Protein AF-A0A3N5EAR5-F1 (afdb_monomer)

Structure (mmCIF, N/CA/C/O backbone):
data_AF-A0A3N5EAR5-F1
#
_entry.id   AF-A0A3N5EAR5-F1
#
loop_
_atom_site.group_PDB
_atom_site.id
_atom_site.type_symbol
_atom_site.label_atom_id
_atom_site.label_alt_id
_atom_site.label_comp_id
_atom_site.label_asym_id
_atom_site.label_entity_id
_atom_site.label_seq_id
_atom_site.pdbx_PDB_ins_code
_atom_site.Cartn_x
_atom_site.Cartn_y
_atom_site.Cartn_z
_atom_site.occupancy
_atom_site.B_iso_or_equiv
_atom_site.auth_seq_id
_atom_site.auth_comp_id
_atom_site.auth_asym_id
_atom_site.auth_atom_id
_atom_site.pdbx_PDB_model_num
ATOM 1 N N . MET A 1 1 ? 82.713 -19.518 -48.536 1.00 34.44 1 MET A N 1
ATOM 2 C CA . MET A 1 1 ? 82.960 -18.276 -47.771 1.00 34.44 1 MET A CA 1
ATOM 3 C C . MET A 1 1 ? 81.747 -17.365 -47.947 1.00 34.44 1 MET A C 1
ATOM 5 O O . MET A 1 1 ? 81.421 -17.068 -49.082 1.00 34.44 1 MET A O 1
ATOM 9 N N . ARG A 1 2 ? 81.125 -16.950 -46.833 1.00 33.06 2 ARG A N 1
ATOM 10 C CA . ARG A 1 2 ? 80.138 -15.855 -46.660 1.00 33.06 2 ARG A CA 1
ATOM 11 C C . ARG A 1 2 ? 78.682 -16.016 -47.162 1.00 33.06 2 ARG A C 1
ATOM 13 O O . ARG A 1 2 ? 78.402 -16.241 -48.328 1.00 33.06 2 ARG A O 1
ATOM 20 N N . LYS A 1 3 ? 77.788 -15.828 -46.179 1.00 31.66 3 LYS A N 1
ATOM 21 C CA . LYS A 1 3 ? 76.333 -15.595 -46.197 1.00 31.66 3 LYS A CA 1
ATOM 22 C C . LYS A 1 3 ? 75.990 -14.186 -46.722 1.00 31.66 3 LYS A C 1
ATOM 24 O O . LYS A 1 3 ? 76.762 -13.280 -46.424 1.00 31.66 3 LYS A O 1
ATOM 29 N N . LEU A 1 4 ? 74.804 -14.001 -47.322 1.00 30.62 4 LEU A N 1
ATOM 30 C CA . LEU A 1 4 ? 73.854 -12.881 -47.086 1.00 30.62 4 LEU A CA 1
ATOM 31 C C . LEU A 1 4 ? 72.558 -13.149 -47.893 1.00 30.62 4 LEU A C 1
ATOM 33 O O . LEU A 1 4 ? 72.594 -13.168 -49.114 1.00 30.62 4 LEU A O 1
ATOM 37 N N . ILE A 1 5 ? 71.515 -13.723 -47.284 1.00 32.91 5 ILE A N 1
ATOM 38 C CA . ILE A 1 5 ? 70.311 -13.064 -46.728 1.00 32.91 5 ILE A CA 1
ATOM 39 C C . ILE A 1 5 ? 69.556 -12.199 -47.753 1.00 32.91 5 ILE A C 1
ATOM 41 O O . ILE A 1 5 ? 69.948 -11.086 -48.084 1.00 32.91 5 ILE A O 1
ATOM 45 N N . MET A 1 6 ? 68.434 -12.766 -48.196 1.00 31.16 6 MET A N 1
ATOM 46 C CA . MET A 1 6 ? 67.393 -12.215 -49.057 1.00 31.16 6 MET A CA 1
ATOM 47 C C . MET A 1 6 ? 66.407 -11.423 -48.180 1.00 31.16 6 MET A C 1
ATOM 49 O O . MET A 1 6 ? 65.875 -11.978 -47.219 1.00 31.16 6 MET A O 1
ATOM 53 N N . LEU A 1 7 ? 66.174 -10.141 -48.477 1.00 28.22 7 LEU A N 1
ATOM 54 C CA . LEU A 1 7 ? 65.176 -9.317 -47.788 1.00 28.22 7 LEU A CA 1
ATOM 55 C C . LEU A 1 7 ? 63.939 -9.187 -48.690 1.00 28.22 7 LEU A C 1
ATOM 57 O O . LEU A 1 7 ? 63.944 -8.420 -49.649 1.00 28.22 7 LEU A O 1
ATOM 61 N N . PHE A 1 8 ? 62.892 -9.958 -48.396 1.00 30.50 8 PHE A N 1
ATOM 62 C CA . PHE A 1 8 ? 61.551 -9.741 -48.942 1.00 30.50 8 PHE A CA 1
ATOM 63 C C . PHE A 1 8 ? 60.823 -8.741 -48.036 1.00 30.50 8 PHE A C 1
ATOM 65 O O . PHE A 1 8 ? 60.594 -9.017 -46.859 1.00 30.50 8 PHE A O 1
ATOM 72 N N . LEU A 1 9 ? 60.469 -7.576 -48.580 1.00 26.14 9 LEU A N 1
ATOM 73 C CA . LEU A 1 9 ? 59.568 -6.627 -47.929 1.00 26.14 9 LEU A CA 1
ATOM 74 C C . LEU A 1 9 ? 58.142 -7.201 -47.999 1.00 26.14 9 LEU A C 1
ATOM 76 O O . LEU A 1 9 ? 57.503 -7.164 -49.048 1.00 26.14 9 LEU A O 1
ATOM 80 N N . VAL A 1 10 ? 57.645 -7.746 -46.890 1.00 30.55 10 VAL A N 1
ATOM 81 C CA . VAL A 1 10 ? 56.216 -8.028 -46.709 1.00 30.55 10 VAL A CA 1
ATOM 82 C C . VAL A 1 10 ? 55.600 -6.795 -46.055 1.00 30.55 10 VAL A C 1
ATOM 84 O O . VAL A 1 10 ? 55.869 -6.501 -44.892 1.00 30.55 10 VAL A O 1
ATOM 87 N N . LEU A 1 11 ? 54.785 -6.056 -46.809 1.00 28.48 11 LEU A N 1
ATOM 88 C CA . LEU A 1 11 ? 53.915 -5.018 -46.261 1.00 28.48 11 LEU A CA 1
ATOM 89 C C . LEU A 1 11 ? 52.769 -5.712 -45.502 1.00 28.48 11 LEU A C 1
ATOM 91 O O . LEU A 1 11 ? 51.730 -6.035 -46.071 1.00 28.48 11 LEU A O 1
ATOM 95 N N . THR A 1 12 ? 52.953 -5.977 -44.210 1.00 31.41 12 THR A N 1
ATOM 96 C CA . THR A 1 12 ? 51.832 -6.292 -43.319 1.00 31.41 12 THR A CA 1
ATOM 97 C C . THR A 1 12 ? 51.144 -4.986 -42.945 1.00 31.41 12 THR A C 1
ATOM 99 O O . THR A 1 12 ? 51.637 -4.233 -42.106 1.00 31.41 12 THR A O 1
ATOM 102 N N . GLY A 1 13 ? 50.005 -4.707 -43.581 1.00 28.38 13 GLY A N 1
ATOM 103 C CA . GLY A 1 13 ? 49.065 -3.700 -43.105 1.00 28.38 13 GLY A CA 1
ATOM 104 C C . GLY A 1 13 ? 48.526 -4.130 -41.745 1.00 28.38 13 GLY A C 1
ATOM 105 O O . GLY A 1 13 ? 47.640 -4.976 -41.660 1.00 28.38 13 GLY A O 1
ATOM 106 N N . ALA A 1 14 ? 49.092 -3.574 -40.677 1.00 30.20 14 ALA A N 1
ATOM 107 C CA . ALA A 1 14 ? 48.521 -3.668 -39.348 1.00 30.20 14 ALA A CA 1
ATOM 108 C C . ALA A 1 14 ? 47.219 -2.857 -39.340 1.00 30.20 14 ALA A C 1
ATOM 110 O O . ALA A 1 14 ? 47.238 -1.628 -39.275 1.00 30.20 14 ALA A O 1
ATOM 111 N N . PHE A 1 15 ? 46.078 -3.544 -39.423 1.00 33.72 15 PHE A N 1
ATOM 112 C CA . PHE A 1 15 ? 44.830 -2.991 -38.916 1.00 33.72 15 PHE A CA 1
ATOM 113 C C . PHE A 1 15 ? 45.038 -2.744 -37.422 1.00 33.72 15 PHE A C 1
ATOM 115 O O . PHE A 1 15 ? 45.101 -3.681 -36.627 1.00 33.72 15 PHE A O 1
ATOM 122 N N . ALA A 1 16 ? 45.179 -1.477 -37.044 1.00 29.56 16 ALA A N 1
ATOM 123 C CA . ALA A 1 16 ? 44.994 -1.069 -35.667 1.00 29.56 16 ALA A CA 1
ATOM 124 C C . ALA A 1 16 ? 43.524 -1.343 -35.314 1.00 29.56 16 ALA A C 1
ATOM 126 O O . ALA A 1 16 ? 42.633 -0.572 -35.666 1.00 29.56 16 ALA A O 1
ATOM 127 N N . LEU A 1 17 ? 43.265 -2.478 -34.661 1.00 32.47 17 LEU A N 1
ATOM 128 C CA . LEU A 1 17 ? 42.065 -2.657 -33.856 1.00 32.47 17 LEU A CA 1
ATOM 129 C C . LEU A 1 17 ? 42.089 -1.540 -32.814 1.00 32.47 17 LEU A C 1
ATOM 131 O O . LEU A 1 17 ? 42.917 -1.550 -31.903 1.00 32.47 17 LEU A O 1
ATOM 135 N N . ALA A 1 18 ? 41.221 -0.544 -32.990 1.00 33.78 18 ALA A N 1
ATOM 136 C CA . ALA A 1 18 ? 40.894 0.379 -31.919 1.00 33.78 18 ALA A CA 1
ATOM 137 C C . ALA A 1 18 ? 40.529 -0.462 -30.687 1.00 33.78 18 ALA A C 1
ATOM 139 O O . ALA A 1 18 ? 39.747 -1.410 -30.800 1.00 33.78 18 ALA A O 1
ATOM 140 N N . ALA A 1 19 ? 41.151 -0.156 -29.546 1.00 36.47 19 ALA A N 1
ATOM 141 C CA . ALA A 1 19 ? 40.843 -0.780 -28.267 1.00 36.47 19 ALA A CA 1
ATOM 142 C C . ALA A 1 19 ? 39.316 -0.811 -28.083 1.00 36.47 19 ALA A C 1
ATOM 144 O O . ALA A 1 19 ? 38.657 0.217 -28.240 1.00 36.47 19 ALA A O 1
ATOM 145 N N . GLY A 1 20 ? 38.777 -2.015 -27.876 1.00 40.41 20 GLY A N 1
ATOM 146 C CA . GLY A 1 20 ? 37.358 -2.317 -28.031 1.00 40.41 20 GLY A CA 1
ATOM 147 C C . GLY A 1 20 ? 36.466 -1.403 -27.200 1.00 40.41 20 GLY A C 1
ATOM 148 O O . GLY A 1 20 ? 36.610 -1.319 -25.985 1.00 40.41 20 GLY A O 1
ATOM 149 N N . GLU A 1 21 ? 35.520 -0.733 -27.857 1.00 51.81 21 GLU A N 1
ATOM 150 C CA . GLU A 1 21 ? 34.365 -0.179 -27.160 1.00 51.81 21 GLU A CA 1
ATOM 151 C C . GLU A 1 21 ? 33.576 -1.358 -26.575 1.00 51.81 21 GLU A C 1
ATOM 153 O O . GLU A 1 21 ? 33.026 -2.170 -27.321 1.00 51.81 21 GLU A O 1
ATOM 158 N N . GLU A 1 22 ? 33.550 -1.495 -25.250 1.00 69.00 22 GLU A N 1
ATOM 159 C CA . GLU A 1 22 ? 32.791 -2.556 -24.591 1.00 69.00 22 GLU A CA 1
ATOM 160 C C . GLU A 1 22 ? 31.288 -2.253 -24.690 1.00 69.00 22 GLU A C 1
ATOM 162 O O . GLU A 1 22 ? 30.731 -1.368 -24.036 1.00 69.00 22 GLU A O 1
ATOM 167 N N . TRP A 1 23 ? 30.624 -2.979 -25.587 1.00 84.69 23 TRP A N 1
ATOM 168 C CA . TRP A 1 23 ? 29.173 -2.994 -25.712 1.00 84.69 23 TRP A CA 1
ATOM 169 C C . TRP A 1 23 ? 28.618 -4.062 -24.782 1.00 84.69 23 TRP A C 1
ATOM 171 O O . TRP A 1 23 ? 28.873 -5.252 -24.978 1.00 84.69 23 TRP A O 1
ATOM 181 N N . ARG A 1 24 ? 27.796 -3.659 -23.812 1.00 88.19 24 ARG A N 1
ATOM 182 C CA . ARG A 1 24 ? 26.990 -4.627 -23.073 1.00 88.19 24 ARG A CA 1
ATOM 183 C C . ARG A 1 24 ? 25.943 -5.184 -24.020 1.00 88.19 24 ARG A C 1
ATOM 185 O O . ARG A 1 24 ? 25.237 -4.405 -24.659 1.00 88.19 24 ARG A O 1
ATOM 192 N N . SER A 1 25 ? 25.857 -6.508 -24.110 1.00 92.50 25 SER A N 1
ATOM 193 C CA . SER A 1 25 ? 24.909 -7.193 -24.983 1.00 92.50 25 SER A CA 1
ATOM 194 C C . SER A 1 25 ? 24.121 -8.244 -24.215 1.00 92.50 25 SER A C 1
ATOM 196 O O . SER A 1 25 ? 24.712 -9.123 -23.592 1.00 92.50 25 SER A O 1
ATOM 198 N N . THR A 1 26 ? 22.796 -8.179 -24.313 1.00 94.19 26 THR A N 1
ATOM 199 C CA . THR A 1 26 ? 21.879 -9.153 -23.706 1.00 94.19 26 THR A CA 1
ATOM 200 C C . THR A 1 26 ? 20.896 -9.625 -24.765 1.00 94.19 26 THR A C 1
ATOM 202 O O . THR A 1 26 ? 20.369 -8.807 -25.514 1.00 94.19 26 THR A O 1
ATOM 205 N N . SER A 1 27 ? 20.625 -10.928 -24.855 1.00 96.50 27 SER A N 1
ATOM 206 C CA . SER A 1 27 ? 19.572 -11.434 -25.746 1.00 96.50 27 SER A CA 1
ATOM 207 C C . SER A 1 27 ? 18.238 -10.743 -25.456 1.00 96.50 27 SER A C 1
ATOM 209 O O . SER A 1 27 ? 17.911 -10.476 -24.296 1.00 96.50 27 SER A O 1
ATOM 211 N N . LEU A 1 28 ? 17.443 -10.486 -26.498 1.00 95.88 28 LEU A N 1
ATOM 212 C CA . LEU A 1 28 ? 16.057 -10.074 -26.282 1.00 95.88 28 LEU A CA 1
ATOM 213 C C . LEU A 1 28 ? 15.332 -11.146 -25.457 1.00 95.88 28 LEU A C 1
ATOM 215 O O . LEU A 1 28 ? 15.600 -12.344 -25.589 1.00 95.88 28 LEU A O 1
ATOM 219 N N . ARG A 1 29 ? 14.419 -10.722 -24.577 1.00 94.62 29 ARG A N 1
ATOM 220 C CA . ARG A 1 29 ? 13.675 -11.666 -23.731 1.00 94.62 29 ARG A CA 1
ATOM 221 C C . ARG A 1 29 ? 12.753 -12.542 -24.593 1.00 94.62 29 ARG A C 1
ATOM 223 O O . ARG A 1 29 ? 12.394 -12.181 -25.710 1.00 94.62 29 ARG A O 1
ATOM 230 N N . LEU A 1 30 ? 12.295 -13.672 -24.047 1.00 92.38 30 LEU A N 1
ATOM 231 C CA . LEU A 1 30 ? 11.399 -14.613 -24.748 1.00 92.38 30 LEU A CA 1
ATOM 232 C C . LEU A 1 30 ? 10.042 -14.012 -25.155 1.00 92.38 30 LEU A C 1
ATOM 234 O O . LEU A 1 30 ? 9.356 -14.559 -26.008 1.00 92.38 30 LEU A O 1
ATOM 238 N N . ASN A 1 31 ? 9.644 -12.890 -24.562 1.00 93.06 31 ASN A N 1
ATOM 239 C CA . ASN A 1 31 ? 8.466 -12.116 -24.960 1.00 93.06 31 ASN A CA 1
ATOM 240 C C . ASN A 1 31 ? 8.789 -11.018 -26.001 1.00 93.06 31 ASN A C 1
ATOM 242 O O . ASN A 1 31 ? 7.910 -10.233 -26.339 1.00 93.06 31 ASN A O 1
ATOM 246 N N . GLY A 1 32 ? 10.028 -10.954 -26.501 1.00 94.69 32 GLY A N 1
ATOM 247 C CA . GLY A 1 32 ? 10.521 -9.993 -27.492 1.00 94.69 32 GLY A CA 1
ATOM 248 C C . GLY A 1 32 ? 10.926 -8.631 -26.924 1.00 94.69 32 GLY A C 1
ATOM 249 O O . GLY A 1 32 ? 11.290 -7.741 -27.691 1.00 94.69 32 GLY A O 1
ATOM 250 N N . THR A 1 33 ? 10.837 -8.421 -25.607 1.00 96.75 33 THR A N 1
ATOM 251 C CA . THR A 1 33 ? 11.139 -7.114 -25.005 1.00 96.75 33 THR A CA 1
ATOM 252 C C . THR A 1 33 ? 12.636 -6.825 -25.022 1.00 96.75 33 THR A C 1
ATOM 254 O O . THR A 1 33 ? 13.443 -7.731 -24.786 1.00 96.75 33 THR A O 1
ATOM 257 N N . VAL A 1 34 ? 12.987 -5.556 -25.216 1.00 97.25 34 VAL A N 1
ATOM 258 C CA . VAL A 1 34 ? 14.364 -5.044 -25.161 1.00 97.25 34 VAL A CA 1
ATOM 259 C C . VAL A 1 34 ? 14.765 -4.790 -23.699 1.00 97.25 34 VAL A C 1
ATOM 261 O O . VAL A 1 34 ? 14.147 -3.930 -23.072 1.00 97.25 34 VAL A O 1
ATOM 264 N N . PRO A 1 35 ? 15.760 -5.506 -23.135 1.00 95.44 35 PRO A N 1
ATOM 265 C CA . PRO A 1 35 ? 16.084 -5.387 -21.714 1.00 95.44 35 PRO A CA 1
ATOM 266 C C . PRO A 1 35 ? 17.043 -4.239 -21.372 1.00 95.44 35 PRO A C 1
ATOM 268 O O . PRO A 1 35 ? 16.838 -3.602 -20.343 1.00 95.44 35 PRO A O 1
ATOM 271 N N . ASP A 1 36 ? 18.067 -3.962 -22.187 1.00 96.00 36 ASP A N 1
ATOM 272 C CA . ASP A 1 36 ? 19.106 -2.973 -21.848 1.00 96.00 36 ASP A CA 1
ATOM 273 C C . ASP A 1 36 ? 18.785 -1.575 -22.380 1.00 96.00 36 ASP A C 1
ATOM 275 O O . ASP A 1 36 ? 18.530 -1.413 -23.579 1.00 96.00 36 ASP A O 1
ATOM 279 N N . TRP A 1 37 ? 18.891 -0.559 -21.517 1.00 97.38 37 TRP A N 1
ATOM 280 C CA . TRP A 1 37 ? 18.599 0.831 -21.869 1.00 97.38 37 TRP A CA 1
ATOM 281 C C . TRP A 1 37 ? 19.573 1.819 -21.235 1.00 97.38 37 TRP A C 1
ATOM 283 O O . TRP A 1 37 ? 19.987 1.666 -20.090 1.00 97.38 37 TRP A O 1
ATOM 293 N N . LEU A 1 38 ? 19.900 2.877 -21.972 1.00 96.88 38 LEU A N 1
ATOM 294 C CA . LEU A 1 38 ? 20.407 4.128 -21.415 1.00 96.88 38 LEU A CA 1
ATOM 295 C C . LEU A 1 38 ? 19.238 5.097 -21.310 1.00 96.88 38 LEU A C 1
ATOM 297 O O . LEU A 1 38 ? 18.499 5.255 -22.279 1.00 96.88 38 LEU A O 1
ATOM 301 N N . VAL A 1 39 ? 19.071 5.760 -20.175 1.00 96.88 39 VAL A N 1
ATOM 302 C CA . VAL A 1 39 ? 17.974 6.710 -19.967 1.00 96.88 39 VAL A CA 1
ATOM 303 C C . VAL A 1 39 ? 18.487 8.040 -19.439 1.00 96.88 39 VAL A C 1
ATOM 305 O O . VAL A 1 39 ? 19.465 8.078 -18.697 1.00 96.88 39 VAL A O 1
ATOM 308 N N . VAL A 1 40 ? 17.837 9.139 -19.811 1.00 95.62 40 VAL A N 1
ATOM 309 C CA . VAL A 1 40 ? 18.139 10.470 -19.269 1.00 95.62 40 VAL A CA 1
ATOM 310 C C . VAL A 1 40 ? 16.853 11.264 -19.073 1.00 95.62 40 VAL A C 1
ATOM 312 O O . VAL A 1 40 ? 15.957 11.250 -19.916 1.00 95.62 40 VAL A O 1
ATOM 315 N N . GLY A 1 41 ? 16.772 11.938 -17.932 1.00 93.75 41 GLY A N 1
ATOM 316 C CA . GLY A 1 41 ? 15.599 12.646 -17.442 1.00 93.75 41 GLY A CA 1
ATOM 317 C C . GLY A 1 41 ? 15.750 12.933 -15.942 1.00 93.75 41 GLY A C 1
ATOM 318 O O . GLY A 1 41 ? 16.803 12.630 -15.369 1.00 93.75 41 GLY A O 1
ATOM 319 N N . PRO A 1 42 ? 14.731 13.511 -15.294 1.00 93.69 42 PRO A N 1
ATOM 320 C CA . PRO A 1 42 ? 13.534 14.078 -15.899 1.00 93.69 42 PRO A CA 1
ATOM 321 C C . PRO A 1 42 ? 13.822 15.474 -16.476 1.00 93.69 42 PRO A C 1
ATOM 323 O O . PRO A 1 42 ? 14.435 16.322 -15.827 1.00 93.69 42 PRO A O 1
ATOM 326 N N . LEU A 1 43 ? 13.406 15.708 -17.719 1.00 93.06 43 LEU A N 1
ATOM 327 C CA . LEU A 1 43 ? 13.496 16.997 -18.409 1.00 93.06 43 LEU A CA 1
ATOM 328 C C . LEU A 1 43 ? 12.153 17.740 -18.299 1.00 93.06 43 LEU A C 1
ATOM 330 O O . LEU A 1 43 ? 11.121 17.081 -18.209 1.00 93.06 43 LEU A O 1
ATOM 334 N N . PRO A 1 44 ? 12.122 19.082 -18.314 1.00 91.88 44 PRO A N 1
ATOM 335 C CA . PRO A 1 44 ? 10.868 19.832 -18.192 1.00 91.88 44 PRO A CA 1
ATOM 336 C C . PRO A 1 44 ? 9.856 19.504 -19.306 1.00 91.88 44 PRO A C 1
ATOM 338 O O . PRO A 1 44 ? 10.243 19.433 -20.466 1.00 91.88 44 PRO A O 1
ATOM 341 N N . ASN A 1 45 ? 8.561 19.382 -18.990 1.00 91.75 45 ASN A N 1
ATOM 342 C CA . ASN A 1 45 ? 7.495 19.221 -19.995 1.00 91.75 45 ASN A CA 1
ATOM 343 C C . ASN A 1 45 ? 6.341 20.226 -19.834 1.00 91.75 45 ASN A C 1
ATOM 345 O O . ASN A 1 45 ? 5.209 19.955 -20.210 1.00 91.75 45 ASN A O 1
ATOM 349 N N . GLY A 1 46 ? 6.612 21.408 -19.284 1.00 87.25 46 GLY A N 1
ATOM 350 C CA . GLY A 1 46 ? 5.593 22.430 -19.031 1.00 87.25 46 GLY A CA 1
ATOM 351 C C . GLY A 1 46 ? 5.289 22.582 -17.546 1.00 87.25 46 GLY A C 1
ATOM 352 O O . GLY A 1 46 ? 6.161 22.352 -16.710 1.00 87.25 46 GLY A O 1
ATOM 353 N N . ASN A 1 47 ? 4.072 23.028 -17.225 1.00 84.69 47 ASN A N 1
ATOM 354 C CA . ASN A 1 47 ? 3.689 23.402 -15.863 1.00 84.69 47 ASN A CA 1
ATOM 355 C C . ASN A 1 47 ? 2.736 22.373 -15.228 1.00 84.69 47 ASN A C 1
ATOM 357 O O . ASN A 1 47 ? 1.774 21.971 -15.894 1.00 84.69 47 ASN A O 1
ATOM 361 N N . PRO A 1 48 ? 2.922 22.022 -13.938 1.00 82.56 48 PRO A N 1
ATOM 362 C CA . PRO A 1 48 ? 2.004 21.158 -13.194 1.00 82.56 48 PRO A CA 1
ATOM 363 C C . PRO A 1 48 ? 0.539 21.604 -13.283 1.00 82.56 48 PRO A C 1
ATOM 365 O O . PRO A 1 48 ? 0.240 22.798 -13.244 1.00 82.56 48 PRO A O 1
ATOM 368 N N . GLY A 1 49 ? -0.378 20.638 -13.386 1.00 77.00 49 GLY A N 1
ATOM 369 C CA . GLY A 1 49 ? -1.827 20.879 -13.451 1.00 77.00 49 GLY A CA 1
ATOM 370 C C . GLY A 1 49 ? -2.359 21.339 -14.815 1.00 77.00 49 GLY A C 1
ATOM 371 O O . GLY A 1 49 ? -3.567 21.516 -14.967 1.00 77.00 49 GLY A O 1
ATOM 372 N N . SER A 1 50 ? -1.492 21.515 -15.815 1.00 78.88 50 SER A N 1
ATOM 373 C CA . SER A 1 50 ? -1.925 21.806 -17.185 1.00 78.88 50 SER A CA 1
ATOM 374 C C . SER A 1 50 ? -2.526 20.552 -17.835 1.00 78.88 50 SER A C 1
ATOM 376 O O . SER A 1 50 ? -1.968 19.468 -17.666 1.00 78.88 50 SER A O 1
ATOM 378 N N . PRO A 1 51 ? -3.613 20.663 -18.623 1.00 79.50 51 PRO A N 1
ATOM 379 C CA . PRO A 1 51 ? -4.109 19.535 -19.402 1.00 79.50 51 PRO A CA 1
ATOM 380 C C . PRO A 1 51 ? -3.028 18.990 -20.341 1.00 79.50 51 PRO A C 1
ATOM 382 O O . PRO A 1 51 ? -2.352 19.775 -21.020 1.00 79.50 51 PRO A O 1
ATOM 385 N N . HIS A 1 52 ? -2.907 17.661 -20.400 1.00 83.50 52 HIS A N 1
ATOM 386 C CA . HIS A 1 52 ? -2.000 16.973 -21.317 1.00 83.50 52 HIS A CA 1
ATOM 387 C C . HIS A 1 52 ? -2.364 17.316 -22.769 1.00 83.50 52 HIS A C 1
ATOM 389 O O . HIS A 1 52 ? -3.523 17.212 -23.174 1.00 83.50 52 HIS A O 1
ATOM 395 N N . GLY A 1 53 ? -1.384 17.736 -23.569 1.00 83.56 53 GLY A N 1
ATOM 396 C CA . GLY A 1 53 ? -1.609 18.242 -24.922 1.00 83.56 53 GLY A CA 1
ATOM 397 C C . GLY A 1 53 ? -0.623 19.352 -25.260 1.00 83.56 53 GLY A C 1
ATOM 398 O O . GLY A 1 53 ? 0.543 19.270 -24.911 1.00 83.56 53 GLY A O 1
ATOM 399 N N . TYR A 1 54 ? -1.057 20.425 -25.921 1.00 80.81 54 TYR A N 1
ATOM 400 C CA . TYR A 1 54 ? -0.147 21.476 -26.414 1.00 80.81 54 TYR A CA 1
ATOM 401 C C . TYR A 1 54 ? 0.713 22.176 -25.341 1.00 80.81 54 TYR A C 1
ATOM 403 O O . TYR A 1 54 ? 1.690 22.834 -25.687 1.00 80.81 54 TYR A O 1
ATOM 411 N N . ASN A 1 55 ? 0.386 22.012 -24.056 1.00 84.81 55 ASN A N 1
ATOM 412 C CA . ASN A 1 55 ? 1.184 22.511 -22.935 1.00 84.81 55 ASN A CA 1
ATOM 413 C C . ASN A 1 55 ? 2.410 21.634 -22.616 1.00 84.81 55 ASN A C 1
ATOM 415 O O . ASN A 1 55 ? 3.290 22.088 -21.882 1.00 84.81 55 ASN A O 1
ATOM 419 N N . CYS A 1 56 ? 2.489 20.426 -23.186 1.00 89.25 56 CYS A N 1
ATOM 420 C CA . CYS A 1 56 ? 3.627 19.509 -23.125 1.00 89.25 56 CYS A CA 1
ATOM 421 C C . CYS A 1 56 ? 4.794 20.035 -23.976 1.00 89.25 56 CYS A C 1
ATOM 423 O O . CYS A 1 56 ? 5.163 19.473 -25.008 1.00 89.25 56 CYS A O 1
ATOM 425 N N . ILE A 1 57 ? 5.357 21.184 -23.599 1.00 90.81 57 ILE A N 1
ATOM 426 C CA . ILE A 1 57 ? 6.378 21.876 -24.401 1.00 90.81 57 ILE A CA 1
ATOM 427 C C . ILE A 1 57 ? 7.642 21.028 -24.599 1.00 90.81 57 ILE A C 1
ATOM 429 O O . ILE A 1 57 ? 8.304 21.136 -25.633 1.00 90.81 57 ILE A O 1
ATOM 433 N N . GLY A 1 58 ? 7.957 20.156 -23.639 1.00 91.62 58 GLY A N 1
ATOM 434 C CA . GLY A 1 58 ? 9.112 19.267 -23.700 1.00 91.62 58 GLY A CA 1
ATOM 435 C C . GLY A 1 58 ? 8.946 18.176 -24.756 1.00 91.62 58 GLY A C 1
ATOM 436 O O . GLY A 1 58 ? 9.922 17.790 -25.400 1.00 91.62 58 GLY A O 1
ATOM 437 N N . TYR A 1 59 ? 7.711 17.737 -25.019 1.00 94.62 59 TYR A N 1
ATOM 438 C CA . TYR A 1 59 ? 7.403 16.784 -26.086 1.00 94.62 59 TYR A CA 1
ATOM 439 C C . TYR A 1 59 ? 7.850 17.293 -27.464 1.00 94.62 59 TYR A C 1
ATOM 441 O O . TYR A 1 59 ? 8.335 16.534 -28.308 1.00 94.62 59 TYR A O 1
ATOM 449 N N . PHE A 1 60 ? 7.749 18.601 -27.696 1.00 93.62 60 PHE A N 1
ATOM 450 C CA . PHE A 1 60 ? 8.122 19.223 -28.967 1.00 93.62 60 PHE A CA 1
ATOM 451 C C . PHE A 1 60 ? 9.566 19.733 -29.000 1.00 93.62 60 PHE A C 1
ATOM 453 O O . PHE A 1 60 ? 10.077 20.022 -30.080 1.00 93.62 60 PHE A O 1
ATOM 460 N N . MET A 1 61 ? 10.236 19.806 -27.850 1.00 93.19 61 MET A N 1
ATOM 461 C CA . MET A 1 61 ? 11.613 20.274 -27.740 1.00 93.19 61 MET A CA 1
ATOM 462 C C . MET A 1 61 ? 12.617 19.149 -28.030 1.00 93.19 61 MET A C 1
ATOM 464 O O . MET A 1 61 ? 12.474 18.032 -27.532 1.00 93.19 61 MET A O 1
ATOM 468 N N . ASP A 1 62 ? 13.650 19.455 -28.820 1.00 94.12 62 ASP A N 1
ATOM 469 C CA . ASP A 1 62 ? 14.825 18.593 -28.993 1.00 94.12 62 ASP A CA 1
ATOM 470 C C . ASP A 1 62 ? 15.886 18.967 -27.947 1.00 94.12 62 ASP A C 1
ATOM 472 O O . ASP A 1 62 ? 16.719 19.863 -28.145 1.00 94.12 62 ASP A O 1
ATOM 476 N N . TYR A 1 63 ? 15.860 18.263 -26.815 1.00 93.12 63 TYR A N 1
ATOM 477 C CA . TYR A 1 63 ? 16.850 18.448 -25.754 1.00 93.12 63 TYR A CA 1
ATOM 478 C C . TYR A 1 63 ? 18.237 17.912 -26.127 1.00 93.12 63 TYR A C 1
ATOM 480 O O . TYR A 1 63 ? 19.212 18.251 -25.463 1.00 93.12 63 TYR A O 1
ATOM 488 N N . LEU A 1 64 ? 18.356 17.102 -27.181 1.00 93.38 64 LEU A N 1
ATOM 489 C CA . LEU A 1 64 ? 19.606 16.476 -27.618 1.00 93.38 64 LEU A CA 1
ATOM 490 C C . LEU A 1 64 ? 20.317 17.280 -28.718 1.00 93.38 64 LEU A C 1
ATOM 492 O O . LEU A 1 64 ? 21.356 16.843 -29.219 1.00 93.38 64 LEU A O 1
ATOM 496 N N . SER A 1 65 ? 19.803 18.458 -29.082 1.00 89.12 65 SER A N 1
ATOM 497 C CA . SER A 1 65 ? 20.333 19.334 -30.140 1.00 89.12 65 SER A CA 1
ATOM 498 C C . SER A 1 65 ? 21.843 19.598 -30.026 1.00 89.12 65 SER A C 1
ATOM 500 O O . SER A 1 65 ? 22.562 19.514 -31.022 1.00 89.12 65 SER A O 1
ATOM 502 N N . ALA A 1 66 ? 22.365 19.788 -28.809 1.00 83.12 66 ALA A N 1
ATOM 503 C CA . ALA A 1 66 ? 23.800 19.973 -28.547 1.00 83.12 66 ALA A CA 1
ATOM 504 C C . ALA A 1 66 ? 24.683 18.752 -28.904 1.00 83.12 66 ALA A C 1
ATOM 506 O O . ALA A 1 66 ? 25.908 18.860 -28.953 1.00 83.12 66 ALA A O 1
ATOM 507 N N . LYS A 1 67 ? 24.080 17.582 -29.140 1.00 81.56 67 LYS A N 1
ATOM 508 C CA . LYS A 1 67 ? 24.731 16.315 -29.514 1.00 81.56 67 LYS A CA 1
ATOM 509 C C . LYS A 1 67 ? 24.248 15.799 -30.878 1.00 81.56 67 LYS A C 1
ATOM 511 O O . LYS A 1 67 ? 24.229 14.595 -31.113 1.00 81.56 67 LYS A O 1
ATOM 516 N N . GLY A 1 68 ? 23.858 16.709 -31.774 1.00 85.00 68 GLY A N 1
ATOM 517 C CA . GLY A 1 68 ? 23.367 16.375 -33.117 1.00 85.00 68 GLY A CA 1
ATOM 518 C C . GLY A 1 68 ? 21.867 16.068 -33.183 1.00 85.00 68 GLY A C 1
ATOM 519 O O . GLY A 1 68 ? 21.374 15.678 -34.240 1.00 85.00 68 GLY A O 1
ATOM 520 N N . GLY A 1 69 ? 21.138 16.261 -32.081 1.00 91.88 69 GLY A N 1
ATOM 521 C CA . GLY A 1 69 ? 19.686 16.124 -32.013 1.00 91.88 69 GLY A CA 1
ATOM 522 C C . GLY A 1 69 ? 19.187 14.690 -31.870 1.00 91.88 69 GLY A C 1
ATOM 523 O O . GLY A 1 69 ? 19.946 13.714 -31.893 1.00 91.88 69 GLY A O 1
ATOM 524 N N . GLU A 1 70 ? 17.867 14.556 -31.766 1.00 95.44 70 GLU A N 1
ATOM 525 C CA . GLU A 1 70 ? 17.165 13.268 -31.627 1.00 95.44 70 GLU A CA 1
ATOM 526 C C . GLU A 1 70 ? 17.483 12.297 -32.779 1.00 95.44 70 GLU A C 1
ATOM 528 O O . GLU A 1 70 ? 17.534 11.077 -32.598 1.00 95.44 70 GLU A O 1
ATOM 533 N N . SER A 1 71 ? 17.818 12.823 -33.959 1.00 94.62 71 SER A N 1
ATOM 534 C CA . SER A 1 71 ? 18.178 12.013 -35.125 1.00 94.62 71 SER A CA 1
ATOM 535 C C . SER A 1 71 ? 19.596 11.427 -35.072 1.00 94.62 71 SER A C 1
ATOM 537 O O . SER A 1 71 ? 19.811 10.379 -35.676 1.00 94.62 71 SER A O 1
ATOM 539 N N . GLN A 1 72 ? 20.539 12.007 -34.316 1.00 93.25 72 GLN A N 1
ATOM 540 C CA . GLN A 1 72 ? 21.952 11.576 -34.316 1.00 93.25 72 GLN A CA 1
ATOM 541 C C . GLN A 1 72 ? 22.496 11.124 -32.954 1.00 93.25 72 GLN A C 1
ATOM 543 O O . GLN A 1 72 ? 23.581 10.553 -32.900 1.00 93.25 72 GLN A O 1
ATOM 548 N N . ALA A 1 73 ? 21.776 11.336 -31.850 1.00 91.31 73 ALA A N 1
ATOM 549 C CA . ALA A 1 73 ? 22.290 11.042 -30.510 1.00 91.31 73 ALA A CA 1
ATOM 550 C C . ALA A 1 73 ? 22.649 9.556 -30.278 1.00 91.31 73 ALA A C 1
ATOM 552 O O . ALA A 1 73 ? 21.779 8.684 -30.306 1.00 91.31 73 ALA A O 1
ATOM 553 N N . VAL A 1 74 ? 23.913 9.266 -29.962 1.00 93.06 74 VAL A N 1
ATOM 554 C CA . VAL A 1 74 ? 24.408 7.923 -29.598 1.00 93.06 74 VAL A CA 1
ATOM 555 C C . VAL A 1 74 ? 25.097 7.997 -28.228 1.00 93.06 74 VAL A C 1
ATOM 557 O O . VAL A 1 74 ? 26.322 8.114 -28.168 1.00 93.06 74 VAL A O 1
ATOM 560 N N . PRO A 1 75 ? 24.326 7.999 -27.129 1.00 93.94 75 PRO A N 1
ATOM 561 C CA . PRO A 1 75 ? 24.879 8.164 -25.791 1.00 93.94 75 PRO A CA 1
ATOM 562 C C . PRO A 1 75 ? 25.642 6.923 -25.305 1.00 93.94 75 PRO A C 1
ATOM 564 O O . PRO A 1 75 ? 25.410 5.800 -25.760 1.00 93.94 75 PRO A O 1
ATOM 567 N N . ALA A 1 76 ? 26.538 7.143 -24.348 1.00 92.69 76 ALA A N 1
ATOM 568 C CA . ALA A 1 76 ? 27.093 6.149 -23.433 1.00 92.69 76 ALA A CA 1
ATOM 569 C C . ALA A 1 76 ? 26.572 6.370 -22.005 1.00 92.69 76 ALA A C 1
ATOM 571 O O . ALA A 1 76 ? 26.186 7.483 -21.645 1.00 92.69 76 ALA A O 1
ATOM 572 N N . ASP A 1 77 ? 26.633 5.337 -21.162 1.00 91.56 77 ASP A N 1
ATOM 573 C CA . ASP A 1 77 ? 26.456 5.507 -19.714 1.00 91.56 77 ASP A CA 1
ATOM 574 C C . ASP A 1 77 ? 27.493 6.506 -19.174 1.00 91.56 77 ASP A C 1
ATOM 576 O O . ASP A 1 77 ?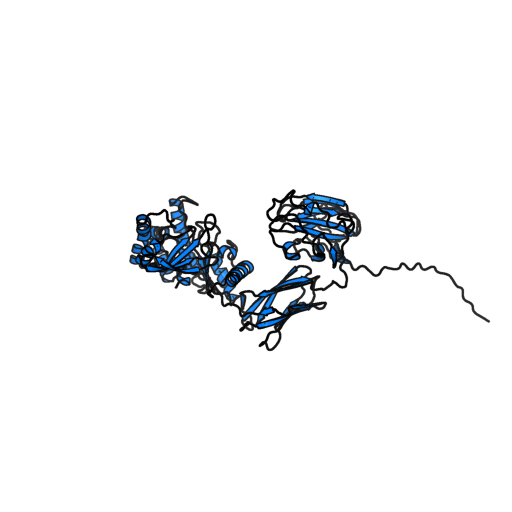 28.694 6.350 -19.392 1.00 91.56 77 ASP A O 1
ATOM 580 N N . GLY A 1 78 ? 27.032 7.530 -18.459 1.00 89.62 78 GLY A N 1
ATOM 581 C CA . GLY A 1 78 ? 27.864 8.616 -17.943 1.00 89.62 78 GLY A CA 1
ATOM 582 C C . GLY A 1 78 ? 27.935 9.865 -18.824 1.00 89.62 78 GLY A C 1
ATOM 583 O O . GLY A 1 78 ? 28.429 10.886 -18.342 1.00 89.62 78 GLY A O 1
ATOM 584 N N . ASP A 1 79 ? 27.432 9.831 -20.062 1.00 92.12 79 ASP A N 1
ATOM 585 C CA . ASP A 1 79 ? 27.407 11.023 -20.913 1.00 92.12 79 ASP A CA 1
ATOM 586 C C . ASP A 1 79 ? 26.517 12.111 -20.303 1.00 92.12 79 ASP A C 1
ATOM 588 O O . ASP A 1 79 ? 25.389 11.860 -19.878 1.00 92.12 79 ASP A O 1
ATOM 592 N N . SER A 1 80 ? 27.021 13.344 -20.288 1.00 90.94 80 SER A N 1
ATOM 593 C CA . SER A 1 80 ? 26.297 14.498 -19.755 1.00 90.94 80 SER A CA 1
ATOM 594 C C . SER A 1 80 ? 25.361 15.115 -20.798 1.00 90.94 80 SER A C 1
ATOM 596 O O . SER A 1 80 ? 25.741 15.317 -21.958 1.00 90.94 80 SER A O 1
ATOM 598 N N . LEU A 1 81 ? 24.153 15.457 -20.358 1.00 90.06 81 LEU A N 1
ATOM 599 C CA . LEU A 1 81 ? 23.152 16.217 -21.088 1.00 90.06 81 LEU A CA 1
ATOM 600 C C . LEU A 1 81 ? 22.883 17.540 -20.364 1.00 90.06 81 LEU A C 1
ATOM 602 O O . LEU A 1 81 ? 22.300 17.571 -19.280 1.00 90.06 81 LEU A O 1
ATOM 606 N N . SER A 1 82 ? 23.262 18.645 -20.997 1.00 81.19 82 SER A N 1
ATOM 607 C CA . SER A 1 82 ? 22.959 19.989 -20.504 1.00 81.19 82 SER A CA 1
ATOM 608 C C . SER A 1 82 ? 21.685 20.509 -21.165 1.00 81.19 82 SER A C 1
ATOM 610 O O . SER A 1 82 ? 21.719 20.905 -22.328 1.00 81.19 82 SER A O 1
ATOM 612 N N . ALA A 1 83 ? 20.575 20.546 -20.429 1.00 69.31 83 ALA A N 1
ATOM 613 C CA . ALA A 1 83 ? 19.377 21.278 -20.837 1.00 69.31 83 ALA A CA 1
ATOM 614 C C . ALA A 1 83 ? 19.390 22.683 -20.208 1.00 69.31 83 ALA A C 1
ATOM 616 O O . ALA A 1 83 ? 19.737 22.839 -19.032 1.00 69.31 83 ALA A O 1
ATOM 617 N N . ALA A 1 84 ? 19.044 23.712 -20.988 1.00 55.16 84 ALA A N 1
ATOM 618 C CA . ALA A 1 84 ? 19.106 25.110 -20.557 1.00 55.16 84 ALA A CA 1
ATOM 619 C C . ALA A 1 84 ? 18.362 25.333 -19.222 1.00 55.16 84 ALA A C 1
ATOM 621 O O . ALA A 1 84 ? 17.195 24.975 -19.090 1.00 55.16 84 ALA A O 1
ATOM 622 N N . GLY A 1 85 ? 19.049 25.911 -18.230 1.00 56.88 85 GLY A N 1
ATOM 623 C CA . GLY A 1 85 ? 18.478 26.228 -16.912 1.00 56.88 85 GLY A CA 1
ATOM 624 C C . GLY A 1 85 ? 18.440 25.078 -15.893 1.00 56.88 85 GLY A C 1
ATOM 625 O O . GLY A 1 85 ? 17.984 25.296 -14.774 1.00 56.88 85 GLY A O 1
ATOM 626 N N . SER A 1 86 ? 18.942 23.883 -16.228 1.00 62.22 86 SER A N 1
ATOM 627 C CA . SER A 1 86 ? 18.983 22.721 -15.324 1.00 62.22 86 SER A CA 1
ATOM 628 C C . SER A 1 86 ? 20.415 22.292 -14.980 1.00 62.22 86 SER A C 1
ATOM 630 O O . SER A 1 86 ? 21.366 22.597 -15.704 1.00 62.22 86 SER A O 1
ATOM 632 N N . LYS A 1 87 ? 20.589 21.584 -13.854 1.00 74.31 87 LYS A N 1
ATOM 633 C CA . LYS A 1 87 ? 21.850 20.876 -13.578 1.00 74.31 87 LYS A CA 1
ATOM 634 C C . LYS A 1 87 ? 22.085 19.845 -14.693 1.00 74.31 87 LYS A C 1
ATOM 636 O O . LYS A 1 87 ? 21.109 19.228 -15.114 1.00 74.31 87 LYS A O 1
ATOM 641 N N . PRO A 1 88 ? 23.335 19.626 -15.141 1.00 84.50 88 PRO A N 1
ATOM 642 C CA . PRO A 1 88 ? 23.617 18.614 -16.149 1.00 84.50 88 PRO A CA 1
ATOM 643 C C . PRO A 1 88 ? 23.069 17.251 -15.714 1.00 84.50 88 PRO A C 1
ATOM 645 O O . PRO A 1 88 ? 23.383 16.776 -14.619 1.00 84.50 88 PRO A O 1
ATOM 648 N N . LEU A 1 89 ? 22.232 16.658 -16.560 1.00 90.94 89 LEU A N 1
ATOM 649 C CA . LEU A 1 89 ? 21.715 15.307 -16.382 1.00 90.94 89 LEU A CA 1
ATOM 650 C C . LEU A 1 89 ? 22.719 14.305 -16.950 1.00 90.94 89 LEU A C 1
ATOM 652 O O . LEU A 1 89 ? 23.569 14.659 -17.763 1.00 90.94 89 LEU A O 1
ATOM 656 N N . ILE A 1 90 ? 22.631 13.050 -16.523 1.00 91.38 90 ILE A N 1
ATOM 657 C CA . ILE A 1 90 ? 23.549 11.993 -16.950 1.00 91.38 90 ILE A CA 1
ATOM 658 C C . ILE A 1 90 ? 22.733 10.888 -17.611 1.00 91.38 90 ILE A C 1
ATOM 660 O O . ILE A 1 90 ? 21.709 10.470 -17.074 1.00 91.38 90 ILE A O 1
ATOM 664 N N . TRP A 1 91 ? 23.187 10.416 -18.770 1.00 93.81 91 TRP A N 1
ATOM 665 C CA . TRP A 1 91 ? 22.687 9.180 -19.357 1.00 93.81 91 TRP A CA 1
ATOM 666 C C . TRP A 1 91 ? 23.065 8.011 -18.463 1.00 93.81 91 TRP A C 1
ATOM 668 O O . TRP A 1 91 ? 24.245 7.741 -18.247 1.00 93.81 91 TRP A O 1
ATOM 678 N N . ASP A 1 92 ? 22.062 7.314 -17.953 1.00 92.94 92 ASP A N 1
ATOM 679 C CA . ASP A 1 92 ? 22.237 6.231 -17.008 1.00 92.94 92 ASP A CA 1
ATOM 680 C C . ASP A 1 92 ? 21.783 4.900 -17.600 1.00 92.94 92 ASP A C 1
ATOM 682 O O . ASP A 1 92 ? 20.649 4.741 -18.040 1.00 92.94 92 ASP A O 1
ATOM 686 N N . TYR A 1 93 ? 22.668 3.908 -17.553 1.00 94.50 93 TYR A N 1
ATOM 687 C CA . TYR A 1 93 ? 22.309 2.517 -17.793 1.00 94.50 93 TYR A CA 1
ATOM 688 C C . TYR A 1 93 ? 21.314 1.993 -16.750 1.00 94.50 93 TYR A C 1
ATOM 690 O O . TYR A 1 93 ? 21.518 2.179 -15.543 1.00 94.50 93 TYR A O 1
ATOM 698 N N . THR A 1 94 ? 20.274 1.324 -17.243 1.00 94.81 94 THR A N 1
ATOM 699 C CA . THR A 1 94 ? 19.213 0.646 -16.495 1.00 94.81 94 THR A CA 1
ATOM 700 C C . THR A 1 94 ? 18.694 -0.553 -17.301 1.00 94.81 94 THR A C 1
ATOM 702 O O . THR A 1 94 ? 19.022 -0.710 -18.482 1.00 94.81 94 THR A O 1
ATOM 705 N N . THR A 1 95 ? 17.879 -1.405 -16.678 1.00 94.75 95 THR A N 1
ATOM 706 C CA . THR A 1 95 ? 17.208 -2.511 -17.376 1.00 94.75 95 THR A CA 1
ATOM 707 C C . THR A 1 95 ? 15.706 -2.456 -17.187 1.00 94.75 95 THR A C 1
ATOM 709 O O . THR A 1 95 ? 15.225 -2.019 -16.144 1.00 94.75 95 THR A O 1
ATOM 712 N N . SER A 1 96 ? 14.963 -2.908 -18.195 1.00 94.31 96 SER A N 1
ATOM 713 C CA . SER A 1 96 ? 13.525 -3.115 -18.055 1.00 94.31 96 SER A CA 1
ATOM 714 C C . SER A 1 96 ? 13.239 -4.304 -17.137 1.00 94.31 96 SER A C 1
ATOM 716 O O . SER A 1 96 ? 14.027 -5.258 -17.071 1.00 94.31 96 SER A O 1
ATOM 718 N N . ASP A 1 97 ? 12.064 -4.317 -16.514 1.00 91.56 97 ASP A N 1
ATOM 719 C CA . ASP A 1 97 ? 11.601 -5.473 -15.750 1.00 91.56 97 ASP A CA 1
ATOM 720 C C . ASP A 1 97 ? 11.365 -6.718 -16.642 1.00 91.56 97 ASP A C 1
ATOM 722 O O . ASP A 1 97 ? 11.631 -6.732 -17.853 1.00 91.56 97 ASP A O 1
ATOM 726 N N . SER A 1 98 ? 10.881 -7.806 -16.035 1.00 90.50 98 SER A N 1
ATOM 727 C CA . SER A 1 98 ? 10.599 -9.060 -16.752 1.00 90.50 98 SER A CA 1
ATOM 728 C C . SER A 1 98 ? 9.484 -8.948 -17.804 1.00 90.50 98 SER A C 1
ATOM 730 O O . SER A 1 98 ? 9.493 -9.703 -18.779 1.00 90.50 98 SER A O 1
ATOM 732 N N . ALA A 1 99 ? 8.566 -7.990 -17.644 1.00 90.94 99 ALA A N 1
ATOM 733 C CA . ALA A 1 99 ? 7.505 -7.681 -18.596 1.00 90.94 99 ALA A CA 1
ATOM 734 C C . ALA A 1 99 ? 7.960 -6.701 -19.694 1.00 90.94 99 ALA A C 1
ATOM 736 O O . ALA A 1 99 ? 7.220 -6.477 -20.654 1.00 90.94 99 ALA A O 1
ATOM 737 N N . GLY A 1 100 ? 9.177 -6.160 -19.592 1.00 93.12 100 GLY A N 1
ATOM 738 C CA . GLY A 1 100 ? 9.741 -5.203 -20.540 1.00 93.12 100 GLY A CA 1
ATOM 739 C C . GLY A 1 100 ? 9.455 -3.743 -20.206 1.00 93.12 100 GLY A C 1
ATOM 740 O O . GLY A 1 100 ? 9.713 -2.889 -21.051 1.00 93.12 100 GLY A O 1
ATOM 741 N N . PHE A 1 101 ? 8.916 -3.451 -19.021 1.00 95.50 101 PHE A N 1
ATOM 742 C CA . PHE A 1 101 ? 8.564 -2.098 -18.609 1.00 95.50 101 PHE A CA 1
ATOM 743 C C . PHE A 1 101 ? 9.769 -1.364 -18.009 1.00 95.50 101 PHE A C 1
ATOM 745 O O . PHE A 1 101 ? 10.490 -1.888 -17.156 1.00 95.50 101 PHE A O 1
ATOM 752 N N . LEU A 1 102 ? 9.985 -0.141 -18.485 1.00 95.62 102 LEU A N 1
ATOM 753 C CA . LEU A 1 102 ? 10.872 0.858 -17.906 1.00 95.62 102 LEU A CA 1
ATOM 754 C C . LEU A 1 102 ? 10.025 1.863 -17.137 1.00 95.62 102 LEU A C 1
ATOM 756 O O . LEU A 1 102 ? 9.351 2.689 -17.749 1.00 95.62 102 LEU A O 1
ATOM 760 N N . ASP A 1 103 ? 10.096 1.805 -15.813 1.00 94.62 103 ASP A N 1
ATOM 761 C CA . ASP A 1 103 ? 9.457 2.776 -14.929 1.00 94.62 103 ASP A CA 1
ATOM 762 C C . ASP A 1 103 ? 10.367 3.998 -14.751 1.00 94.62 103 ASP A C 1
ATOM 764 O O . ASP A 1 103 ? 11.400 3.939 -14.071 1.00 94.62 103 ASP A O 1
ATOM 768 N N . PHE A 1 104 ? 9.995 5.118 -15.368 1.00 95.69 104 PHE A N 1
ATOM 769 C CA . PHE A 1 104 ? 10.774 6.347 -15.278 1.00 95.69 104 PHE A CA 1
ATOM 770 C C . PHE A 1 104 ? 10.604 7.058 -13.929 1.00 95.69 104 PHE A C 1
ATOM 772 O O . PHE A 1 104 ? 11.580 7.651 -13.460 1.00 95.69 104 PHE A O 1
ATOM 779 N N . LEU A 1 105 ? 9.451 6.946 -13.253 1.00 92.50 105 LEU A N 1
ATOM 780 C CA . LEU A 1 105 ? 9.273 7.501 -11.902 1.00 92.50 105 LEU A CA 1
ATOM 781 C C . LEU A 1 105 ? 10.273 6.862 -10.945 1.00 92.50 105 LEU A C 1
ATOM 783 O O . LEU A 1 105 ? 11.066 7.557 -10.307 1.00 92.50 105 LEU A O 1
ATOM 787 N N . THR A 1 106 ? 10.310 5.530 -10.914 1.00 89.88 106 THR A N 1
ATOM 788 C CA . THR A 1 106 ? 11.206 4.775 -10.032 1.00 89.88 106 THR A CA 1
ATOM 789 C C . THR A 1 106 ? 12.667 4.916 -10.455 1.00 89.88 106 THR A C 1
ATOM 791 O O . THR A 1 106 ? 13.559 4.984 -9.603 1.00 89.88 106 THR A O 1
ATOM 794 N N . ASN A 1 107 ? 12.956 5.006 -11.756 1.00 91.44 107 ASN A N 1
ATOM 795 C CA . ASN A 1 107 ? 14.325 5.168 -12.236 1.00 91.44 107 ASN A CA 1
ATOM 796 C C . ASN A 1 107 ? 14.912 6.543 -11.883 1.00 91.44 107 ASN A C 1
ATOM 798 O O . ASN A 1 107 ? 16.054 6.619 -11.426 1.00 91.44 107 ASN A O 1
ATOM 802 N N . PHE A 1 108 ? 14.135 7.618 -12.026 1.00 90.69 108 PHE A N 1
ATOM 803 C CA . PHE A 1 108 ? 14.605 8.976 -11.747 1.00 90.69 108 PHE A CA 1
ATOM 804 C C . PHE A 1 108 ? 14.334 9.439 -10.308 1.00 90.69 108 PHE A C 1
ATOM 806 O O . PHE A 1 108 ? 15.037 10.309 -9.800 1.00 90.69 108 PHE A O 1
ATOM 813 N N . GLY A 1 109 ? 13.400 8.806 -9.595 1.00 87.56 109 GLY A N 1
ATOM 814 C CA . GLY A 1 109 ? 12.891 9.298 -8.311 1.00 87.56 109 GLY A CA 1
ATOM 815 C C . GLY A 1 109 ? 12.079 10.577 -8.494 1.00 87.56 109 GLY A C 1
ATOM 816 O O . GLY A 1 109 ? 12.251 11.513 -7.718 1.00 87.56 109 GLY A O 1
ATOM 817 N N . ALA A 1 110 ? 11.289 10.628 -9.567 1.00 89.00 110 ALA A N 1
ATOM 818 C CA . ALA A 1 110 ? 10.418 11.748 -9.904 1.00 89.00 110 ALA A CA 1
ATOM 819 C C . ALA A 1 110 ? 9.045 11.590 -9.229 1.00 89.00 110 ALA A C 1
ATOM 821 O O . ALA A 1 110 ? 8.641 10.472 -8.906 1.00 89.00 110 ALA A O 1
ATOM 822 N N . ASP A 1 111 ? 8.341 12.702 -9.007 1.00 88.75 111 ASP A N 1
ATOM 823 C CA . ASP A 1 111 ? 6.945 12.678 -8.569 1.00 88.75 111 ASP A CA 1
ATOM 824 C C . ASP A 1 111 ? 5.983 12.407 -9.735 1.00 88.75 111 ASP A C 1
ATOM 826 O O . ASP A 1 111 ? 6.342 12.542 -10.903 1.00 88.75 111 ASP A O 1
ATOM 830 N N . ASP A 1 112 ? 4.748 12.040 -9.403 1.00 88.31 112 ASP A N 1
ATOM 831 C CA . ASP A 1 112 ? 3.699 11.666 -10.350 1.00 88.31 112 ASP A CA 1
ATOM 832 C C . ASP A 1 112 ? 2.820 12.848 -10.802 1.00 88.31 112 ASP A C 1
ATOM 834 O O . ASP A 1 112 ? 1.820 12.643 -11.484 1.00 88.31 112 ASP A O 1
ATOM 838 N N . ARG A 1 113 ? 3.139 14.099 -10.442 1.00 87.88 113 ARG A N 1
ATOM 839 C CA . ARG A 1 113 ? 2.275 15.275 -10.711 1.00 87.88 113 ARG A CA 1
ATOM 840 C C . ARG A 1 113 ? 2.934 16.322 -11.590 1.00 87.88 113 ARG A C 1
ATOM 842 O O . ARG A 1 113 ? 2.245 17.188 -12.135 1.00 87.88 113 ARG A O 1
ATOM 849 N N . THR A 1 114 ? 4.255 16.300 -11.658 1.00 88.94 114 THR A N 1
ATOM 850 C CA . THR A 1 114 ? 5.037 17.249 -12.430 1.00 88.94 114 THR A CA 1
ATOM 851 C C . THR A 1 114 ? 5.264 16.695 -13.834 1.00 88.94 114 THR A C 1
ATOM 853 O O . THR A 1 114 ? 5.833 15.614 -13.963 1.00 88.94 114 THR A O 1
ATOM 856 N N . PRO A 1 115 ? 4.880 17.435 -14.889 1.00 91.19 115 PRO A N 1
ATOM 857 C CA . PRO A 1 115 ? 5.049 16.974 -16.255 1.00 91.19 115 PRO A CA 1
ATOM 858 C C . PRO A 1 115 ? 6.530 16.949 -16.637 1.00 91.19 115 PRO A C 1
ATOM 860 O O . PRO A 1 115 ? 7.228 17.974 -16.597 1.00 91.19 115 PRO A O 1
ATOM 863 N N . TYR A 1 116 ? 6.992 15.779 -17.074 1.00 93.75 116 TYR A N 1
ATOM 864 C CA . TYR A 1 116 ? 8.383 15.529 -17.448 1.00 93.75 116 TYR A CA 1
ATOM 865 C C . TYR A 1 116 ? 8.535 14.883 -18.826 1.00 93.75 116 TYR A C 1
ATOM 867 O O . TYR A 1 116 ? 7.593 14.355 -19.402 1.00 93.75 116 TYR A O 1
ATOM 875 N N . VAL A 1 117 ? 9.755 14.937 -19.360 1.00 95.38 117 VAL A N 1
ATOM 876 C CA . VAL A 1 117 ? 10.208 14.194 -20.539 1.00 95.38 117 VAL A CA 1
ATOM 877 C C . VAL A 1 117 ? 11.423 13.350 -20.179 1.00 95.38 117 VAL A C 1
ATOM 879 O O . VAL A 1 117 ? 12.299 13.774 -19.423 1.00 95.38 117 VAL A O 1
ATOM 882 N N . ALA A 1 118 ? 11.496 12.153 -20.747 1.00 97.12 118 ALA A N 1
ATOM 883 C CA . ALA A 1 118 ? 12.649 11.280 -20.647 1.00 97.12 118 ALA A CA 1
ATOM 884 C C . ALA A 1 118 ? 12.993 10.727 -22.018 1.00 97.12 118 ALA A C 1
ATOM 886 O O . ALA A 1 118 ? 12.119 10.470 -22.850 1.00 97.12 118 ALA A O 1
ATOM 887 N N . TYR A 1 119 ? 14.286 10.505 -22.222 1.00 98.06 119 TYR A N 1
ATOM 888 C CA . TYR A 1 119 ? 14.764 9.715 -23.340 1.00 98.06 119 TYR A CA 1
ATOM 889 C C . TYR A 1 119 ? 15.196 8.336 -22.869 1.00 98.06 119 TYR A C 1
ATOM 891 O O . TYR A 1 119 ? 15.805 8.199 -21.808 1.00 98.06 119 TYR A O 1
ATOM 899 N N . ALA A 1 120 ? 14.943 7.336 -23.707 1.00 98.31 120 ALA A N 1
ATOM 900 C CA . ALA A 1 120 ? 15.463 5.987 -23.565 1.00 98.31 120 ALA A CA 1
ATOM 901 C C . ALA A 1 120 ? 16.136 5.564 -24.873 1.00 98.31 120 ALA A C 1
ATOM 903 O O . ALA A 1 120 ? 15.562 5.677 -25.953 1.00 98.31 120 ALA A O 1
ATOM 904 N N . PHE A 1 121 ? 17.370 5.088 -24.784 1.00 98.31 121 PHE A N 1
ATOM 905 C CA . PHE A 1 121 ? 18.190 4.682 -25.913 1.00 98.31 121 PHE A CA 1
ATOM 906 C C . PHE A 1 121 ? 18.628 3.227 -25.762 1.00 98.31 121 PHE A C 1
ATOM 908 O O . PHE A 1 121 ? 19.132 2.823 -24.715 1.00 98.31 121 PHE A O 1
ATOM 915 N N . SER A 1 122 ? 18.496 2.461 -26.838 1.00 98.12 122 SER A N 1
ATOM 916 C CA . SER A 1 122 ? 19.061 1.121 -26.959 1.00 98.12 122 SER A CA 1
ATOM 917 C C . SER A 1 122 ? 19.434 0.842 -28.412 1.00 98.12 122 SER A C 1
ATOM 919 O O . SER A 1 122 ? 19.075 1.584 -29.332 1.00 98.12 122 SER A O 1
ATOM 921 N N . ARG A 1 123 ? 20.161 -0.244 -28.642 1.00 97.69 123 ARG A N 1
ATOM 922 C CA . ARG A 1 123 ? 20.359 -0.809 -29.975 1.00 97.69 123 ARG A CA 1
ATOM 923 C C . ARG A 1 123 ? 19.816 -2.220 -30.003 1.00 97.69 123 ARG A C 1
ATOM 925 O O . ARG A 1 123 ? 20.023 -2.967 -29.059 1.00 97.69 123 ARG A O 1
ATOM 932 N N . VAL A 1 124 ? 19.188 -2.598 -31.106 1.00 97.88 124 VAL A N 1
ATOM 933 C CA . VAL A 1 124 ? 18.800 -3.982 -31.379 1.00 97.88 124 VAL A CA 1
ATOM 934 C C . VAL A 1 124 ? 19.725 -4.526 -32.453 1.00 97.88 124 VAL A C 1
ATOM 936 O O . VAL A 1 124 ? 19.686 -4.095 -33.607 1.00 97.88 124 VAL A O 1
ATOM 939 N N . ASN A 1 125 ? 20.594 -5.444 -32.050 1.00 97.81 125 ASN A N 1
ATOM 940 C CA . ASN A 1 125 ? 21.491 -6.155 -32.939 1.00 97.81 125 ASN A CA 1
ATOM 941 C C . ASN A 1 125 ? 20.780 -7.378 -33.526 1.00 97.81 125 ASN A C 1
ATOM 943 O O . ASN A 1 125 ? 20.223 -8.179 -32.775 1.00 97.81 125 ASN A O 1
ATOM 947 N N . VAL A 1 126 ? 20.817 -7.524 -34.852 1.00 97.62 126 VAL A N 1
ATOM 948 C CA . VAL A 1 126 ? 20.363 -8.733 -35.559 1.00 97.62 126 VAL A CA 1
ATOM 949 C C . VAL A 1 126 ? 21.446 -9.216 -36.528 1.00 97.62 126 VAL A C 1
ATOM 951 O O . VAL A 1 126 ? 22.100 -8.389 -37.166 1.00 97.62 126 VAL A O 1
ATOM 954 N N . PRO A 1 127 ? 21.652 -10.533 -36.703 1.00 96.75 127 PRO A N 1
ATOM 955 C CA . PRO A 1 127 ? 22.731 -11.040 -37.555 1.00 96.75 127 PRO A CA 1
ATOM 956 C 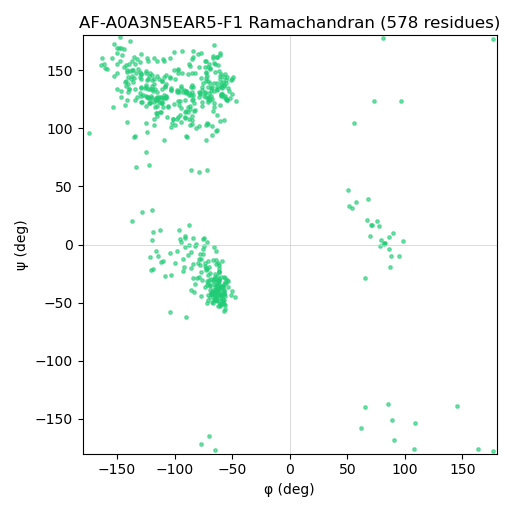C . PRO A 1 127 ? 22.465 -10.847 -39.055 1.00 96.75 127 PRO A C 1
ATOM 958 O O . PRO A 1 127 ? 23.400 -10.818 -39.851 1.00 96.75 127 PRO A O 1
ATOM 961 N N . SER A 1 128 ? 21.202 -10.691 -39.459 1.00 97.06 128 SER A N 1
ATOM 962 C CA . SER A 1 128 ? 20.807 -10.457 -40.850 1.00 97.06 128 SER A CA 1
ATOM 963 C C . SER A 1 128 ? 19.666 -9.452 -40.940 1.00 97.06 128 SER A C 1
ATOM 965 O O . SER A 1 128 ? 18.811 -9.392 -40.051 1.00 97.06 128 SER A O 1
ATOM 967 N N . ALA A 1 129 ? 19.650 -8.680 -42.030 1.00 97.62 129 ALA A N 1
ATOM 968 C CA . ALA A 1 129 ? 18.579 -7.734 -42.305 1.00 97.62 129 ALA A CA 1
ATOM 969 C C . ALA A 1 129 ? 17.235 -8.466 -42.415 1.00 97.62 129 ALA A C 1
ATOM 971 O O . ALA A 1 129 ? 17.159 -9.535 -43.026 1.00 97.62 129 ALA A O 1
ATOM 972 N N . ARG A 1 130 ? 16.195 -7.914 -41.787 1.00 97.31 130 ARG A N 1
ATOM 973 C CA . ARG A 1 130 ? 14.878 -8.552 -41.691 1.00 97.31 130 ARG A CA 1
ATOM 974 C C . ARG A 1 130 ? 13.782 -7.550 -41.363 1.00 97.31 130 ARG A C 1
ATOM 976 O O . ARG A 1 130 ? 14.015 -6.556 -40.679 1.00 97.31 130 ARG A O 1
ATOM 983 N N . GLU A 1 131 ? 12.577 -7.864 -41.808 1.00 97.88 131 GLU A N 1
ATOM 984 C CA . GLU A 1 131 ? 11.373 -7.123 -41.447 1.00 97.88 131 GLU A CA 1
ATOM 985 C C . GLU A 1 131 ? 10.932 -7.502 -40.025 1.00 97.88 131 GLU A C 1
ATOM 987 O O . GLU A 1 131 ? 11.012 -8.667 -39.622 1.00 97.88 131 GLU A O 1
ATOM 992 N N . ALA A 1 132 ? 10.428 -6.530 -39.272 1.00 98.06 132 ALA A N 1
ATOM 993 C CA . ALA A 1 132 ? 9.959 -6.721 -37.907 1.00 98.06 132 ALA A CA 1
ATOM 994 C C . ALA A 1 132 ? 8.735 -5.848 -37.592 1.00 98.06 132 ALA A C 1
ATOM 996 O O . ALA A 1 132 ? 8.359 -4.945 -38.344 1.00 98.06 132 ALA A O 1
ATOM 997 N N . ILE A 1 133 ? 8.107 -6.133 -36.456 1.00 98.38 133 ILE A N 1
ATOM 998 C CA . ILE A 1 133 ? 7.087 -5.296 -35.832 1.00 98.38 133 ILE A CA 1
ATOM 999 C C . ILE A 1 133 ? 7.668 -4.770 -34.521 1.00 98.38 133 ILE A C 1
ATOM 1001 O O . ILE A 1 133 ? 8.050 -5.546 -33.642 1.00 98.38 133 ILE A O 1
ATOM 1005 N N . LEU A 1 134 ? 7.704 -3.446 -34.396 1.00 98.12 134 LEU A N 1
ATOM 1006 C CA . LEU A 1 134 ? 7.990 -2.747 -33.154 1.00 98.12 134 LEU A CA 1
ATOM 1007 C C . LEU A 1 134 ? 6.671 -2.505 -32.425 1.00 98.12 134 LEU A C 1
ATOM 1009 O O . LEU A 1 134 ? 5.826 -1.762 -32.927 1.00 98.12 134 LEU A O 1
ATOM 1013 N N . LYS A 1 135 ? 6.487 -3.125 -31.259 1.00 98.06 135 LYS A N 1
ATOM 1014 C CA . LYS A 1 135 ? 5.341 -2.837 -30.391 1.00 98.06 135 LYS A CA 1
ATOM 1015 C C . LYS A 1 135 ? 5.758 -1.840 -29.321 1.00 98.06 135 LYS A C 1
ATOM 1017 O O . LYS A 1 135 ? 6.706 -2.110 -28.583 1.00 98.06 135 LYS A O 1
ATOM 1022 N N . VAL A 1 136 ? 5.054 -0.716 -29.245 1.00 97.88 136 VAL A N 1
ATOM 1023 C CA . VAL A 1 136 ? 5.363 0.399 -28.345 1.00 97.88 136 VAL A CA 1
ATOM 1024 C C . VAL A 1 136 ? 4.213 0.602 -27.373 1.00 97.88 136 VAL A C 1
ATOM 1026 O O . VAL A 1 136 ? 3.078 0.844 -27.783 1.00 97.88 136 VAL A O 1
ATOM 1029 N N . ARG A 1 137 ? 4.516 0.534 -26.081 1.00 96.62 137 ARG A N 1
ATOM 1030 C CA . ARG A 1 137 ? 3.632 0.990 -25.007 1.00 96.62 137 ARG A CA 1
ATOM 1031 C C . ARG A 1 137 ? 4.313 2.129 -24.275 1.00 96.62 137 ARG A C 1
ATOM 1033 O O . ARG A 1 137 ? 5.488 2.010 -23.943 1.00 96.62 137 ARG A O 1
ATOM 1040 N N . SER A 1 138 ? 3.582 3.198 -24.012 1.00 96.12 138 SER A N 1
ATOM 1041 C CA . SER A 1 138 ? 4.029 4.284 -23.145 1.00 96.12 138 SER A CA 1
ATOM 1042 C C . SER A 1 138 ? 2.894 4.680 -22.221 1.00 96.12 138 SER A C 1
ATOM 1044 O O . SER A 1 138 ? 1.729 4.524 -22.588 1.00 96.12 138 SER A O 1
ATOM 1046 N N . ASP A 1 139 ? 3.255 5.163 -21.041 1.00 91.94 139 ASP A N 1
ATOM 1047 C CA . ASP A 1 139 ? 2.376 6.031 -20.266 1.00 91.94 139 ASP A CA 1
ATOM 1048 C C . ASP A 1 139 ? 2.564 7.445 -20.822 1.00 91.94 139 ASP A C 1
ATOM 1050 O O . ASP A 1 139 ? 3.704 7.902 -20.915 1.00 91.94 139 ASP A O 1
ATOM 1054 N N . ASP A 1 140 ? 1.476 8.051 -21.284 1.00 93.38 140 ASP A N 1
ATOM 1055 C CA . ASP A 1 140 ? 1.413 9.287 -22.066 1.00 93.38 140 ASP A CA 1
ATOM 1056 C C . ASP A 1 140 ? 2.127 9.231 -23.438 1.00 93.38 140 ASP A C 1
ATOM 1058 O O . ASP A 1 140 ? 2.205 8.169 -24.084 1.00 93.38 140 ASP A O 1
ATOM 1062 N N . GLY A 1 141 ? 2.510 10.384 -23.994 1.00 94.94 141 GLY A N 1
ATOM 1063 C CA . GLY A 1 141 ? 2.938 10.511 -25.382 1.00 94.94 141 GLY A CA 1
ATOM 1064 C C . GLY A 1 141 ? 4.324 9.929 -25.654 1.00 94.94 141 GLY A C 1
ATOM 1065 O O . GLY A 1 141 ? 5.198 9.856 -24.794 1.00 94.94 141 GLY A O 1
ATOM 1066 N N . VAL A 1 142 ? 4.546 9.496 -26.900 1.00 97.88 142 VAL A N 1
ATOM 1067 C CA . VAL A 1 142 ? 5.815 8.885 -27.316 1.00 97.88 142 VAL A CA 1
ATOM 1068 C C . VAL A 1 142 ? 6.235 9.262 -28.732 1.00 97.88 142 VAL A C 1
ATOM 1070 O O . VAL A 1 142 ? 5.439 9.241 -29.673 1.00 97.88 142 VAL A O 1
ATOM 1073 N N . ARG A 1 143 ? 7.536 9.509 -28.901 1.00 98.50 143 ARG A N 1
ATOM 1074 C CA . ARG A 1 143 ? 8.217 9.569 -30.199 1.00 98.50 143 ARG A CA 1
ATOM 1075 C C . ARG A 1 143 ? 9.313 8.524 -30.281 1.00 98.50 143 ARG A C 1
ATOM 1077 O O . ARG A 1 143 ? 10.078 8.371 -29.331 1.00 98.50 143 ARG A O 1
ATOM 1084 N N . ILE A 1 144 ? 9.414 7.835 -31.416 1.00 98.56 144 ILE A N 1
ATOM 1085 C CA . ILE A 1 144 ? 10.434 6.808 -31.655 1.00 98.56 144 ILE A CA 1
ATOM 1086 C C . ILE A 1 144 ? 11.230 7.127 -32.914 1.00 98.56 144 ILE A C 1
ATOM 1088 O O . ILE A 1 144 ? 10.670 7.267 -34.004 1.00 98.56 144 ILE A O 1
ATOM 1092 N N . TRP A 1 145 ? 12.552 7.128 -32.774 1.00 98.69 145 TRP A N 1
ATOM 1093 C CA . TRP A 1 145 ? 13.494 7.161 -33.879 1.00 98.69 145 TRP A CA 1
ATOM 1094 C C . TRP A 1 145 ? 14.164 5.801 -34.040 1.00 98.69 145 TRP A C 1
ATOM 1096 O O . TRP A 1 145 ? 14.754 5.279 -33.092 1.00 98.69 145 TRP A O 1
ATOM 1106 N N . LEU A 1 146 ? 14.130 5.267 -35.260 1.00 98.56 146 LEU A N 1
ATOM 1107 C CA . LEU A 1 146 ? 14.872 4.078 -35.665 1.00 98.56 146 LEU A CA 1
ATOM 1108 C C . LEU A 1 146 ? 15.965 4.492 -36.646 1.00 98.56 146 LEU A C 1
ATOM 1110 O O . LEU A 1 146 ? 15.685 5.080 -37.688 1.00 98.56 146 LEU A O 1
ATOM 1114 N N . ASN A 1 147 ? 17.224 4.206 -36.314 1.00 97.75 147 ASN A N 1
ATOM 1115 C CA . ASN A 1 147 ? 18.383 4.562 -37.140 1.00 97.75 147 ASN A CA 1
ATOM 1116 C C . ASN A 1 147 ? 18.414 6.053 -37.546 1.00 97.75 147 ASN A C 1
ATOM 1118 O O . ASN A 1 147 ? 18.879 6.402 -38.628 1.00 97.75 147 ASN A O 1
ATOM 1122 N N . GLY A 1 148 ? 17.911 6.923 -36.661 1.00 96.38 148 GLY A N 1
ATOM 1123 C CA . GLY A 1 148 ? 17.849 8.375 -36.850 1.00 96.38 148 GLY A CA 1
ATOM 1124 C C . GLY A 1 148 ? 16.606 8.903 -37.561 1.00 96.38 148 GLY A C 1
ATOM 1125 O O . GLY A 1 148 ? 16.366 10.107 -37.520 1.00 96.38 148 GLY A O 1
ATOM 1126 N N . GLN A 1 149 ? 15.778 8.034 -38.139 1.00 97.81 149 GLN A N 1
ATOM 1127 C CA . GLN A 1 149 ? 14.506 8.418 -38.743 1.00 97.81 149 GLN A CA 1
ATOM 1128 C C . GLN A 1 149 ? 13.383 8.356 -37.706 1.00 97.81 149 GLN A C 1
ATOM 1130 O O . GLN A 1 149 ? 13.230 7.336 -37.038 1.00 97.81 149 GLN A O 1
ATOM 1135 N N . LEU A 1 150 ? 12.580 9.418 -37.594 1.00 98.31 150 LEU A N 1
ATOM 1136 C CA . LEU A 1 150 ? 11.344 9.403 -36.807 1.00 98.31 150 LEU A CA 1
ATOM 1137 C C . LEU A 1 150 ? 10.345 8.449 -37.480 1.00 98.31 150 LEU A C 1
ATOM 1139 O O . LEU A 1 150 ? 9.920 8.701 -38.607 1.00 98.31 150 LEU A O 1
ATOM 1143 N N . ILE A 1 151 ? 10.003 7.351 -36.807 1.00 98.25 151 ILE A N 1
ATOM 1144 C CA . ILE A 1 151 ? 9.096 6.312 -37.327 1.00 98.25 151 ILE A CA 1
ATOM 1145 C C . ILE A 1 151 ? 7.749 6.272 -36.601 1.00 98.25 151 ILE A C 1
ATOM 1147 O O . ILE A 1 151 ? 6.821 5.626 -37.079 1.00 98.25 151 ILE A O 1
ATOM 1151 N N . HIS A 1 152 ? 7.639 6.937 -35.449 1.00 98.38 152 HIS A N 1
ATOM 1152 C CA . HIS A 1 152 ? 6.410 7.007 -34.659 1.00 98.38 152 HIS A CA 1
ATOM 1153 C C . HIS A 1 152 ? 6.353 8.321 -33.883 1.00 98.38 152 HIS A C 1
ATOM 1155 O O . HIS A 1 152 ? 7.341 8.691 -33.250 1.00 98.38 152 HIS A O 1
ATOM 1161 N N . ASP A 1 153 ? 5.209 8.999 -33.917 1.00 97.62 153 ASP A N 1
ATOM 1162 C CA . ASP A 1 153 ? 4.913 10.218 -33.154 1.00 97.62 153 ASP A CA 1
ATOM 1163 C C . ASP A 1 153 ? 3.453 10.144 -32.693 1.00 97.62 153 ASP A C 1
ATOM 1165 O O . ASP A 1 153 ? 2.530 10.259 -33.503 1.00 97.62 153 ASP A O 1
ATOM 1169 N N . LYS A 1 154 ? 3.238 9.879 -31.403 1.00 95.69 154 LYS A N 1
ATOM 1170 C CA . LYS A 1 154 ? 1.907 9.720 -30.815 1.00 95.69 154 LYS A CA 1
ATOM 1171 C C . LYS A 1 154 ? 1.820 10.478 -29.500 1.00 95.69 154 LYS A C 1
ATOM 1173 O O . LYS A 1 154 ? 2.099 9.939 -28.436 1.00 95.69 154 LYS A O 1
ATOM 1178 N N . HIS A 1 155 ? 1.367 11.720 -29.590 1.00 94.81 155 HIS A N 1
ATOM 1179 C CA . HIS A 1 155 ? 1.130 12.583 -28.441 1.00 94.81 155 HIS A CA 1
ATOM 1180 C C . HIS A 1 155 ? -0.300 12.391 -27.920 1.00 94.81 155 HIS A C 1
ATOM 1182 O O . HIS A 1 155 ? -1.246 12.996 -28.428 1.00 94.81 155 HIS A O 1
ATOM 1188 N N . LYS A 1 156 ? -0.480 11.490 -26.953 1.00 91.06 156 LYS A N 1
ATOM 1189 C CA . LYS A 1 156 ? -1.789 11.147 -26.381 1.00 91.06 156 LYS A CA 1
ATOM 1190 C C . LYS A 1 156 ? -1.610 10.816 -24.903 1.00 91.06 156 LYS A C 1
ATOM 1192 O O . LYS A 1 156 ? -0.778 9.972 -24.601 1.00 91.06 156 LYS A O 1
ATOM 1197 N N . GLY A 1 157 ? -2.445 11.395 -24.037 1.00 89.44 157 GLY A N 1
ATOM 1198 C CA . GLY A 1 157 ? -2.548 10.933 -22.655 1.00 89.44 157 GLY A CA 1
ATOM 1199 C C . GLY A 1 157 ? -3.129 9.517 -22.607 1.00 89.44 157 GLY A C 1
ATOM 1200 O O . GLY A 1 157 ? -4.204 9.281 -23.174 1.00 89.44 157 GLY A O 1
ATOM 1201 N N . ARG A 1 158 ? -2.400 8.561 -22.031 1.00 90.12 158 ARG A N 1
ATOM 1202 C CA . ARG A 1 158 ? -2.759 7.130 -22.043 1.00 90.12 158 ARG A CA 1
ATOM 1203 C C . ARG A 1 158 ? -2.021 6.372 -20.956 1.00 90.12 158 ARG A C 1
ATOM 1205 O O . ARG A 1 158 ? -0.914 6.748 -20.626 1.00 90.12 158 ARG A O 1
ATOM 1212 N N . THR A 1 159 ? -2.557 5.244 -20.505 1.00 89.31 159 THR A N 1
ATOM 1213 C CA . THR A 1 159 ? -1.818 4.350 -19.604 1.00 89.31 159 THR A CA 1
ATOM 1214 C C . THR A 1 159 ? -0.952 3.364 -20.386 1.00 89.31 159 THR A C 1
ATOM 1216 O O . THR A 1 159 ? -1.306 2.934 -21.488 1.00 89.31 159 THR A O 1
ATOM 1219 N N . VAL A 1 160 ? 0.140 2.888 -19.777 1.00 86.50 160 VAL A N 1
ATOM 1220 C CA . VAL A 1 160 ? 0.983 1.834 -20.382 1.00 86.50 160 VAL A CA 1
ATOM 1221 C C . VAL A 1 160 ? 0.232 0.509 -20.612 1.00 86.50 160 VAL A C 1
ATOM 1223 O O . VAL A 1 160 ? 0.653 -0.326 -21.412 1.00 86.50 160 VAL A O 1
ATOM 1226 N N . THR A 1 161 ? -0.887 0.304 -19.913 1.00 86.00 161 THR A N 1
ATOM 1227 C CA . THR A 1 161 ? -1.749 -0.880 -20.035 1.00 86.00 161 THR A CA 1
ATOM 1228 C C . THR A 1 161 ? -2.642 -0.865 -21.276 1.00 86.00 161 THR A C 1
ATOM 1230 O O . THR A 1 161 ? -3.208 -1.909 -21.609 1.00 86.00 161 THR A O 1
ATOM 1233 N N . GLU A 1 162 ? -2.760 0.271 -21.975 1.00 87.38 162 GLU A N 1
ATOM 1234 C CA . GLU A 1 162 ? -3.455 0.337 -23.261 1.00 87.38 162 GLU A CA 1
ATOM 1235 C C . GLU A 1 162 ? -2.797 -0.570 -24.324 1.00 87.38 162 GLU A C 1
ATOM 1237 O O . GLU A 1 162 ? -1.667 -1.064 -24.195 1.00 87.38 162 GLU A O 1
ATOM 1242 N N . GLU A 1 163 ? -3.533 -0.816 -25.411 1.00 88.81 163 GLU A N 1
ATOM 1243 C CA . GLU A 1 163 ? -3.026 -1.588 -26.541 1.00 88.81 163 GLU A CA 1
ATOM 1244 C C . GLU A 1 163 ? -1.746 -0.955 -27.113 1.00 88.81 163 GLU A C 1
ATOM 1246 O O . GLU A 1 163 ? -1.631 0.263 -27.264 1.00 88.81 163 GLU A O 1
ATOM 1251 N N . ALA A 1 164 ? -0.766 -1.806 -27.427 1.00 91.94 164 ALA A N 1
ATOM 1252 C CA . ALA A 1 164 ? 0.508 -1.359 -27.966 1.00 91.94 164 ALA A CA 1
ATOM 1253 C C . ALA A 1 164 ? 0.347 -0.817 -29.392 1.00 91.94 164 ALA A C 1
ATOM 1255 O O . ALA A 1 164 ? -0.305 -1.443 -30.231 1.00 91.94 164 ALA A O 1
ATOM 1256 N N . ASP A 1 165 ? 1.039 0.277 -29.702 1.00 96.62 165 ASP A N 1
ATOM 1257 C CA . ASP A 1 165 ? 1.197 0.724 -31.084 1.00 96.62 165 ASP A CA 1
ATOM 1258 C C . ASP A 1 165 ? 2.056 -0.292 -31.835 1.00 96.62 165 ASP A C 1
ATOM 1260 O O . ASP A 1 165 ? 3.080 -0.726 -31.312 1.00 96.62 165 ASP A O 1
ATOM 1264 N N . GLN A 1 166 ? 1.669 -0.671 -33.052 1.00 97.56 166 GLN A N 1
ATOM 1265 C CA . GLN A 1 166 ? 2.412 -1.638 -33.860 1.00 97.56 166 GLN A CA 1
ATOM 1266 C C . GLN A 1 166 ? 2.956 -0.961 -35.115 1.00 97.56 166 GLN A C 1
ATOM 1268 O O . GLN A 1 166 ? 2.198 -0.610 -36.018 1.00 97.56 166 GLN A O 1
ATOM 1273 N N . ILE A 1 167 ? 4.275 -0.799 -35.182 1.00 98.06 167 ILE A N 1
ATOM 1274 C CA . ILE A 1 167 ? 4.961 -0.162 -36.307 1.00 98.06 167 ILE A CA 1
ATOM 1275 C C . ILE A 1 167 ? 5.723 -1.228 -37.091 1.00 98.06 167 ILE A C 1
ATOM 1277 O O . ILE A 1 167 ? 6.527 -1.971 -36.527 1.00 98.06 167 ILE A O 1
ATOM 1281 N N . ARG A 1 168 ? 5.480 -1.314 -38.403 1.00 97.94 168 ARG A N 1
ATOM 1282 C CA . ARG A 1 168 ? 6.298 -2.145 -39.298 1.00 97.94 168 ARG A CA 1
ATOM 1283 C C . ARG A 1 168 ? 7.636 -1.453 -39.515 1.00 97.94 168 ARG A C 1
ATOM 1285 O O . ARG A 1 168 ? 7.660 -0.283 -39.883 1.00 97.94 168 ARG A O 1
ATOM 1292 N N . ILE A 1 169 ? 8.721 -2.179 -39.286 1.00 98.19 169 ILE A N 1
ATOM 1293 C CA . ILE A 1 169 ? 10.079 -1.652 -39.391 1.00 98.19 169 ILE A CA 1
ATOM 1294 C C . ILE A 1 169 ? 10.979 -2.620 -40.156 1.00 98.19 169 ILE A C 1
ATOM 1296 O O . ILE A 1 169 ? 10.756 -3.831 -40.142 1.00 98.19 169 ILE A O 1
ATOM 1300 N N . ASP A 1 170 ? 12.035 -2.076 -40.751 1.00 97.75 170 ASP A N 1
ATOM 1301 C CA . ASP A 1 170 ? 13.097 -2.847 -41.389 1.00 97.75 170 ASP A CA 1
ATOM 1302 C C . ASP A 1 170 ? 14.374 -2.738 -40.556 1.00 97.75 170 ASP A C 1
ATOM 1304 O O . ASP A 1 170 ? 14.920 -1.650 -40.349 1.00 97.75 170 ASP A O 1
ATOM 1308 N N . LEU A 1 171 ? 14.849 -3.879 -40.060 1.00 98.12 171 LEU A N 1
ATOM 1309 C CA . LEU A 1 171 ? 16.107 -3.973 -39.332 1.00 98.12 171 LEU A CA 1
ATOM 1310 C C . LEU A 1 171 ? 17.238 -4.258 -40.318 1.00 98.12 171 LEU A C 1
ATOM 1312 O O . LEU A 1 171 ? 17.155 -5.168 -41.145 1.00 98.12 171 LEU A O 1
ATOM 1316 N N . ARG A 1 172 ? 18.323 -3.496 -40.206 1.00 98.12 172 ARG A N 1
ATOM 1317 C CA . ARG A 1 172 ? 19.582 -3.739 -40.918 1.00 98.12 172 ARG A CA 1
ATOM 1318 C C . ARG A 1 172 ? 20.355 -4.845 -40.204 1.00 98.12 172 ARG A C 1
ATOM 1320 O O . ARG A 1 172 ? 20.218 -4.999 -38.993 1.00 98.12 172 ARG A O 1
ATOM 1327 N N . ALA A 1 173 ? 21.192 -5.582 -40.931 1.00 97.62 173 ALA A N 1
ATOM 1328 C CA . ALA A 1 173 ? 22.167 -6.463 -40.291 1.00 97.62 173 ALA A CA 1
ATOM 1329 C C . ALA A 1 173 ? 23.099 -5.633 -39.389 1.00 97.62 173 ALA A C 1
ATOM 1331 O O . ALA A 1 173 ? 23.550 -4.557 -39.787 1.00 97.62 173 ALA A O 1
ATOM 1332 N N . GLY A 1 174 ? 23.383 -6.129 -38.187 1.00 96.94 174 GLY A N 1
ATOM 1333 C CA . GLY A 1 174 ? 24.106 -5.400 -37.152 1.00 96.94 174 GLY A CA 1
ATOM 1334 C C . GLY A 1 174 ? 23.187 -4.578 -36.247 1.00 96.94 174 GLY A C 1
ATOM 1335 O O . GLY A 1 174 ? 22.044 -4.952 -35.985 1.00 96.94 174 GLY A O 1
ATOM 1336 N N . ASP A 1 175 ? 23.721 -3.479 -35.717 1.00 96.44 175 ASP A N 1
ATOM 1337 C CA . ASP A 1 175 ? 23.047 -2.640 -34.727 1.00 96.44 175 ASP A CA 1
ATOM 1338 C C . ASP A 1 175 ? 21.991 -1.725 -35.358 1.00 96.44 175 ASP A C 1
ATOM 1340 O O . ASP A 1 175 ? 22.281 -0.945 -36.266 1.00 96.44 175 ASP A O 1
ATOM 1344 N N . ASN A 1 176 ? 20.785 -1.748 -34.793 1.00 98.19 176 ASN A N 1
ATOM 1345 C CA . ASN A 1 176 ? 19.708 -0.822 -35.119 1.00 98.19 176 ASN A CA 1
ATOM 1346 C C . ASN A 1 176 ? 19.427 0.079 -33.920 1.00 98.19 176 ASN A C 1
ATOM 1348 O O . ASN A 1 176 ? 18.985 -0.393 -32.875 1.00 98.19 176 ASN A O 1
ATOM 1352 N N . ARG A 1 177 ? 19.695 1.376 -34.059 1.00 96.88 177 ARG A N 1
ATOM 1353 C CA . ARG A 1 177 ? 19.511 2.375 -32.999 1.00 96.88 177 ARG A CA 1
ATOM 1354 C C . ARG A 1 177 ? 18.029 2.646 -32.773 1.00 96.88 177 ARG A C 1
ATOM 1356 O O . ARG A 1 177 ? 17.351 3.044 -33.714 1.00 96.88 177 ARG A O 1
ATOM 1363 N N . ILE A 1 178 ? 17.582 2.539 -31.528 1.00 98.31 178 ILE A N 1
ATOM 1364 C CA . ILE A 1 178 ? 16.254 2.948 -31.073 1.00 98.31 178 ILE A CA 1
ATOM 1365 C C . ILE A 1 178 ? 16.438 4.068 -30.051 1.00 98.31 178 ILE A C 1
ATOM 1367 O O . ILE A 1 178 ? 17.051 3.864 -29.004 1.00 98.31 178 ILE A O 1
ATOM 1371 N N . LEU A 1 179 ? 15.906 5.248 -30.355 1.00 98.56 179 LEU A N 1
ATOM 1372 C CA . LEU A 1 179 ? 15.731 6.328 -29.388 1.00 98.56 179 LEU A CA 1
ATOM 1373 C C . LEU A 1 179 ? 14.233 6.532 -29.184 1.00 98.56 179 LEU A C 1
ATOM 1375 O O . LEU A 1 179 ? 13.503 6.730 -30.151 1.00 98.56 179 LEU A O 1
ATOM 1379 N N . ALA A 1 180 ? 13.790 6.506 -27.938 1.00 98.44 180 ALA A N 1
ATOM 1380 C CA . ALA A 1 180 ? 12.448 6.874 -27.538 1.00 98.44 180 ALA A CA 1
ATOM 1381 C C . ALA A 1 180 ? 12.493 8.178 -26.745 1.00 98.44 180 ALA A C 1
ATOM 1383 O O . ALA A 1 180 ? 13.390 8.366 -25.924 1.00 98.44 180 ALA A O 1
ATOM 1384 N N . LYS A 1 181 ? 11.513 9.049 -26.975 1.00 98.38 181 LYS A N 1
ATOM 1385 C CA . LYS A 1 181 ? 11.174 10.172 -26.103 1.00 98.38 181 LYS A CA 1
ATOM 1386 C C . LYS A 1 181 ? 9.770 9.942 -25.578 1.00 98.38 181 LYS A C 1
ATOM 1388 O O . LYS A 1 181 ? 8.871 9.733 -26.388 1.00 98.38 181 LYS A O 1
ATOM 1393 N N . VAL A 1 182 ? 9.603 9.975 -24.265 1.00 97.88 182 VAL A N 1
ATOM 1394 C CA . VAL A 1 182 ? 8.307 9.792 -23.606 1.00 97.88 182 VAL A CA 1
ATOM 1395 C C . VAL A 1 182 ? 8.049 10.997 -22.730 1.00 97.88 182 VAL A C 1
ATOM 1397 O O . VAL A 1 182 ? 8.914 11.365 -21.930 1.00 97.88 182 VAL A O 1
ATOM 1400 N N . ASP A 1 183 ? 6.893 11.618 -22.908 1.00 95.12 183 ASP A N 1
ATOM 1401 C CA . ASP A 1 183 ? 6.445 12.691 -22.039 1.00 95.12 183 ASP A CA 1
ATOM 1402 C C . ASP A 1 183 ? 5.432 12.194 -21.013 1.00 95.12 183 ASP A C 1
ATOM 1404 O O . ASP A 1 183 ? 4.965 11.065 -21.093 1.00 95.12 183 ASP A O 1
ATOM 1408 N N . GLN A 1 184 ? 5.185 13.017 -20.004 1.00 90.06 184 GLN A N 1
ATOM 1409 C CA . GLN A 1 184 ? 4.265 12.742 -18.914 1.00 90.06 184 GLN A CA 1
ATOM 1410 C C . GLN A 1 184 ? 3.458 13.998 -18.608 1.00 90.06 184 GLN A C 1
ATOM 1412 O O . GLN A 1 184 ? 3.991 15.116 -18.659 1.00 90.06 184 GLN A O 1
ATOM 1417 N N . GLY A 1 185 ? 2.182 13.794 -18.291 1.00 85.38 185 GLY A N 1
ATOM 1418 C CA . GLY A 1 185 ? 1.280 14.794 -17.738 1.00 85.38 185 GLY A CA 1
ATOM 1419 C C . GLY A 1 185 ? 1.026 14.604 -16.244 1.00 85.38 185 GLY A C 1
ATOM 1420 O O . GLY A 1 185 ? 1.238 15.542 -15.477 1.00 85.38 185 GLY A O 1
ATOM 1421 N N . ALA A 1 186 ? 0.519 13.432 -15.839 1.00 85.75 186 ALA A N 1
ATOM 1422 C CA . ALA A 1 186 ? 0.270 13.063 -14.440 1.00 85.75 186 ALA A CA 1
ATOM 1423 C C . ALA A 1 186 ? 0.059 11.542 -14.289 1.00 85.75 186 ALA A C 1
ATOM 1425 O O . ALA A 1 186 ? -0.442 10.889 -15.198 1.00 85.75 186 ALA A O 1
ATOM 1426 N N . GLY A 1 187 ? 0.342 10.989 -13.110 1.00 88.06 187 GLY A N 1
ATOM 1427 C CA . GLY A 1 187 ? 0.220 9.563 -12.819 1.00 88.06 187 GLY A CA 1
ATOM 1428 C C . GLY A 1 187 ? 1.467 8.780 -13.222 1.00 88.06 187 GLY A C 1
ATOM 1429 O O . GLY A 1 187 ? 2.588 9.210 -12.946 1.00 88.06 187 GLY A O 1
ATOM 1430 N N . GLY A 1 188 ? 1.264 7.610 -13.833 1.00 90.50 188 GLY A N 1
ATOM 1431 C CA . GLY A 1 188 ? 2.345 6.713 -14.237 1.00 90.50 188 GLY A CA 1
ATOM 1432 C C . GLY A 1 188 ? 3.267 7.321 -15.294 1.00 90.50 188 GLY A C 1
ATOM 1433 O O . GLY A 1 188 ? 2.936 8.297 -15.963 1.00 90.50 188 GLY A O 1
ATOM 1434 N N . TRP A 1 189 ? 4.469 6.757 -15.428 1.00 95.62 189 TRP A N 1
ATOM 1435 C CA . TRP A 1 189 ? 5.426 7.200 -16.437 1.00 95.62 189 TRP A CA 1
ATOM 1436 C C . TRP A 1 189 ? 6.375 6.083 -16.842 1.00 95.62 189 TRP A C 1
ATOM 1438 O O . TRP A 1 189 ? 7.157 5.587 -16.025 1.00 95.62 189 TRP A O 1
ATOM 1448 N N . GLY A 1 190 ? 6.353 5.695 -18.113 1.00 96.50 190 GLY A N 1
ATOM 1449 C CA . GLY A 1 190 ? 7.244 4.637 -18.557 1.00 96.50 190 GLY A CA 1
ATOM 1450 C C . GLY A 1 190 ? 7.093 4.213 -20.004 1.00 96.50 190 GLY A C 1
ATOM 1451 O O . GLY A 1 190 ? 6.302 4.762 -20.771 1.00 96.50 190 GLY A O 1
ATOM 1452 N N . LEU A 1 191 ? 7.886 3.208 -20.370 1.00 97.88 191 LEU A N 1
ATOM 1453 C CA . LEU A 1 191 ? 8.030 2.713 -21.735 1.00 97.88 191 LEU A CA 1
ATOM 1454 C C . LEU A 1 191 ? 8.174 1.190 -21.750 1.00 97.88 191 LEU A C 1
ATOM 1456 O O . LEU A 1 191 ? 8.906 0.623 -20.946 1.00 97.88 191 LEU A O 1
ATOM 1460 N N . ALA A 1 192 ? 7.551 0.531 -22.721 1.00 97.56 192 ALA A N 1
ATOM 1461 C CA . ALA A 1 192 ? 7.820 -0.859 -23.065 1.00 97.56 192 ALA A CA 1
ATOM 1462 C C . ALA A 1 192 ? 7.981 -0.992 -24.583 1.00 97.56 192 ALA A C 1
ATOM 1464 O O . ALA A 1 192 ? 7.107 -0.581 -25.351 1.00 97.56 192 ALA A O 1
ATOM 1465 N N . ILE A 1 193 ? 9.093 -1.590 -25.015 1.00 97.69 193 ILE A N 1
ATOM 1466 C CA . ILE A 1 193 ? 9.393 -1.843 -26.427 1.00 97.69 193 ILE A CA 1
ATOM 1467 C C . ILE A 1 193 ? 9.598 -3.335 -26.645 1.00 97.69 193 ILE A C 1
ATOM 1469 O O . ILE A 1 193 ? 10.442 -3.967 -26.004 1.00 97.69 193 ILE A O 1
ATOM 1473 N N . VAL A 1 194 ? 8.851 -3.878 -27.602 1.00 97.88 194 VAL A N 1
ATOM 1474 C CA . VAL A 1 194 ? 8.947 -5.271 -28.040 1.00 97.88 194 VAL A CA 1
ATOM 1475 C C . VAL A 1 194 ? 9.324 -5.309 -29.515 1.00 97.88 194 VAL A C 1
ATOM 1477 O O . VAL A 1 194 ? 8.716 -4.609 -30.325 1.00 97.88 194 VAL A O 1
ATOM 1480 N N . VAL A 1 195 ? 10.287 -6.155 -29.872 1.00 97.69 195 VAL A N 1
ATOM 1481 C CA . VAL A 1 195 ? 10.672 -6.425 -31.260 1.00 97.69 195 VAL A CA 1
ATOM 1482 C C . VAL A 1 195 ? 10.368 -7.881 -31.588 1.00 97.69 195 VAL A C 1
ATOM 1484 O O . VAL A 1 195 ? 10.907 -8.799 -30.969 1.00 97.69 195 VAL A O 1
ATOM 1487 N N . VAL A 1 196 ? 9.500 -8.092 -32.574 1.00 97.81 196 VAL A N 1
ATOM 1488 C CA . VAL A 1 196 ? 9.088 -9.425 -33.037 1.00 97.81 196 VAL A CA 1
ATOM 1489 C C . VAL A 1 196 ? 9.077 -9.500 -34.560 1.00 97.81 196 VAL A C 1
ATOM 1491 O O . VAL A 1 196 ? 9.025 -8.479 -35.243 1.00 97.81 196 VAL A O 1
ATOM 1494 N N . GLY A 1 197 ? 9.100 -10.714 -35.102 1.00 96.44 197 GLY A N 1
ATOM 1495 C CA . GLY A 1 197 ? 8.853 -10.973 -36.514 1.00 96.44 197 GLY A CA 1
ATOM 1496 C C . GLY A 1 197 ? 7.416 -10.655 -36.931 1.00 96.44 197 GLY A C 1
ATOM 1497 O O . GLY A 1 197 ? 6.535 -10.398 -36.107 1.00 96.44 197 GLY A O 1
ATOM 1498 N N . ARG A 1 198 ? 7.157 -10.706 -38.244 1.00 93.94 198 ARG A N 1
ATOM 1499 C CA . ARG A 1 198 ? 5.804 -10.527 -38.811 1.00 93.94 198 ARG A CA 1
ATOM 1500 C C . ARG A 1 198 ? 4.800 -11.584 -38.350 1.00 93.94 198 ARG A C 1
ATOM 1502 O O . ARG A 1 198 ? 3.603 -11.328 -38.365 1.00 93.94 198 ARG A O 1
ATOM 1509 N N . ASP A 1 199 ? 5.289 -12.742 -37.923 1.00 93.06 199 ASP A N 1
ATOM 1510 C CA . ASP A 1 199 ? 4.507 -13.817 -37.310 1.00 93.06 199 ASP A CA 1
ATOM 1511 C C . ASP A 1 199 ? 4.229 -13.587 -35.810 1.00 93.06 199 ASP A C 1
ATOM 1513 O O . ASP A 1 199 ? 3.604 -14.420 -35.156 1.00 93.06 199 ASP A O 1
ATOM 1517 N N . GLY A 1 200 ? 4.700 -12.465 -35.255 1.00 91.94 200 GLY A N 1
ATOM 1518 C CA . GLY A 1 200 ? 4.545 -12.102 -33.852 1.00 91.94 200 GLY A CA 1
ATOM 1519 C C . GLY A 1 200 ? 5.516 -12.802 -32.902 1.00 91.94 200 GLY A C 1
ATOM 1520 O O . GLY A 1 200 ? 5.409 -12.578 -31.695 1.00 91.94 200 GLY A O 1
ATOM 1521 N N . LYS A 1 201 ? 6.458 -13.615 -33.401 1.00 94.06 201 LYS A N 1
ATOM 1522 C CA . LYS A 1 201 ? 7.431 -14.336 -32.568 1.00 94.06 201 LYS A CA 1
ATOM 1523 C C . LYS A 1 201 ? 8.688 -13.499 -32.303 1.00 94.06 201 LYS A C 1
ATOM 1525 O O . LYS A 1 201 ? 9.103 -12.730 -33.168 1.00 94.06 201 LYS A O 1
ATOM 1530 N N . PRO A 1 202 ? 9.321 -13.632 -31.126 1.00 93.06 202 PRO A N 1
ATOM 1531 C CA . PRO A 1 202 ? 10.592 -12.968 -30.838 1.00 93.06 202 PRO A CA 1
ATOM 1532 C C . PRO A 1 202 ? 11.711 -13.494 -31.745 1.00 93.06 202 PRO A C 1
ATOM 1534 O O . PRO A 1 202 ? 11.674 -14.639 -32.197 1.00 93.06 202 PRO A O 1
ATOM 1537 N N . PHE A 1 203 ? 12.742 -12.679 -31.955 1.00 93.50 203 PHE A N 1
ATOM 1538 C CA . PHE A 1 203 ? 13.978 -13.118 -32.600 1.00 93.50 203 PHE A CA 1
ATOM 1539 C C . PHE A 1 203 ? 14.942 -13.688 -31.545 1.00 93.50 203 PHE A C 1
ATOM 1541 O O . PHE A 1 203 ? 15.491 -12.911 -30.764 1.00 93.50 203 PHE A O 1
ATOM 1548 N N . PRO A 1 204 ? 15.171 -15.015 -31.491 1.00 92.81 204 PRO A N 1
ATOM 1549 C CA . PRO A 1 204 ? 16.046 -15.621 -30.481 1.00 92.81 204 PRO A CA 1
ATOM 1550 C C . PRO A 1 204 ? 17.529 -15.279 -30.694 1.00 92.81 204 PRO A C 1
ATOM 1552 O O . PRO A 1 204 ? 18.334 -15.402 -29.777 1.00 92.81 204 PRO A O 1
ATOM 1555 N N . ASP A 1 205 ? 17.883 -14.858 -31.908 1.00 95.38 205 ASP A N 1
ATOM 1556 C CA . ASP A 1 205 ? 19.216 -14.440 -32.336 1.00 95.38 205 ASP A CA 1
ATOM 1557 C C . ASP A 1 205 ? 19.433 -12.920 -32.235 1.00 95.38 205 ASP A C 1
ATOM 1559 O O . ASP A 1 205 ? 20.494 -12.428 -32.617 1.00 95.38 205 ASP A O 1
ATOM 1563 N N . ALA A 1 206 ? 18.442 -12.170 -31.740 1.00 96.81 206 ALA A N 1
ATOM 1564 C CA . ALA A 1 206 ? 18.554 -10.734 -31.528 1.00 96.81 206 ALA A CA 1
ATOM 1565 C C . ALA A 1 206 ? 18.997 -10.403 -30.099 1.00 96.81 206 ALA A C 1
ATOM 1567 O O . ALA A 1 206 ? 18.626 -11.075 -29.132 1.00 96.81 206 ALA A O 1
ATOM 1568 N N . ALA A 1 207 ? 19.743 -9.311 -29.960 1.00 97.56 207 ALA A N 1
ATOM 1569 C CA . ALA A 1 207 ? 20.223 -8.828 -28.671 1.00 97.56 207 ALA A CA 1
ATOM 1570 C C . ALA A 1 207 ? 20.072 -7.310 -28.546 1.00 97.56 207 ALA A C 1
ATOM 1572 O O . ALA A 1 207 ? 20.260 -6.581 -29.521 1.00 97.56 207 ALA A O 1
ATOM 1573 N N . SER A 1 208 ? 19.776 -6.822 -27.342 1.00 97.19 208 SER A N 1
ATOM 1574 C CA . SER A 1 208 ? 19.978 -5.418 -27.004 1.00 97.19 208 SER A CA 1
ATOM 1575 C C . SER A 1 208 ? 21.461 -5.120 -26.840 1.00 97.19 208 SER A C 1
ATOM 1577 O O . SER A 1 208 ? 22.234 -5.989 -26.424 1.00 97.19 208 SER A O 1
ATOM 1579 N N . ARG A 1 209 ? 21.860 -3.890 -27.172 1.00 96.06 209 ARG A N 1
ATOM 1580 C CA . ARG A 1 209 ? 23.211 -3.378 -26.952 1.00 96.06 209 ARG A CA 1
ATOM 1581 C C . ARG A 1 209 ? 23.217 -1.938 -26.472 1.00 96.06 209 ARG A C 1
ATOM 1583 O O . ARG A 1 209 ? 22.569 -1.073 -27.060 1.00 96.06 209 ARG A O 1
ATOM 1590 N N . VAL A 1 210 ? 24.019 -1.672 -25.448 1.00 94.94 210 VAL A N 1
ATOM 1591 C CA . VAL A 1 210 ? 24.276 -0.327 -24.918 1.00 94.94 210 VAL A CA 1
ATOM 1592 C C . VAL A 1 210 ? 25.760 -0.156 -24.619 1.00 94.94 210 VAL A C 1
ATOM 1594 O O . VAL A 1 210 ? 26.456 -1.122 -24.306 1.00 94.94 210 VAL A O 1
ATOM 1597 N N . ARG A 1 211 ? 26.254 1.080 -24.722 1.00 92.88 211 ARG A N 1
ATOM 1598 C CA . ARG A 1 211 ? 27.648 1.398 -24.407 1.00 92.88 211 ARG A CA 1
ATOM 1599 C C . ARG A 1 211 ? 27.755 1.782 -22.938 1.00 92.88 211 ARG A C 1
ATOM 1601 O O . ARG A 1 211 ? 27.216 2.814 -22.536 1.00 92.88 211 ARG A O 1
ATOM 1608 N N . ILE A 1 212 ? 28.448 0.959 -22.157 1.00 88.31 212 ILE A N 1
ATOM 1609 C CA . ILE A 1 212 ? 28.748 1.232 -20.750 1.00 88.31 212 ILE A CA 1
ATOM 1610 C C . ILE A 1 212 ? 30.245 1.468 -20.650 1.00 88.31 212 ILE A C 1
ATOM 1612 O O . ILE A 1 212 ? 31.037 0.664 -21.126 1.00 88.31 212 ILE A O 1
ATOM 1616 N N . LEU A 1 213 ? 30.643 2.591 -20.060 1.00 84.38 213 LEU A N 1
ATOM 1617 C CA . LEU A 1 213 ? 32.056 2.846 -19.806 1.00 84.38 213 LEU A CA 1
ATOM 1618 C C . LEU A 1 213 ? 32.552 1.861 -18.740 1.00 84.38 213 LEU A C 1
ATOM 1620 O O . LEU A 1 213 ? 31.910 1.729 -17.701 1.00 84.38 213 LEU A O 1
ATOM 1624 N N . ALA A 1 214 ? 33.714 1.235 -18.942 1.00 79.25 214 ALA A N 1
ATOM 1625 C CA . ALA A 1 214 ? 34.291 0.281 -17.984 1.00 79.25 214 ALA A CA 1
ATOM 1626 C C . ALA A 1 214 ? 34.418 0.855 -16.555 1.00 79.25 214 ALA A C 1
ATOM 1628 O O . ALA A 1 214 ? 34.241 0.151 -15.567 1.00 79.25 214 ALA A O 1
ATOM 1629 N N . SER A 1 215 ? 34.640 2.169 -16.419 1.00 82.62 215 SER A N 1
ATOM 1630 C CA . SER A 1 215 ? 34.675 2.864 -15.120 1.00 82.62 215 SER A CA 1
ATOM 1631 C C . SER A 1 215 ? 33.329 2.906 -14.382 1.00 82.62 215 SER A C 1
ATOM 1633 O O . SER A 1 215 ? 33.289 3.264 -13.202 1.00 82.62 215 SER A O 1
ATOM 1635 N N . ARG A 1 216 ? 32.232 2.576 -15.068 1.00 85.06 216 ARG A N 1
ATOM 1636 C CA . ARG A 1 216 ? 30.855 2.626 -14.569 1.00 85.06 216 ARG A CA 1
ATOM 1637 C C . ARG A 1 216 ? 30.192 1.260 -14.464 1.00 85.06 216 ARG A C 1
ATOM 1639 O O . ARG A 1 216 ? 29.122 1.170 -13.861 1.00 85.06 216 ARG A O 1
ATOM 1646 N N . GLU A 1 217 ? 30.790 0.204 -15.002 1.00 86.12 217 GLU A N 1
ATOM 1647 C CA . GLU A 1 217 ? 30.293 -1.153 -14.795 1.00 86.12 217 GLU A CA 1
ATOM 1648 C C . GLU A 1 217 ? 30.437 -1.562 -13.319 1.00 86.12 217 GLU A C 1
ATOM 1650 O O . GLU A 1 217 ? 31.409 -1.210 -12.650 1.00 86.12 217 GLU A O 1
ATOM 1655 N N . GLY A 1 218 ? 29.428 -2.248 -12.775 1.00 89.31 218 GLY A N 1
ATOM 1656 C CA . GLY A 1 218 ? 29.457 -2.686 -11.380 1.00 89.31 218 GLY A CA 1
ATOM 1657 C C . GLY A 1 218 ? 29.402 -1.560 -10.342 1.00 89.31 218 GLY A C 1
ATOM 1658 O O . GLY A 1 218 ? 29.838 -1.763 -9.212 1.00 89.31 218 GLY A O 1
ATOM 1659 N N . LYS A 1 219 ? 28.917 -0.363 -10.694 1.00 93.56 219 LYS A N 1
ATOM 1660 C CA . LYS A 1 219 ? 28.919 0.822 -9.820 1.00 93.56 219 LYS A CA 1
ATOM 1661 C C . LYS A 1 219 ? 27.585 1.084 -9.137 1.00 93.56 219 LYS A C 1
ATOM 1663 O O . LYS A 1 219 ? 26.512 0.947 -9.732 1.00 93.56 219 LYS A O 1
ATOM 1668 N N . ILE A 1 220 ? 27.666 1.540 -7.885 1.00 94.50 220 ILE A N 1
ATOM 1669 C CA . ILE A 1 220 ? 26.526 1.978 -7.079 1.00 94.50 220 ILE A CA 1
ATOM 1670 C C . ILE A 1 220 ? 26.262 3.461 -7.369 1.00 94.50 220 ILE A C 1
ATOM 1672 O O . ILE A 1 220 ? 26.918 4.369 -6.846 1.00 94.50 220 ILE A O 1
ATOM 1676 N N . LYS A 1 221 ? 25.232 3.731 -8.172 1.00 90.12 221 LYS A N 1
ATOM 1677 C CA . LYS A 1 221 ? 24.819 5.088 -8.556 1.00 90.12 221 LYS A CA 1
ATOM 1678 C C . LYS A 1 221 ? 24.180 5.813 -7.374 1.00 90.12 221 LYS A C 1
ATOM 1680 O O . LYS A 1 221 ? 24.627 6.891 -6.974 1.00 90.12 221 LYS A O 1
ATOM 1685 N N . SER A 1 222 ? 23.212 5.187 -6.711 1.00 91.44 222 SER A N 1
ATOM 1686 C CA . SER A 1 222 ? 22.621 5.692 -5.467 1.00 91.44 222 SER A CA 1
ATOM 1687 C C . SER A 1 222 ? 22.266 4.554 -4.517 1.00 91.44 222 SER A C 1
ATOM 1689 O O . SER A 1 222 ? 22.027 3.423 -4.932 1.00 91.44 222 SER A O 1
ATOM 1691 N N . PHE A 1 223 ? 22.261 4.868 -3.226 1.00 94.75 223 PHE A N 1
ATOM 1692 C CA . PHE A 1 223 ? 21.801 3.972 -2.178 1.00 94.75 223 PHE A CA 1
ATOM 1693 C C . PHE A 1 223 ? 21.082 4.812 -1.128 1.00 94.75 223 PHE A C 1
ATOM 1695 O O . PHE A 1 223 ? 21.661 5.747 -0.572 1.00 94.75 223 PHE A O 1
ATOM 1702 N N . GLN A 1 224 ? 19.808 4.507 -0.916 1.00 94.56 224 GLN A N 1
ATOM 1703 C CA . GLN A 1 224 ? 18.957 5.135 0.082 1.00 94.56 224 GLN A CA 1
ATOM 1704 C C . GLN A 1 224 ? 18.429 4.065 1.028 1.00 94.56 224 GLN A C 1
ATOM 1706 O O . GLN A 1 224 ? 18.207 2.923 0.623 1.00 94.56 224 GLN A O 1
ATOM 1711 N N . LEU A 1 225 ? 18.224 4.449 2.283 1.00 95.88 225 LEU A N 1
ATOM 1712 C CA . LEU A 1 225 ? 17.712 3.573 3.323 1.00 95.88 225 LEU A CA 1
ATOM 1713 C C . LEU A 1 225 ? 16.736 4.346 4.204 1.00 95.88 225 LEU A C 1
ATOM 1715 O O . LEU A 1 225 ? 17.013 5.484 4.584 1.00 95.88 225 LEU A O 1
ATOM 1719 N N . GLN A 1 226 ? 15.627 3.708 4.557 1.00 94.56 226 GLN A N 1
ATOM 1720 C CA . GLN A 1 226 ? 14.617 4.243 5.456 1.00 94.56 226 GLN A CA 1
ATOM 1721 C C . GLN A 1 226 ? 14.231 3.224 6.528 1.00 94.56 226 GLN A C 1
ATOM 1723 O O . GLN A 1 226 ? 14.301 2.005 6.336 1.00 94.56 226 GLN A O 1
ATOM 1728 N N . LEU A 1 227 ? 13.826 3.751 7.681 1.00 96.06 227 LEU A N 1
ATOM 1729 C CA . LEU A 1 227 ? 13.221 2.960 8.745 1.00 96.06 227 LEU A CA 1
ATOM 1730 C C . LEU A 1 227 ? 11.840 2.476 8.297 1.00 96.06 227 LEU A C 1
ATOM 1732 O O . LEU A 1 227 ? 11.161 3.153 7.530 1.00 96.06 227 LEU A O 1
ATOM 1736 N N . THR A 1 228 ? 11.418 1.324 8.811 1.00 96.75 228 THR A N 1
ATOM 1737 C CA . THR A 1 228 ? 10.032 0.860 8.697 1.00 96.75 228 THR A CA 1
ATOM 1738 C C . THR A 1 228 ? 9.475 0.602 10.100 1.00 96.75 228 THR A C 1
ATOM 1740 O O . THR A 1 228 ? 10.258 0.357 11.027 1.00 96.75 228 THR A O 1
ATOM 1743 N N . PRO A 1 229 ? 8.143 0.602 10.280 1.00 96.50 229 PRO A N 1
ATOM 1744 C CA . PRO A 1 229 ? 7.520 0.245 11.552 1.00 96.50 229 PRO A CA 1
ATOM 1745 C C . PRO A 1 229 ? 7.540 -1.274 11.807 1.00 96.50 229 PRO A C 1
ATOM 1747 O O . PRO A 1 229 ? 6.956 -1.745 12.782 1.00 96.50 229 PRO A O 1
ATOM 1750 N N . PHE A 1 230 ? 8.175 -2.061 10.931 1.00 97.88 230 PHE A N 1
ATOM 1751 C CA . PHE A 1 230 ? 8.064 -3.510 10.928 1.00 97.88 230 PHE A CA 1
ATOM 1752 C C . PHE A 1 230 ? 9.187 -4.187 11.706 1.00 97.88 230 PHE A C 1
ATOM 1754 O O . PHE A 1 230 ? 10.379 -3.910 11.539 1.00 97.88 230 PHE A O 1
ATOM 1761 N N . VAL A 1 231 ? 8.789 -5.157 12.521 1.00 98.06 231 VAL A N 1
ATOM 1762 C CA . VAL A 1 231 ? 9.684 -6.092 13.197 1.00 98.06 231 VAL A CA 1
ATOM 1763 C C . VAL A 1 231 ? 9.174 -7.496 12.934 1.00 98.06 231 VAL A C 1
ATOM 1765 O O . VAL A 1 231 ? 8.027 -7.804 13.246 1.00 98.06 231 VAL A O 1
ATOM 1768 N N . ARG A 1 232 ? 10.017 -8.354 12.361 1.00 96.25 232 ARG A N 1
ATOM 1769 C CA . ARG A 1 232 ? 9.699 -9.748 12.031 1.00 96.25 232 ARG A CA 1
ATOM 1770 C C . ARG A 1 232 ? 10.184 -10.701 13.108 1.00 96.25 232 ARG A C 1
ATOM 1772 O O . ARG A 1 232 ? 11.203 -10.450 13.754 1.00 96.25 232 ARG A O 1
ATOM 1779 N N . ASN A 1 233 ? 9.478 -11.814 13.264 1.00 92.75 233 ASN A N 1
ATOM 1780 C CA . ASN A 1 233 ? 9.986 -12.947 14.025 1.00 92.75 233 ASN A CA 1
ATOM 1781 C C . ASN A 1 2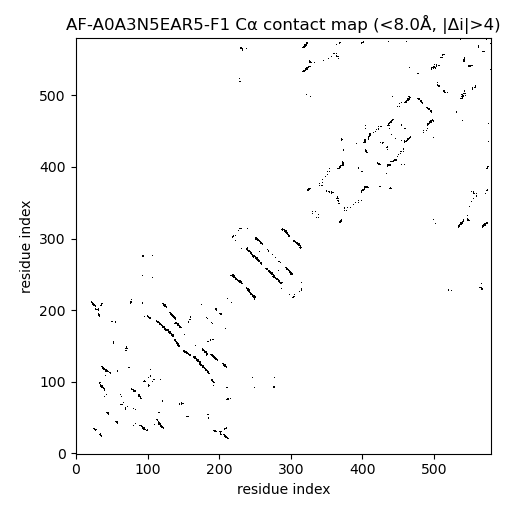33 ? 11.111 -13.605 13.212 1.00 92.75 233 ASN A C 1
ATOM 1783 O O . ASN A 1 233 ? 10.915 -13.954 12.050 1.00 92.75 233 ASN A O 1
ATOM 1787 N N . GLY A 1 234 ? 12.298 -13.738 13.801 1.00 89.38 234 GLY A N 1
ATOM 1788 C CA . GLY A 1 234 ? 13.432 -14.446 13.209 1.00 89.38 234 GLY A CA 1
ATOM 1789 C C . GLY A 1 234 ? 13.843 -15.648 14.065 1.00 89.38 234 GLY A C 1
ATOM 1790 O O . GLY A 1 234 ? 13.532 -15.675 15.257 1.00 89.38 234 GLY A O 1
ATOM 1791 N N . PRO A 1 235 ? 14.571 -16.625 13.497 1.00 87.62 235 PRO A N 1
ATOM 1792 C CA . PRO A 1 235 ? 15.013 -17.818 14.230 1.00 87.62 235 PRO A CA 1
ATOM 1793 C C . PRO A 1 235 ? 15.932 -17.486 15.417 1.00 87.62 235 PRO A C 1
ATOM 1795 O O . PRO A 1 235 ? 15.902 -18.167 16.434 1.00 87.62 235 PRO A O 1
ATOM 1798 N N . GLU A 1 236 ? 16.703 -16.402 15.316 1.00 87.38 236 GLU A N 1
ATOM 1799 C CA . GLU A 1 236 ? 17.595 -15.893 16.371 1.00 87.38 236 GLU A CA 1
ATOM 1800 C C . GLU A 1 236 ? 16.948 -14.777 17.217 1.00 87.38 236 GLU A C 1
ATOM 1802 O O . GLU A 1 236 ? 17.630 -14.055 17.943 1.00 87.38 236 GLU A O 1
ATOM 1807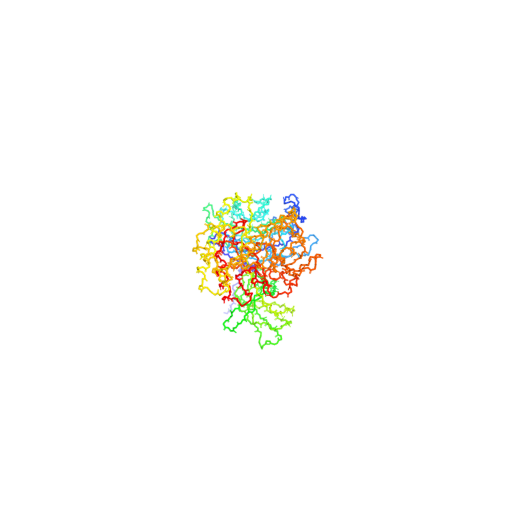 N N . GLY A 1 237 ? 15.631 -14.590 17.095 1.00 92.00 237 GLY A N 1
ATOM 1808 C CA . GLY A 1 237 ? 14.876 -13.526 17.751 1.00 92.00 237 GLY A CA 1
ATOM 1809 C C . GLY A 1 237 ? 14.402 -12.416 16.802 1.00 92.00 237 GLY A C 1
ATOM 1810 O O . GLY A 1 237 ? 14.564 -12.511 15.580 1.00 92.00 237 GLY A O 1
ATOM 1811 N N . PRO A 1 238 ? 13.767 -11.361 17.346 1.00 95.94 238 PRO A N 1
ATOM 1812 C CA . PRO A 1 238 ? 13.131 -10.319 16.547 1.00 95.94 238 PRO A CA 1
ATOM 1813 C C . PRO A 1 238 ? 14.119 -9.534 15.678 1.00 95.94 238 PRO A C 1
ATOM 1815 O O . PRO A 1 238 ? 15.178 -9.098 16.144 1.00 95.94 238 PRO A O 1
ATOM 1818 N N . ARG A 1 239 ? 13.742 -9.299 14.418 1.00 96.75 239 ARG A N 1
ATOM 1819 C CA . ARG A 1 239 ? 14.518 -8.513 13.453 1.00 96.75 239 ARG A CA 1
ATOM 1820 C C . ARG A 1 239 ? 13.753 -7.272 13.028 1.00 96.75 239 ARG A C 1
ATOM 1822 O O . ARG A 1 239 ? 12.637 -7.379 12.530 1.00 96.75 239 ARG A O 1
ATOM 1829 N N . GLN A 1 240 ? 14.355 -6.102 13.200 1.00 97.19 240 GLN A N 1
ATOM 1830 C CA . GLN A 1 240 ? 13.803 -4.856 12.678 1.00 97.19 240 GLN A CA 1
ATOM 1831 C C . GLN A 1 240 ? 14.048 -4.779 11.174 1.00 97.19 240 GLN A C 1
ATOM 1833 O O . GLN A 1 240 ? 15.142 -5.094 10.703 1.00 97.19 240 GLN A O 1
ATOM 1838 N N . ILE A 1 241 ? 13.023 -4.381 10.428 1.00 97.44 241 ILE A N 1
ATOM 1839 C CA . ILE A 1 241 ? 13.079 -4.301 8.975 1.00 97.44 241 ILE A CA 1
ATOM 1840 C C . ILE A 1 241 ? 13.378 -2.870 8.541 1.00 97.44 241 ILE A C 1
ATOM 1842 O O . ILE A 1 241 ? 12.757 -1.914 9.005 1.00 97.44 241 ILE A O 1
ATOM 1846 N N . LEU A 1 242 ? 14.333 -2.730 7.630 1.00 97.31 242 LEU A N 1
ATOM 1847 C CA . LEU A 1 242 ? 14.645 -1.490 6.930 1.00 97.31 242 LEU A CA 1
ATOM 1848 C C . LEU A 1 242 ? 14.346 -1.686 5.443 1.00 97.31 242 LEU A C 1
ATOM 1850 O O . LEU A 1 242 ? 14.563 -2.774 4.905 1.00 97.31 242 LEU A O 1
ATOM 1854 N N . ALA A 1 243 ? 13.879 -0.633 4.782 1.00 95.94 243 ALA A N 1
ATOM 1855 C CA . ALA A 1 243 ? 13.654 -0.628 3.341 1.00 95.94 243 ALA A CA 1
ATOM 1856 C C . ALA A 1 243 ? 14.707 0.256 2.676 1.00 95.94 243 ALA A C 1
ATOM 1858 O O . ALA A 1 243 ? 15.009 1.341 3.172 1.00 95.94 243 ALA A O 1
ATOM 1859 N N . GLY A 1 244 ? 15.279 -0.199 1.568 1.00 94.38 244 GLY A N 1
ATOM 1860 C CA . GLY A 1 244 ? 16.257 0.563 0.804 1.00 94.38 244 GLY A CA 1
ATOM 1861 C C . GLY A 1 244 ? 15.955 0.572 -0.685 1.00 94.38 244 GLY A C 1
ATOM 1862 O O . GLY A 1 244 ? 15.242 -0.290 -1.191 1.00 94.38 244 GLY A O 1
ATOM 1863 N N . LEU A 1 245 ? 16.530 1.552 -1.374 1.00 94.31 245 LEU A N 1
ATOM 1864 C CA . LEU A 1 245 ? 16.525 1.664 -2.827 1.00 94.31 245 LEU A CA 1
ATOM 1865 C C . LEU A 1 245 ? 17.974 1.775 -3.299 1.00 94.31 245 LEU A C 1
ATOM 1867 O O . LEU A 1 245 ? 18.691 2.706 -2.917 1.00 94.31 245 LEU A O 1
ATOM 1871 N N . VAL A 1 246 ? 18.405 0.819 -4.116 1.00 94.88 246 VAL A N 1
ATOM 1872 C CA . VAL A 1 246 ? 19.735 0.797 -4.731 1.00 94.88 246 VAL A CA 1
ATOM 1873 C C . VAL A 1 246 ? 19.577 1.037 -6.221 1.00 94.88 246 VAL A C 1
ATOM 1875 O O . VAL A 1 246 ? 18.844 0.314 -6.883 1.00 94.88 246 VAL A O 1
ATOM 1878 N N . ARG A 1 247 ? 20.284 2.027 -6.767 1.00 93.19 247 ARG A N 1
ATOM 1879 C CA . ARG A 1 247 ? 20.446 2.185 -8.217 1.00 93.19 247 ARG A CA 1
ATOM 1880 C C . ARG A 1 247 ? 21.862 1.806 -8.591 1.00 93.19 247 ARG A C 1
ATOM 1882 O O . ARG A 1 247 ? 22.811 2.344 -8.018 1.00 93.19 247 ARG A O 1
ATOM 1889 N N . SER A 1 248 ? 22.011 0.899 -9.548 1.00 93.81 248 SER A N 1
ATOM 1890 C CA . SER A 1 248 ? 23.322 0.390 -9.951 1.00 93.81 248 SER A CA 1
ATOM 1891 C C . SER A 1 248 ? 23.395 0.053 -11.437 1.00 93.81 248 SER A C 1
ATOM 1893 O O . SER A 1 248 ? 22.374 -0.008 -12.117 1.00 93.81 248 SER A O 1
ATOM 1895 N N . SER A 1 249 ? 24.598 -0.205 -11.944 1.00 90.50 249 SER A N 1
ATOM 1896 C CA . SER A 1 249 ? 24.819 -0.841 -13.253 1.00 90.50 249 SER A CA 1
ATOM 1897 C C . SER A 1 249 ? 24.834 -2.380 -13.187 1.00 90.50 249 SER A C 1
ATOM 1899 O O . SER A 1 249 ? 25.243 -3.038 -14.142 1.00 90.50 249 SER A O 1
ATOM 1901 N N . GLY A 1 250 ? 24.328 -2.955 -12.090 1.00 91.56 250 GLY A N 1
ATOM 1902 C CA . GLY A 1 250 ? 24.317 -4.386 -11.806 1.00 91.56 250 GLY A CA 1
ATOM 1903 C C . GLY A 1 250 ? 25.497 -4.767 -10.921 1.00 91.56 250 GLY A C 1
ATOM 1904 O O . GLY A 1 250 ? 26.639 -4.508 -11.273 1.00 91.56 250 GLY A O 1
ATOM 1905 N N . LEU A 1 251 ? 25.224 -5.372 -9.770 1.00 95.25 251 LEU A N 1
ATOM 1906 C CA . LEU A 1 251 ? 26.211 -5.667 -8.734 1.00 95.25 251 LEU A CA 1
ATOM 1907 C C . LEU A 1 251 ? 26.244 -7.166 -8.441 1.00 95.25 251 LEU A C 1
ATOM 1909 O O . LEU A 1 251 ? 25.206 -7.833 -8.448 1.00 95.25 251 LEU A O 1
ATOM 1913 N N . GLN A 1 252 ? 27.435 -7.676 -8.140 1.00 96.25 252 GLN A N 1
ATOM 1914 C CA . GLN A 1 252 ? 27.648 -9.057 -7.709 1.00 96.25 252 GLN A CA 1
ATOM 1915 C C . GLN A 1 252 ? 27.977 -9.104 -6.215 1.00 96.25 252 GLN A C 1
ATOM 1917 O O . GLN A 1 252 ? 28.625 -8.190 -5.699 1.00 96.25 252 GLN A O 1
ATOM 1922 N N . ASN A 1 253 ? 27.524 -10.168 -5.543 1.00 96.94 253 ASN A N 1
ATOM 1923 C CA . ASN A 1 253 ? 27.849 -10.475 -4.143 1.00 96.94 253 ASN A CA 1
ATOM 1924 C C . ASN A 1 253 ? 27.631 -9.297 -3.179 1.00 96.94 253 ASN A C 1
ATOM 1926 O O . ASN A 1 253 ? 28.473 -8.972 -2.343 1.00 96.94 253 ASN A O 1
ATOM 1930 N N . VAL A 1 254 ? 26.481 -8.640 -3.303 1.00 98.12 254 VAL A N 1
ATOM 1931 C CA . VAL A 1 254 ? 26.160 -7.452 -2.522 1.00 98.12 254 VAL A CA 1
ATOM 1932 C C . VAL A 1 254 ? 25.920 -7.813 -1.063 1.00 98.12 254 VAL A C 1
ATOM 1934 O O . VAL A 1 254 ? 25.111 -8.686 -0.740 1.00 98.12 254 VAL A O 1
ATOM 1937 N N . VAL A 1 255 ? 26.577 -7.081 -0.169 1.00 98.19 255 VAL A N 1
ATOM 1938 C CA . VAL A 1 255 ? 26.417 -7.190 1.278 1.00 98.19 255 VAL A CA 1
ATOM 1939 C C . VAL A 1 255 ? 26.190 -5.803 1.864 1.00 98.19 255 VAL A C 1
ATOM 1941 O O . VAL A 1 255 ? 26.945 -4.869 1.603 1.00 98.19 255 VAL A O 1
ATOM 1944 N N . CYS A 1 256 ? 25.162 -5.659 2.697 1.00 98.19 256 CYS A N 1
ATOM 1945 C CA . CYS A 1 256 ? 24.953 -4.456 3.493 1.00 98.19 256 CYS A CA 1
ATOM 1946 C C . CYS A 1 256 ? 25.423 -4.693 4.931 1.00 98.19 256 CYS A C 1
ATOM 1948 O O . CYS A 1 256 ? 24.918 -5.584 5.618 1.00 98.19 256 CYS A O 1
ATOM 1950 N N . LYS A 1 257 ? 26.384 -3.889 5.390 1.00 97.56 257 LYS A N 1
ATOM 1951 C CA . LYS A 1 257 ? 26.926 -3.910 6.751 1.00 97.56 257 LYS A CA 1
ATOM 1952 C C . LYS A 1 257 ? 26.446 -2.688 7.520 1.00 97.56 257 LYS A C 1
ATOM 1954 O O . LYS A 1 257 ? 26.649 -1.556 7.087 1.00 97.56 257 LYS A O 1
ATOM 1959 N N . ILE A 1 258 ? 25.847 -2.910 8.684 1.00 96.81 258 ILE A N 1
ATOM 1960 C CA . ILE A 1 258 ? 25.346 -1.847 9.560 1.00 96.81 258 ILE A CA 1
ATOM 1961 C C . ILE A 1 258 ? 26.024 -1.966 10.918 1.00 96.81 258 ILE A C 1
ATOM 1963 O O . ILE A 1 258 ? 25.909 -2.994 11.585 1.00 96.81 258 ILE A O 1
ATOM 1967 N N . SER A 1 259 ? 26.710 -0.910 11.350 1.00 94.88 259 SER A N 1
ATOM 1968 C CA . SER A 1 259 ? 27.304 -0.826 12.685 1.00 94.88 259 SER A CA 1
ATOM 1969 C C . SER A 1 259 ? 26.696 0.317 13.490 1.00 94.88 259 SER A C 1
ATOM 1971 O O . SER A 1 259 ? 26.387 1.386 12.966 1.00 94.88 259 SER A O 1
ATOM 1973 N N . ARG A 1 260 ? 26.513 0.081 14.790 1.00 93.75 260 ARG A N 1
ATOM 1974 C CA . ARG A 1 260 ? 26.021 1.073 15.749 1.00 93.75 260 ARG A CA 1
ATOM 1975 C C . ARG A 1 260 ? 26.638 0.837 17.128 1.00 93.75 260 ARG A C 1
ATOM 1977 O O . ARG A 1 260 ? 27.017 -0.300 17.427 1.00 93.75 260 ARG A O 1
ATOM 1984 N N . PRO A 1 261 ? 26.681 1.859 17.997 1.00 91.75 261 PRO A N 1
ATOM 1985 C CA . PRO A 1 261 ? 27.038 1.672 19.397 1.00 91.75 261 PRO A CA 1
ATOM 1986 C C . PRO A 1 261 ? 26.167 0.601 20.073 1.00 91.75 261 PRO A C 1
ATOM 1988 O O . PRO A 1 261 ? 24.946 0.582 19.919 1.00 91.75 261 PRO A O 1
ATOM 1991 N N . GLY A 1 262 ? 26.800 -0.297 20.828 1.00 87.19 262 GLY A N 1
ATOM 1992 C CA . GLY A 1 262 ? 26.125 -1.364 21.574 1.00 87.19 262 GLY A CA 1
ATOM 1993 C C . GLY A 1 262 ? 25.861 -2.657 20.794 1.00 87.19 262 GLY A C 1
ATOM 1994 O O . GLY A 1 262 ? 25.379 -3.614 21.393 1.00 87.19 262 GLY A O 1
ATOM 1995 N N . TRP A 1 263 ? 26.177 -2.733 19.497 1.00 91.81 263 TRP A N 1
ATOM 1996 C CA . TRP A 1 263 ? 26.275 -4.025 18.809 1.00 91.81 263 TRP A CA 1
ATOM 1997 C C . TRP A 1 263 ? 27.705 -4.567 18.906 1.00 91.81 263 TRP A C 1
ATOM 1999 O O . TRP A 1 263 ? 28.641 -3.819 18.624 1.00 91.81 263 TRP A O 1
ATOM 2009 N N . PRO A 1 264 ? 27.898 -5.847 19.284 1.00 90.56 264 PRO A N 1
ATOM 2010 C CA . PRO A 1 264 ? 29.236 -6.419 19.431 1.00 90.56 264 PRO A CA 1
ATOM 2011 C C . PRO A 1 264 ? 29.957 -6.558 18.085 1.00 90.56 264 PRO A C 1
ATOM 2013 O O . PRO A 1 264 ? 31.179 -6.480 18.032 1.00 90.56 264 PRO A O 1
ATOM 2016 N N . GLN A 1 265 ? 29.200 -6.761 17.004 1.00 93.19 265 GLN A N 1
ATOM 2017 C CA . GLN A 1 265 ? 29.679 -6.851 15.628 1.00 93.19 265 GLN A CA 1
ATOM 2018 C C . GLN A 1 265 ? 28.675 -6.163 14.689 1.00 93.19 265 GLN A C 1
ATOM 2020 O O . GLN A 1 265 ? 27.488 -6.083 15.030 1.00 93.19 265 GLN A O 1
ATOM 2025 N N . PRO A 1 266 ? 29.105 -5.673 13.512 1.00 94.19 266 PRO A N 1
ATOM 2026 C CA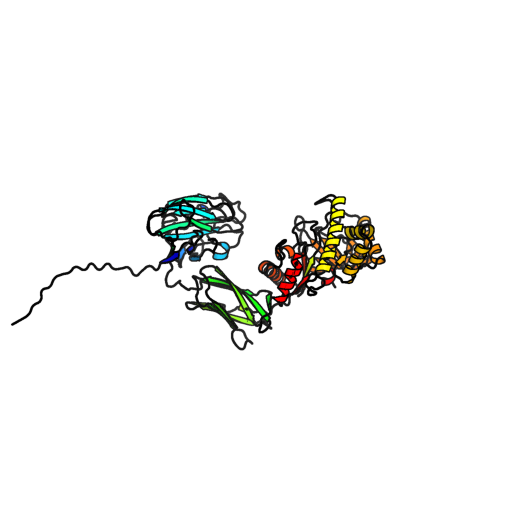 . PRO A 1 266 ? 28.187 -5.158 12.502 1.00 94.19 266 PRO A CA 1
ATOM 2027 C C . PRO A 1 266 ? 27.167 -6.221 12.070 1.00 94.19 266 PRO A C 1
ATOM 2029 O O . PRO A 1 266 ? 27.522 -7.381 11.862 1.00 94.19 266 PRO A O 1
ATOM 2032 N N . ALA A 1 267 ? 25.909 -5.823 11.875 1.00 94.88 267 ALA A N 1
ATOM 2033 C CA . ALA A 1 267 ? 24.935 -6.675 11.204 1.00 94.88 267 ALA A CA 1
ATOM 2034 C C . ALA A 1 267 ? 25.297 -6.747 9.718 1.00 94.88 267 ALA A C 1
ATOM 2036 O O . ALA A 1 267 ? 25.390 -5.709 9.067 1.00 94.88 267 ALA A O 1
ATOM 2037 N N . SER A 1 268 ? 25.508 -7.955 9.200 1.00 96.50 268 SER A N 1
ATOM 2038 C CA . SER A 1 268 ? 25.907 -8.196 7.812 1.00 96.50 268 SER A CA 1
ATOM 2039 C C . SER A 1 268 ? 24.798 -8.947 7.084 1.00 96.50 268 SER A C 1
ATOM 2041 O O . SER A 1 268 ? 24.510 -10.095 7.412 1.00 96.50 268 SER A O 1
ATOM 2043 N N . ILE A 1 269 ? 24.169 -8.295 6.110 1.00 96.69 269 ILE A N 1
ATOM 2044 C CA . ILE A 1 269 ? 23.026 -8.816 5.361 1.00 96.69 269 ILE A CA 1
ATOM 2045 C C . ILE A 1 269 ? 23.473 -9.062 3.925 1.00 96.69 269 ILE A C 1
ATOM 2047 O O . ILE A 1 269 ? 23.795 -8.114 3.211 1.00 96.69 269 ILE A O 1
ATOM 2051 N N . SER A 1 270 ? 23.494 -10.328 3.507 1.00 96.62 270 SER A N 1
ATOM 2052 C CA . SER A 1 270 ? 23.766 -10.691 2.115 1.00 96.62 270 SER A CA 1
ATOM 2053 C C . SER A 1 270 ? 22.517 -10.475 1.266 1.00 96.62 270 SER A C 1
ATOM 2055 O O . SER A 1 270 ? 21.444 -10.979 1.596 1.00 96.62 270 SER A O 1
ATOM 2057 N N . LEU A 1 271 ? 22.668 -9.716 0.185 1.00 96.31 271 LEU A N 1
ATOM 2058 C CA . LEU A 1 271 ? 21.630 -9.439 -0.808 1.00 96.31 271 LEU A CA 1
ATOM 2059 C C . LEU A 1 271 ? 21.843 -10.244 -2.099 1.00 96.31 271 LEU A C 1
ATOM 2061 O O . LEU A 1 271 ? 20.977 -10.236 -2.969 1.00 96.31 271 LEU A O 1
ATOM 2065 N N . GLY A 1 272 ? 22.974 -10.947 -2.226 1.00 96.00 272 GLY A N 1
ATOM 2066 C CA . GLY A 1 272 ? 23.337 -11.664 -3.445 1.00 96.00 272 GLY A CA 1
ATOM 2067 C C . GLY A 1 272 ? 23.573 -10.705 -4.612 1.00 96.00 272 GLY A C 1
ATOM 2068 O O . GLY A 1 272 ? 24.162 -9.640 -4.444 1.00 96.00 272 GLY A O 1
ATOM 2069 N N . ASN A 1 273 ? 23.124 -11.077 -5.806 1.00 95.88 273 ASN A N 1
ATOM 2070 C CA . ASN A 1 273 ? 23.300 -10.247 -6.994 1.00 95.88 273 ASN A CA 1
ATOM 2071 C C . ASN A 1 273 ? 22.147 -9.251 -7.127 1.00 95.88 273 ASN A C 1
ATOM 2073 O O . ASN A 1 273 ? 20.980 -9.639 -7.095 1.00 95.88 273 ASN A O 1
ATOM 2077 N N . VAL A 1 274 ? 22.477 -7.977 -7.329 1.00 94.19 274 VAL A N 1
ATOM 2078 C CA . VAL A 1 274 ? 21.494 -6.903 -7.519 1.00 94.19 274 VAL A CA 1
ATOM 2079 C C . VAL A 1 274 ? 21.487 -6.519 -9.000 1.00 94.19 274 VAL A C 1
ATOM 2081 O O . VAL A 1 274 ? 22.531 -6.112 -9.513 1.00 94.19 274 VAL A O 1
ATOM 2084 N N . PRO A 1 275 ? 20.357 -6.647 -9.718 1.00 91.88 275 PRO A N 1
ATOM 2085 C CA . PRO A 1 275 ? 20.275 -6.259 -11.124 1.00 91.88 275 PRO A CA 1
ATOM 2086 C C . PRO A 1 275 ? 20.563 -4.771 -11.363 1.00 91.88 275 PRO A C 1
ATOM 2088 O O . PRO A 1 275 ? 20.508 -3.942 -10.454 1.00 91.88 275 PRO A O 1
ATOM 2091 N N . ALA A 1 276 ? 20.857 -4.427 -12.617 1.00 91.00 276 ALA A N 1
ATOM 2092 C CA . ALA A 1 276 ? 21.031 -3.040 -13.027 1.00 91.00 276 ALA A CA 1
ATOM 2093 C C . ALA A 1 276 ? 19.705 -2.264 -12.993 1.00 91.00 276 ALA A C 1
ATOM 2095 O O . ALA A 1 276 ? 18.632 -2.828 -13.209 1.00 91.00 276 ALA A O 1
ATOM 2096 N N . GLY A 1 277 ? 19.795 -0.956 -12.770 1.00 90.19 277 GLY A N 1
ATOM 2097 C CA . GLY A 1 277 ? 18.644 -0.086 -12.550 1.00 90.19 277 GLY A CA 1
ATOM 2098 C C . GLY A 1 277 ? 18.265 0.047 -11.069 1.00 90.19 277 GLY A C 1
ATOM 2099 O O . GLY A 1 277 ? 19.061 -0.305 -10.191 1.00 90.19 277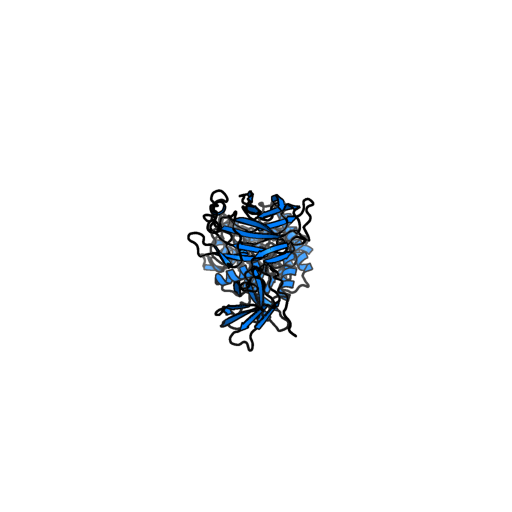 GLY A O 1
ATOM 2100 N N . PRO A 1 278 ? 17.086 0.621 -10.776 1.00 91.69 278 PRO A N 1
ATOM 2101 C CA . PRO A 1 278 ? 16.559 0.752 -9.422 1.00 91.69 278 PRO A CA 1
ATOM 2102 C C . PRO A 1 278 ? 16.065 -0.592 -8.878 1.00 91.69 278 PRO A C 1
ATOM 2104 O O . PRO A 1 278 ? 15.303 -1.293 -9.533 1.00 91.69 278 PRO A O 1
ATOM 2107 N N . GLN A 1 279 ? 16.482 -0.937 -7.663 1.00 93.12 279 GLN A N 1
ATOM 2108 C CA . GLN A 1 279 ? 16.104 -2.167 -6.975 1.00 93.12 279 GLN A CA 1
ATOM 2109 C C . GLN A 1 279 ? 15.717 -1.857 -5.530 1.00 93.12 279 GLN A C 1
ATOM 2111 O O . GLN A 1 279 ? 16.502 -1.269 -4.776 1.00 93.12 279 GLN A O 1
ATOM 2116 N N . HIS A 1 280 ? 14.510 -2.266 -5.139 1.00 92.81 280 HIS A N 1
ATOM 2117 C CA . HIS A 1 280 ? 14.091 -2.237 -3.743 1.00 92.81 280 HIS A CA 1
ATOM 2118 C C . HIS A 1 280 ? 14.750 -3.386 -2.987 1.00 92.81 280 HIS A C 1
ATOM 2120 O O . HIS A 1 280 ? 14.744 -4.531 -3.435 1.00 92.81 280 HIS A O 1
ATOM 2126 N N . ILE A 1 281 ? 15.314 -3.075 -1.826 1.00 95.06 281 ILE A N 1
ATOM 2127 C CA . ILE A 1 281 ? 15.955 -4.050 -0.949 1.00 95.06 281 ILE A CA 1
ATOM 2128 C C . ILE A 1 281 ? 15.339 -3.989 0.443 1.00 95.06 281 ILE A C 1
ATOM 2130 O O . ILE A 1 281 ? 14.914 -2.935 0.920 1.00 95.06 281 ILE A O 1
ATOM 2134 N N . THR A 1 282 ? 15.331 -5.128 1.123 1.00 95.56 282 THR A N 1
ATOM 2135 C CA . THR A 1 282 ? 14.854 -5.249 2.499 1.00 95.56 282 THR A CA 1
ATOM 2136 C C . THR A 1 282 ? 15.993 -5.749 3.370 1.00 95.56 282 THR A C 1
ATOM 2138 O O . THR A 1 282 ? 16.593 -6.781 3.078 1.00 95.56 282 THR A O 1
ATOM 2141 N N . LEU A 1 283 ? 16.297 -5.027 4.448 1.00 96.56 283 LEU A N 1
ATOM 2142 C CA . LEU A 1 283 ? 17.343 -5.404 5.396 1.00 96.56 283 LEU A CA 1
ATOM 2143 C C . LEU A 1 283 ? 16.709 -5.806 6.721 1.00 96.56 283 LEU A C 1
ATOM 2145 O O . LEU A 1 283 ? 16.013 -5.008 7.344 1.00 96.56 283 LEU A O 1
ATOM 2149 N N . ALA A 1 284 ? 16.979 -7.029 7.168 1.00 96.06 284 ALA A N 1
ATOM 2150 C CA . ALA A 1 284 ? 16.585 -7.506 8.486 1.00 96.06 284 ALA A CA 1
ATOM 2151 C C . ALA A 1 284 ? 17.769 -7.367 9.450 1.00 96.06 284 ALA A C 1
ATOM 2153 O O . ALA A 1 284 ? 18.757 -8.091 9.341 1.00 96.06 284 ALA A O 1
ATOM 2154 N N . VAL A 1 285 ? 17.675 -6.433 10.394 1.00 95.62 285 VAL A N 1
ATOM 2155 C CA . VAL A 1 285 ? 18.731 -6.154 11.377 1.00 95.62 285 VAL A CA 1
ATOM 2156 C C . VAL A 1 285 ? 18.318 -6.616 12.779 1.00 95.62 285 VAL A C 1
ATOM 2158 O O . VAL A 1 285 ? 17.123 -6.759 13.040 1.00 95.62 285 VAL A O 1
ATOM 2161 N N . PRO A 1 286 ? 19.259 -6.870 13.711 1.00 94.94 286 PRO A N 1
ATOM 2162 C CA . PRO A 1 286 ? 18.913 -7.085 15.116 1.00 94.94 286 PRO A CA 1
ATOM 2163 C C . PRO A 1 286 ? 18.000 -5.975 15.655 1.00 94.94 286 PRO A C 1
ATOM 2165 O O . PRO A 1 286 ? 18.177 -4.807 15.307 1.00 94.94 286 PRO A O 1
ATOM 2168 N N . LEU A 1 287 ? 17.036 -6.329 16.511 1.00 94.62 287 LEU A N 1
ATOM 2169 C CA . LEU A 1 287 ? 16.136 -5.348 17.115 1.00 94.62 287 LEU A CA 1
ATOM 2170 C C . LEU A 1 287 ? 16.917 -4.258 17.867 1.00 94.62 287 LEU A C 1
ATOM 2172 O O . LEU A 1 287 ? 17.751 -4.538 18.731 1.00 94.62 287 LEU A O 1
ATOM 2176 N N . VAL A 1 288 ? 16.611 -3.003 17.553 1.00 94.06 288 VAL A N 1
ATOM 2177 C CA . VAL A 1 288 ? 17.246 -1.836 18.163 1.00 94.06 288 VAL A CA 1
ATOM 2178 C C . VAL A 1 288 ? 16.497 -1.451 19.434 1.00 94.06 288 VAL A C 1
ATOM 2180 O O . VAL A 1 288 ? 15.279 -1.281 19.424 1.00 94.06 288 VAL A O 1
ATOM 2183 N N . LEU A 1 289 ? 17.231 -1.305 20.539 1.00 92.25 289 LEU A N 1
ATOM 2184 C CA . LEU A 1 289 ? 16.659 -1.006 21.860 1.00 92.25 289 LEU A CA 1
ATOM 2185 C C . LEU A 1 289 ? 16.751 0.478 22.249 1.00 92.25 289 LEU A C 1
ATOM 2187 O O . LEU A 1 289 ? 16.050 0.911 23.164 1.00 92.25 289 LEU A O 1
ATOM 2191 N N . SER A 1 290 ? 17.588 1.251 21.558 1.00 93.62 290 SER A N 1
ATOM 2192 C CA . SER A 1 290 ? 17.790 2.683 21.783 1.00 93.62 290 SER A CA 1
ATOM 2193 C C . SER A 1 290 ? 18.182 3.393 20.492 1.00 93.62 290 SER A C 1
ATOM 2195 O O . SER A 1 290 ? 18.872 2.821 19.645 1.00 93.62 290 SER A O 1
ATOM 2197 N N . ASP A 1 291 ? 17.773 4.649 20.361 1.00 96.44 291 ASP A N 1
ATOM 2198 C CA . ASP A 1 291 ? 18.116 5.475 19.209 1.00 96.44 291 ASP A CA 1
ATOM 2199 C C . ASP A 1 291 ? 19.614 5.788 19.209 1.00 96.44 291 ASP A C 1
ATOM 2201 O O . ASP A 1 291 ? 20.188 6.175 20.228 1.00 96.44 291 ASP A O 1
ATOM 2205 N N . SER A 1 292 ? 20.267 5.611 18.063 1.00 95.19 292 SER A N 1
ATOM 2206 C CA . SER A 1 292 ? 21.683 5.948 17.914 1.00 95.19 292 SER A CA 1
ATOM 2207 C C . SER A 1 292 ? 22.058 6.155 16.448 1.00 95.19 292 SER A C 1
ATOM 2209 O O . SER A 1 292 ? 21.503 5.472 15.581 1.00 95.19 292 SER A O 1
ATOM 2211 N N . PRO A 1 293 ? 23.063 6.990 16.146 1.00 96.00 293 PRO A N 1
ATOM 2212 C CA . PRO A 1 293 ? 23.691 6.985 14.833 1.00 96.00 293 PRO A CA 1
ATOM 2213 C C . PRO A 1 293 ? 24.211 5.587 14.474 1.00 96.00 293 PRO A C 1
ATOM 2215 O O . PRO A 1 293 ? 24.733 4.862 15.325 1.00 96.00 293 PRO A O 1
ATOM 2218 N N . ALA A 1 294 ? 24.072 5.224 13.207 1.00 95.38 294 ALA A N 1
ATOM 2219 C CA . ALA A 1 294 ? 24.583 4.003 12.620 1.00 95.38 294 ALA A CA 1
ATOM 2220 C C . ALA A 1 294 ? 25.355 4.333 11.340 1.00 95.38 294 ALA A C 1
ATOM 2222 O O . ALA A 1 294 ? 24.980 5.229 10.576 1.00 95.38 294 ALA A O 1
ATOM 2223 N N . ARG A 1 295 ? 26.429 3.581 11.111 1.00 96.12 295 ARG A N 1
ATOM 2224 C CA . ARG A 1 295 ? 27.189 3.591 9.865 1.00 96.12 295 ARG A CA 1
ATOM 2225 C C . ARG A 1 295 ? 26.670 2.455 8.995 1.00 96.12 295 ARG A C 1
ATOM 2227 O O . ARG A 1 295 ? 26.674 1.304 9.430 1.00 96.12 295 ARG A O 1
ATOM 2234 N N . VAL A 1 296 ? 26.224 2.777 7.786 1.00 97.81 296 VAL A N 1
ATOM 2235 C CA . VAL A 1 296 ? 25.708 1.793 6.825 1.00 97.81 296 VAL A CA 1
ATOM 2236 C C . VAL A 1 296 ? 26.647 1.753 5.630 1.00 97.81 296 VAL A C 1
ATOM 2238 O O . VAL A 1 296 ? 26.903 2.787 5.017 1.00 97.81 296 VAL A O 1
ATOM 2241 N N . MET A 1 297 ? 27.140 0.569 5.288 1.00 97.75 297 MET A N 1
ATOM 2242 C CA . MET A 1 297 ? 27.987 0.334 4.126 1.00 97.75 297 MET A CA 1
ATOM 2243 C C . MET A 1 297 ? 27.332 -0.704 3.219 1.00 97.75 297 MET A C 1
ATOM 2245 O O . MET A 1 297 ? 27.081 -1.824 3.656 1.00 97.75 297 MET A O 1
ATOM 2249 N N . LEU A 1 298 ? 27.076 -0.341 1.966 1.00 98.25 298 LEU A N 1
ATOM 2250 C CA . LEU A 1 298 ? 26.714 -1.283 0.912 1.00 98.25 298 LEU A CA 1
ATOM 2251 C C . LEU A 1 298 ? 27.981 -1.629 0.133 1.00 98.25 298 LEU A C 1
ATOM 2253 O O . LEU A 1 298 ? 28.613 -0.733 -0.419 1.00 98.25 298 LEU A O 1
ATOM 2257 N N . GLU A 1 299 ? 28.356 -2.901 0.102 1.00 98.06 299 GLU A N 1
ATOM 2258 C CA . GLU A 1 299 ? 29.554 -3.404 -0.571 1.00 98.06 299 GLU A CA 1
ATOM 2259 C C . GLU A 1 299 ? 29.152 -4.414 -1.643 1.00 98.06 299 GLU A C 1
ATOM 2261 O O . GLU A 1 299 ? 28.186 -5.153 -1.478 1.00 98.06 299 GLU A O 1
ATOM 2266 N N . SER A 1 300 ? 29.901 -4.435 -2.733 1.00 97.44 300 SER A N 1
ATOM 2267 C CA . SER A 1 300 ? 29.851 -5.427 -3.806 1.00 97.44 300 SER A CA 1
ATOM 2268 C C . SER A 1 300 ? 31.286 -5.753 -4.219 1.00 97.44 300 SER A C 1
ATOM 2270 O O . SER A 1 300 ? 32.217 -5.084 -3.765 1.00 97.44 300 SER A O 1
ATOM 2272 N N . ASP A 1 301 ? 31.479 -6.716 -5.117 1.00 96.25 301 ASP A N 1
ATOM 2273 C CA . ASP A 1 301 ? 32.824 -7.050 -5.616 1.00 96.25 301 ASP A CA 1
ATOM 2274 C C . ASP A 1 301 ? 33.528 -5.867 -6.311 1.00 96.25 301 ASP A C 1
ATOM 2276 O O . ASP A 1 301 ? 34.756 -5.783 -6.321 1.00 96.25 301 ASP A O 1
ATOM 2280 N N . SER A 1 302 ? 32.757 -4.947 -6.896 1.00 94.56 302 SER A N 1
ATOM 2281 C CA . SER A 1 302 ? 33.247 -3.885 -7.787 1.00 94.56 302 SER A CA 1
ATOM 2282 C C . SER A 1 302 ? 33.144 -2.466 -7.217 1.00 94.56 302 SER A C 1
ATOM 2284 O O . SER A 1 302 ? 33.736 -1.529 -7.772 1.00 94.56 302 SER A O 1
ATOM 2286 N N . ASP A 1 303 ? 32.371 -2.266 -6.147 1.00 97.06 303 ASP A N 1
ATOM 2287 C CA . ASP A 1 303 ? 32.101 -0.937 -5.593 1.00 97.06 303 ASP A CA 1
ATOM 2288 C C . ASP A 1 303 ? 31.555 -0.975 -4.163 1.00 97.06 303 ASP A C 1
ATOM 2290 O O . ASP A 1 303 ? 30.981 -1.976 -3.723 1.00 97.06 303 ASP A O 1
ATOM 2294 N N . SER A 1 304 ? 31.670 0.151 -3.457 1.00 97.06 304 SER A N 1
ATOM 2295 C CA . SER A 1 304 ? 31.041 0.345 -2.151 1.00 97.06 304 SER A CA 1
ATOM 2296 C C . SER A 1 304 ? 30.486 1.757 -1.974 1.00 97.06 304 SER A C 1
ATOM 2298 O O . SER A 1 304 ? 30.978 2.730 -2.550 1.00 97.06 304 SER A O 1
ATOM 2300 N N . LYS A 1 305 ? 29.423 1.881 -1.173 1.00 97.12 305 LYS A N 1
ATOM 2301 C CA . LYS A 1 305 ? 28.783 3.163 -0.870 1.00 97.12 305 LYS A CA 1
ATOM 2302 C C . LYS A 1 305 ? 28.357 3.239 0.585 1.00 97.12 305 LYS A C 1
ATOM 2304 O O . LYS A 1 305 ? 27.679 2.354 1.104 1.00 97.12 305 LYS A O 1
ATOM 2309 N N . GLU A 1 306 ? 28.720 4.345 1.222 1.00 96.69 306 GLU A N 1
ATOM 2310 C CA . GLU A 1 306 ? 28.486 4.572 2.644 1.00 96.69 306 GLU A CA 1
ATOM 2311 C C . GLU A 1 306 ? 27.393 5.619 2.891 1.00 96.69 306 GLU A C 1
ATOM 2313 O O . GLU A 1 306 ? 27.419 6.706 2.308 1.00 96.69 306 GLU A O 1
ATOM 2318 N N . ILE A 1 307 ? 26.493 5.334 3.835 1.00 95.38 307 ILE A N 1
ATOM 2319 C CA . ILE A 1 307 ? 25.638 6.328 4.491 1.00 95.38 307 ILE A CA 1
ATOM 2320 C C . ILE A 1 307 ? 26.238 6.599 5.877 1.00 95.38 307 ILE A C 1
ATOM 2322 O O . ILE A 1 307 ? 26.132 5.782 6.794 1.00 95.38 307 ILE A O 1
ATOM 2326 N N . LYS A 1 308 ? 26.900 7.756 6.012 1.00 80.88 308 LYS A N 1
ATOM 2327 C CA . LYS A 1 308 ? 27.694 8.123 7.201 1.00 80.88 308 LYS A CA 1
ATOM 2328 C C . LYS A 1 308 ? 26.853 8.445 8.440 1.00 80.88 308 LYS A C 1
ATOM 2330 O O . LYS A 1 308 ? 27.315 8.244 9.557 1.00 80.88 308 LYS A O 1
ATOM 2335 N N . SER A 1 309 ? 25.648 8.980 8.254 1.00 81.12 309 SER A N 1
ATOM 2336 C CA . SER A 1 309 ? 24.821 9.521 9.339 1.00 81.12 309 SER A CA 1
ATOM 2337 C C . SER A 1 309 ? 23.376 9.038 9.233 1.00 81.12 309 SER A C 1
ATOM 2339 O O . SER A 1 309 ? 22.466 9.819 8.957 1.00 81.12 309 SER A O 1
ATOM 2341 N N . PHE A 1 310 ? 23.164 7.736 9.431 1.00 95.50 310 PHE A N 1
ATOM 2342 C CA . PHE A 1 310 ? 21.824 7.160 9.513 1.00 95.50 310 PHE A CA 1
ATOM 2343 C C . PHE A 1 310 ? 21.387 7.074 10.978 1.00 95.50 310 PHE A C 1
ATOM 2345 O O . PHE A 1 310 ? 22.024 6.388 11.773 1.00 95.50 310 PHE A O 1
ATOM 2352 N N . LEU A 1 311 ? 20.319 7.775 11.365 1.00 96.44 311 LEU A N 1
ATOM 2353 C CA . LEU A 1 311 ? 19.770 7.656 12.718 1.00 96.44 311 LEU A CA 1
ATOM 2354 C C . LEU A 1 311 ? 18.887 6.409 12.795 1.00 96.44 311 LEU A C 1
ATOM 2356 O O . LEU A 1 311 ? 17.731 6.429 12.375 1.00 96.44 311 LEU A O 1
ATOM 2360 N N . LEU A 1 312 ? 19.435 5.329 13.347 1.00 96.06 312 LEU A N 1
ATOM 2361 C CA . LEU A 1 312 ? 18.698 4.093 13.556 1.00 96.06 312 LEU A CA 1
ATOM 2362 C C . LEU A 1 312 ? 17.902 4.202 14.861 1.00 96.06 312 LEU A C 1
ATOM 2364 O O . LEU A 1 312 ? 18.482 4.325 15.942 1.00 96.06 312 LEU A O 1
ATOM 2368 N N . LYS A 1 313 ? 16.573 4.192 14.740 1.00 95.88 313 LYS A N 1
ATOM 2369 C CA . LYS A 1 313 ? 15.650 4.356 15.867 1.00 95.88 313 LYS A CA 1
ATOM 2370 C C . LYS A 1 313 ? 15.089 3.027 16.339 1.00 95.88 313 LYS A C 1
ATOM 2372 O O . LYS A 1 313 ? 14.885 2.106 15.540 1.00 95.88 313 LYS A O 1
ATOM 2377 N N . ARG A 1 314 ? 14.784 2.960 17.631 1.00 95.06 314 ARG A N 1
ATOM 2378 C CA . ARG A 1 314 ? 13.962 1.895 18.199 1.00 95.06 314 ARG A CA 1
ATOM 2379 C C . ARG A 1 314 ? 12.589 1.904 17.504 1.00 95.06 314 ARG A C 1
ATOM 2381 O O . ARG A 1 314 ? 11.957 2.959 17.450 1.00 95.06 314 ARG A O 1
ATOM 2388 N N . PRO A 1 315 ? 12.099 0.757 17.005 1.00 94.94 315 PRO A N 1
ATOM 2389 C CA . PRO A 1 315 ? 10.803 0.699 16.355 1.00 94.94 315 PRO A CA 1
ATOM 2390 C C . PRO A 1 315 ? 9.694 0.817 17.400 1.00 94.94 315 PRO A C 1
ATOM 2392 O O . PRO A 1 315 ? 9.790 0.285 18.516 1.00 94.94 315 PRO A O 1
ATOM 2395 N N . ARG A 1 316 ? 8.626 1.513 17.023 1.00 95.44 316 ARG A N 1
ATOM 2396 C CA . ARG A 1 316 ? 7.420 1.630 17.831 1.00 95.44 316 ARG A CA 1
ATOM 2397 C C . ARG A 1 316 ? 6.674 0.293 17.852 1.00 95.44 316 ARG A C 1
ATOM 2399 O O . ARG A 1 316 ? 6.612 -0.411 16.846 1.00 95.44 316 ARG A O 1
ATOM 2406 N N . LYS A 1 317 ? 6.111 -0.075 19.004 1.00 96.75 317 LYS A N 1
ATOM 2407 C CA . LYS A 1 317 ? 5.397 -1.349 19.188 1.00 96.75 317 LYS A CA 1
ATOM 2408 C C . LYS A 1 317 ? 3.936 -1.222 18.763 1.00 96.75 317 LYS A C 1
ATOM 2410 O O . LYS A 1 317 ? 3.041 -1.319 19.594 1.00 96.75 317 LYS A O 1
ATOM 2415 N N . TRP A 1 318 ? 3.720 -0.965 17.479 1.00 98.19 318 TRP A N 1
ATOM 2416 C CA . TRP A 1 318 ? 2.390 -0.704 16.941 1.00 98.19 318 TRP A CA 1
ATOM 2417 C C . TRP A 1 318 ? 1.413 -1.866 17.179 1.00 98.19 318 TRP A C 1
ATOM 2419 O O . TRP A 1 318 ? 1.738 -3.027 16.913 1.00 98.19 318 TRP A O 1
ATOM 2429 N N . GLN A 1 319 ? 0.199 -1.537 17.617 1.00 98.12 319 GLN A N 1
ATOM 2430 C CA . GLN A 1 319 ? -0.952 -2.438 17.658 1.00 98.12 319 GLN A CA 1
ATOM 2431 C C . GLN A 1 319 ? -2.104 -1.838 16.852 1.00 98.12 319 GLN A C 1
ATOM 2433 O O . GLN A 1 319 ? -2.491 -0.702 17.087 1.00 98.12 319 GLN A O 1
ATOM 2438 N N . LEU A 1 320 ? -2.667 -2.581 15.906 1.00 98.25 320 LEU A N 1
ATOM 2439 C CA . LEU A 1 320 ? -3.754 -2.113 15.051 1.00 98.25 320 LEU A CA 1
ATOM 2440 C C . LEU A 1 320 ? -5.015 -2.925 15.322 1.00 98.25 320 LEU A C 1
ATOM 2442 O O . LEU A 1 320 ? -5.011 -4.146 15.183 1.00 98.25 320 LEU A O 1
ATOM 2446 N N . PHE A 1 321 ? -6.087 -2.223 15.661 1.00 98.50 321 PHE A N 1
ATOM 2447 C CA . PHE A 1 321 ? -7.437 -2.727 15.843 1.00 98.50 321 PHE A CA 1
ATOM 2448 C C . PHE A 1 321 ? -8.222 -2.459 14.557 1.00 98.50 321 PHE A C 1
ATOM 2450 O O . PHE A 1 321 ? -8.534 -1.322 14.215 1.00 98.50 321 PHE A O 1
ATOM 2457 N N . LEU A 1 322 ? -8.492 -3.520 13.811 1.00 97.88 322 LEU A N 1
ATOM 2458 C CA . LEU A 1 322 ? -9.223 -3.496 12.554 1.00 97.88 322 LEU A CA 1
ATOM 2459 C C . LEU A 1 322 ? -10.704 -3.698 12.866 1.00 97.88 322 LEU A C 1
ATOM 2461 O O . LEU A 1 322 ? -11.109 -4.795 13.261 1.00 97.88 322 LEU A O 1
ATOM 2465 N N . VAL A 1 323 ? -11.493 -2.637 12.711 1.00 97.81 323 VAL A N 1
ATOM 2466 C CA . VAL A 1 323 ? -12.920 -2.626 13.050 1.00 97.81 323 VAL A CA 1
ATOM 2467 C C . VAL A 1 323 ? -13.730 -2.780 11.777 1.00 97.81 323 VAL A C 1
ATOM 2469 O O . VAL A 1 323 ? -13.795 -1.860 10.963 1.00 97.81 323 VAL A O 1
ATOM 2472 N N . GLN A 1 324 ? -14.340 -3.951 11.610 1.00 96.62 324 GLN A N 1
ATOM 2473 C CA . GLN A 1 324 ? -15.197 -4.206 10.464 1.00 96.62 324 GLN A CA 1
ATOM 2474 C C . GLN A 1 324 ? -16.639 -3.816 10.764 1.00 96.62 324 GLN A C 1
ATOM 2476 O O . GLN A 1 324 ? -17.197 -4.220 11.789 1.00 96.62 324 GLN A O 1
ATOM 2481 N N . HIS A 1 325 ? -17.246 -3.069 9.854 1.00 95.94 325 HIS A N 1
ATOM 2482 C CA . HIS A 1 325 ? -18.662 -2.731 9.897 1.00 95.94 325 HIS A CA 1
ATOM 2483 C C . HIS A 1 325 ? -19.212 -2.618 8.473 1.00 95.94 325 HIS A C 1
ATOM 2485 O O . HIS A 1 325 ? -18.496 -2.775 7.486 1.00 95.94 325 HIS A O 1
ATOM 2491 N N . THR A 1 326 ? -20.508 -2.348 8.373 1.00 93.81 326 THR A N 1
ATOM 2492 C CA . THR A 1 326 ? -21.153 -1.959 7.121 1.00 93.81 326 THR A CA 1
ATOM 2493 C C . THR A 1 326 ? -21.659 -0.535 7.283 1.00 93.81 326 THR A C 1
ATOM 2495 O O . THR A 1 326 ? -22.264 -0.216 8.312 1.00 93.81 326 THR A O 1
ATOM 2498 N N . HIS A 1 327 ? -21.355 0.328 6.319 1.00 95.06 327 HIS A N 1
ATOM 2499 C CA . HIS A 1 327 ? -21.895 1.676 6.302 1.00 95.06 327 HIS A CA 1
ATOM 2500 C C . HIS A 1 327 ? -23.353 1.636 5.834 1.00 95.06 327 HIS A C 1
ATOM 2502 O O . HIS A 1 327 ? -23.647 1.057 4.787 1.00 95.06 327 HIS A O 1
ATOM 2508 N N . THR A 1 328 ? -24.258 2.146 6.669 1.00 93.25 328 THR A N 1
ATOM 2509 C CA . THR A 1 328 ? -25.704 1.953 6.550 1.00 93.25 328 THR A CA 1
ATOM 2510 C C . THR A 1 328 ? -26.395 3.145 5.915 1.00 93.25 328 THR A C 1
ATOM 2512 O O . THR A 1 328 ? -26.730 4.108 6.607 1.00 93.25 328 THR A O 1
ATOM 2515 N N . ASP A 1 329 ? -26.734 2.991 4.635 1.00 92.44 329 ASP A N 1
ATOM 2516 C CA . ASP A 1 329 ? -27.538 3.949 3.879 1.00 92.44 329 ASP A CA 1
ATOM 2517 C C . ASP A 1 329 ? -28.836 3.316 3.397 1.00 92.44 329 ASP A C 1
ATOM 2519 O O . ASP A 1 329 ? -28.886 2.583 2.404 1.00 92.44 329 ASP A O 1
ATOM 2523 N N . ILE A 1 330 ? -29.926 3.640 4.085 1.00 91.25 330 ILE A N 1
ATOM 2524 C CA . ILE A 1 330 ? -31.250 3.149 3.720 1.00 91.25 330 ILE A CA 1
ATOM 2525 C C . ILE A 1 330 ? -31.867 4.046 2.638 1.00 91.25 330 ILE A C 1
ATOM 2527 O O . ILE A 1 330 ? -32.236 5.191 2.887 1.00 91.25 330 ILE A O 1
ATOM 2531 N N . GLY A 1 331 ? -31.994 3.531 1.414 1.00 89.56 331 GLY A N 1
ATOM 2532 C CA . GLY A 1 331 ? -32.527 4.296 0.279 1.00 89.56 331 GLY A CA 1
ATOM 2533 C C . GLY A 1 331 ? -31.476 4.908 -0.650 1.00 89.56 331 GLY A C 1
ATOM 2534 O O . GLY A 1 331 ? -31.863 5.599 -1.589 1.00 89.56 331 GLY A O 1
ATOM 2535 N N . TYR A 1 332 ? -30.180 4.665 -0.419 1.00 91.38 332 TYR A N 1
ATOM 2536 C CA . TYR A 1 332 ? -29.120 5.091 -1.340 1.00 91.38 332 TYR A CA 1
ATOM 2537 C C . TYR A 1 332 ? -28.812 4.016 -2.386 1.00 91.38 332 TYR A C 1
ATOM 2539 O O . TYR A 1 332 ? -29.031 4.226 -3.577 1.00 91.38 332 TYR A O 1
ATOM 2547 N N . THR A 1 333 ? -28.347 2.843 -1.947 1.00 90.88 333 THR A N 1
ATOM 2548 C CA . THR A 1 333 ? -27.985 1.743 -2.856 1.00 90.88 333 THR A CA 1
ATOM 2549 C C . THR A 1 333 ? -29.202 0.926 -3.293 1.00 90.88 333 THR A C 1
ATOM 2551 O O . THR A 1 333 ? -29.224 0.435 -4.422 1.00 90.88 333 THR A O 1
ATOM 2554 N N . LYS A 1 334 ? -30.204 0.770 -2.411 1.00 92.19 334 LYS A N 1
ATOM 2555 C CA . LYS A 1 334 ? -31.456 0.011 -2.616 1.00 92.19 334 LYS A CA 1
ATOM 2556 C C . LYS A 1 334 ? -32.598 0.556 -1.754 1.00 92.19 334 LYS A C 1
ATOM 2558 O O . LYS A 1 334 ? -32.367 1.401 -0.884 1.00 92.19 334 LYS A O 1
ATOM 2563 N N . SER A 1 335 ? -33.822 0.057 -1.965 1.00 94.56 335 SER A N 1
ATOM 2564 C CA . SER A 1 335 ? -34.983 0.424 -1.137 1.00 94.56 335 SER A CA 1
ATOM 2565 C C . SER A 1 335 ? -34.803 -0.006 0.328 1.00 94.56 335 SER A C 1
ATOM 2567 O O . SER A 1 335 ? -33.993 -0.878 0.645 1.00 94.56 335 SER A O 1
ATOM 2569 N N . GLN A 1 336 ? -35.571 0.587 1.248 1.00 94.12 336 GLN A N 1
ATOM 2570 C CA . GLN A 1 336 ? -35.466 0.272 2.681 1.00 94.12 336 GLN A CA 1
ATOM 2571 C C . GLN A 1 336 ? -35.830 -1.193 2.977 1.00 94.12 336 GLN A C 1
ATOM 2573 O O . GLN A 1 336 ? -35.220 -1.825 3.839 1.00 94.12 336 GLN A O 1
ATOM 2578 N N . GLU A 1 337 ? -36.799 -1.746 2.246 1.00 92.44 337 GLU A N 1
ATOM 2579 C CA . GLU A 1 337 ? -37.261 -3.129 2.371 1.00 92.44 337 GLU A CA 1
ATOM 2580 C C . GLU A 1 337 ? -36.199 -4.120 1.888 1.00 92.44 337 GLU A C 1
ATOM 2582 O O . GLU A 1 337 ? -35.912 -5.109 2.569 1.00 92.44 337 GLU A O 1
ATOM 2587 N N . GLU A 1 338 ? -35.587 -3.835 0.736 1.00 94.19 338 GLU A N 1
ATOM 2588 C CA . GLU A 1 338 ? -34.493 -4.638 0.189 1.00 94.19 338 GLU A CA 1
ATOM 2589 C C . GLU A 1 338 ? -33.274 -4.588 1.108 1.00 94.19 338 GLU A C 1
ATOM 2591 O O . GLU A 1 338 ? -32.699 -5.634 1.431 1.00 94.19 338 GLU A O 1
ATOM 2596 N N . MET A 1 339 ? -32.933 -3.392 1.601 1.00 94.88 339 MET A N 1
ATOM 2597 C CA . MET A 1 339 ? -31.833 -3.224 2.538 1.00 94.88 339 MET A CA 1
ATOM 2598 C C . MET A 1 339 ? -32.073 -3.999 3.826 1.00 94.88 339 MET A C 1
ATOM 2600 O O . MET A 1 339 ? -31.187 -4.721 4.276 1.00 94.88 339 MET A O 1
ATOM 2604 N N . LEU A 1 340 ? -33.271 -3.933 4.408 1.00 95.00 340 LEU A N 1
ATOM 2605 C CA . LEU A 1 340 ? -33.565 -4.660 5.640 1.00 95.00 340 LEU A CA 1
ATOM 2606 C C . LEU A 1 340 ? -33.360 -6.178 5.481 1.00 95.00 340 LEU A C 1
ATOM 2608 O O . LEU A 1 340 ? -32.790 -6.831 6.361 1.00 95.00 340 LEU A O 1
ATOM 2612 N N . ALA A 1 341 ? -33.769 -6.740 4.341 1.00 95.12 341 ALA A N 1
ATOM 2613 C CA . ALA A 1 341 ? -33.535 -8.147 4.028 1.00 95.12 341 ALA A CA 1
ATOM 2614 C C . ALA A 1 341 ? -32.038 -8.482 3.857 1.00 95.12 341 ALA A C 1
ATOM 2616 O O . ALA A 1 341 ? -31.626 -9.613 4.131 1.00 95.12 341 ALA A O 1
ATOM 2617 N N . GLU A 1 342 ? -31.216 -7.532 3.407 1.00 95.56 342 GLU A N 1
ATOM 2618 C CA . GLU A 1 342 ? -29.752 -7.663 3.349 1.00 95.56 342 GLU A CA 1
ATOM 2619 C C . GLU A 1 342 ? -29.121 -7.636 4.727 1.00 95.56 342 GLU A C 1
ATOM 2621 O O . GLU A 1 342 ? -28.378 -8.553 5.067 1.00 95.56 342 GLU A O 1
ATOM 2626 N N . TYR A 1 343 ? -29.505 -6.682 5.567 1.00 96.25 343 TYR A N 1
ATOM 2627 C CA . TYR A 1 343 ? -29.005 -6.581 6.932 1.00 96.25 343 TYR A CA 1
ATOM 2628 C C . TYR A 1 343 ? -29.277 -7.830 7.772 1.00 96.25 343 TYR A C 1
ATOM 2630 O O . TYR A 1 343 ? -28.427 -8.232 8.568 1.00 96.25 343 TYR A O 1
ATOM 2638 N N . PHE A 1 344 ? -30.418 -8.496 7.569 1.00 97.12 344 PHE A N 1
ATOM 2639 C CA . PHE A 1 344 ? -30.671 -9.787 8.212 1.00 97.12 344 PHE A CA 1
ATOM 2640 C C . PHE A 1 344 ? -29.654 -10.842 7.788 1.00 97.12 344 PHE A C 1
ATOM 2642 O O . PHE A 1 344 ? -29.040 -11.473 8.649 1.00 97.12 344 PHE A O 1
ATOM 2649 N N . ARG A 1 345 ? -29.423 -10.971 6.478 1.00 97.50 345 ARG A N 1
ATOM 2650 C CA . ARG A 1 345 ? -28.420 -11.890 5.931 1.00 97.50 345 ARG A CA 1
ATOM 2651 C C . ARG A 1 345 ? -27.013 -11.532 6.399 1.00 97.50 345 ARG A C 1
ATOM 2653 O O . ARG A 1 345 ? -26.242 -12.428 6.702 1.00 97.50 345 ARG A O 1
ATOM 2660 N N . TYR A 1 346 ? -26.678 -10.250 6.504 1.00 97.56 346 TYR A N 1
ATOM 2661 C CA . TYR A 1 346 ? -25.360 -9.801 6.950 1.00 97.56 346 TYR A CA 1
ATOM 2662 C C . TYR A 1 346 ? -25.095 -10.174 8.405 1.00 97.56 346 TYR A C 1
ATOM 2664 O O . TYR A 1 346 ? -24.018 -10.680 8.710 1.00 97.56 346 TYR A O 1
ATOM 2672 N N . ILE A 1 347 ? -26.078 -9.998 9.294 1.00 98.44 347 ILE A N 1
ATOM 2673 C CA . ILE A 1 347 ? -25.953 -10.461 10.680 1.00 98.44 347 ILE A CA 1
ATOM 2674 C C . ILE A 1 347 ? -25.832 -11.991 10.710 1.00 98.44 347 ILE A C 1
ATOM 2676 O O . ILE A 1 347 ? -24.954 -12.499 11.402 1.00 98.44 347 ILE A O 1
ATOM 2680 N N . ASP A 1 348 ? -26.628 -12.733 9.930 1.00 98.38 348 ASP A N 1
ATOM 2681 C CA . ASP A 1 348 ? -26.492 -14.195 9.840 1.00 98.38 348 ASP A CA 1
ATOM 2682 C C . ASP A 1 348 ? -25.081 -14.612 9.363 1.00 98.38 348 ASP A C 1
ATOM 2684 O O . ASP A 1 348 ? -24.447 -15.463 9.987 1.00 98.38 348 ASP A O 1
ATOM 2688 N N . TYR A 1 349 ? -24.543 -13.970 8.320 1.00 98.00 349 TYR A N 1
ATOM 2689 C CA . TYR A 1 349 ? -23.187 -14.226 7.818 1.00 98.00 349 TYR A CA 1
ATOM 2690 C C . TYR A 1 349 ? -22.117 -13.901 8.858 1.00 98.00 349 TYR A C 1
ATOM 2692 O O . TYR A 1 349 ? -21.179 -14.675 9.029 1.00 98.00 349 TYR A O 1
ATOM 2700 N N . ALA A 1 350 ? -22.261 -12.796 9.593 1.00 98.12 350 ALA A N 1
ATOM 2701 C CA . ALA A 1 350 ? -21.350 -12.448 10.677 1.00 98.12 350 ALA A CA 1
ATOM 2702 C C . ALA A 1 350 ? -21.341 -13.522 11.781 1.00 98.12 350 ALA A C 1
ATOM 2704 O O . ALA A 1 350 ? -20.277 -13.846 12.316 1.00 98.12 350 ALA A O 1
ATOM 2705 N N . LEU A 1 351 ? -22.497 -14.121 12.097 1.00 98.69 351 LEU A N 1
ATOM 2706 C CA . LEU A 1 351 ? -22.584 -15.248 13.033 1.00 98.69 351 LEU A CA 1
ATOM 2707 C C . LEU A 1 351 ? -21.884 -16.492 12.481 1.00 98.69 351 LEU A C 1
ATOM 2709 O O . LEU A 1 351 ? -21.086 -17.102 13.191 1.00 98.69 351 LEU A O 1
ATOM 2713 N N . ASP A 1 352 ? -22.114 -16.833 11.215 1.00 98.56 352 ASP A N 1
ATOM 2714 C CA . ASP A 1 352 ? -21.458 -17.976 10.572 1.00 98.56 352 ASP A CA 1
ATOM 2715 C C . ASP A 1 352 ? -19.932 -17.784 10.493 1.00 98.56 352 ASP A C 1
ATOM 2717 O O . ASP A 1 352 ? -19.162 -18.726 10.678 1.00 98.56 352 ASP A O 1
ATOM 2721 N N . TYR A 1 353 ? -19.459 -16.556 10.277 1.00 98.06 353 TYR A N 1
ATOM 2722 C CA . TYR A 1 353 ? -18.034 -16.219 10.289 1.00 98.06 353 TYR A CA 1
ATOM 2723 C C . TYR A 1 353 ? -17.429 -16.257 11.694 1.00 98.06 353 TYR A C 1
ATOM 2725 O O . TYR A 1 353 ? -16.274 -16.672 11.848 1.00 98.06 353 TYR A O 1
ATOM 2733 N N . CYS A 1 354 ? -18.200 -15.903 12.729 1.00 98.69 354 CYS A N 1
ATOM 2734 C CA . CYS A 1 354 ? -17.795 -16.147 14.111 1.00 98.69 354 CYS A CA 1
ATOM 2735 C C . CYS A 1 354 ? -17.573 -17.643 14.355 1.00 98.69 354 CYS A C 1
ATOM 2737 O O . CYS A 1 354 ? -16.493 -18.019 14.810 1.00 98.69 354 CYS A O 1
ATOM 2739 N N . ASP A 1 355 ? -18.549 -18.478 13.984 1.00 98.25 355 ASP A N 1
ATOM 2740 C CA . ASP A 1 355 ? -18.496 -19.935 14.148 1.00 98.25 355 ASP A CA 1
ATOM 2741 C C . ASP A 1 355 ? -17.285 -20.538 13.413 1.00 98.25 355 ASP A C 1
ATOM 2743 O O . ASP A 1 355 ? -16.498 -21.288 13.992 1.00 98.25 355 ASP A O 1
ATOM 2747 N N . ARG A 1 356 ? -17.068 -20.145 12.151 1.00 98.00 356 ARG A N 1
ATOM 2748 C CA . ARG A 1 356 ? -15.950 -20.628 11.319 1.00 98.00 356 ARG A CA 1
ATOM 2749 C C . ARG A 1 356 ? -14.569 -20.298 11.880 1.00 98.00 356 ARG A C 1
ATOM 2751 O O . ARG A 1 356 ? -13.602 -20.971 11.535 1.00 98.00 356 ARG A O 1
ATOM 2758 N N . THR A 1 357 ? -14.465 -19.268 12.714 1.00 98.31 357 THR A N 1
ATOM 2759 C CA . THR A 1 357 ? -13.188 -18.792 13.257 1.00 98.31 357 THR A CA 1
ATOM 2760 C C . THR A 1 357 ? -13.058 -19.016 14.759 1.00 98.31 357 THR A C 1
ATOM 2762 O O . THR A 1 357 ? -12.129 -18.501 15.369 1.00 98.31 357 THR A O 1
ATOM 2765 N N . ASP A 1 358 ? -13.927 -19.811 15.391 1.00 98.31 358 ASP A N 1
ATOM 2766 C CA . ASP A 1 358 ? -13.856 -20.079 16.838 1.00 98.31 358 ASP A CA 1
ATOM 2767 C C . ASP A 1 358 ? -12.509 -20.670 17.285 1.00 98.31 358 ASP A C 1
ATOM 2769 O O . ASP A 1 358 ? -12.019 -20.348 18.372 1.00 98.31 358 ASP A O 1
ATOM 2773 N N . ALA A 1 359 ? -11.886 -21.479 16.425 1.00 97.88 359 ALA A N 1
ATOM 2774 C CA . ALA A 1 359 ? -10.592 -22.112 16.668 1.00 97.88 359 ALA A CA 1
ATOM 2775 C C . ALA A 1 359 ? -9.379 -21.250 16.260 1.00 97.88 359 ALA A C 1
ATOM 2777 O O . ALA A 1 359 ? -8.240 -21.699 16.386 1.00 97.88 359 ALA A O 1
ATOM 2778 N N . TYR A 1 360 ? -9.591 -20.039 15.734 1.00 97.94 360 TYR A N 1
ATOM 2779 C CA . TYR A 1 360 ? -8.490 -19.166 15.321 1.00 97.94 360 TYR A CA 1
ATOM 2780 C C . TYR A 1 360 ? -7.784 -18.561 16.546 1.00 97.94 360 TYR A C 1
ATOM 2782 O O . TYR A 1 360 ? -8.395 -18.449 17.616 1.00 97.94 360 TYR A O 1
ATOM 2790 N N . PRO A 1 361 ? -6.517 -18.123 16.401 1.00 98.12 361 PRO A N 1
ATOM 2791 C CA . PRO A 1 361 ? -5.892 -17.216 17.358 1.00 98.12 361 PRO A CA 1
ATOM 2792 C C . PRO A 1 361 ? -6.802 -16.021 17.662 1.00 98.12 361 PRO A C 1
ATOM 2794 O O . PRO A 1 361 ? -7.543 -15.555 16.795 1.00 98.12 361 PRO A O 1
ATOM 2797 N N . ASP A 1 362 ? -6.791 -15.550 18.909 1.00 98.31 362 ASP A N 1
ATOM 2798 C CA . ASP A 1 362 ? -7.810 -14.612 19.385 1.00 98.31 362 ASP A CA 1
ATOM 2799 C C . ASP A 1 362 ? -7.832 -13.271 18.631 1.00 98.31 362 ASP A C 1
ATOM 2801 O O . ASP A 1 362 ? -8.888 -12.674 18.451 1.00 98.31 362 ASP A O 1
ATOM 2805 N N . ASP A 1 363 ? -6.684 -12.814 18.150 1.00 97.88 363 ASP A N 1
ATOM 2806 C CA . ASP A 1 363 ? -6.511 -11.629 17.308 1.00 97.88 363 ASP A CA 1
ATOM 2807 C C . ASP A 1 363 ? -7.043 -11.793 15.875 1.00 97.88 363 ASP A C 1
ATOM 2809 O O . ASP A 1 363 ? -7.445 -10.808 15.259 1.00 97.88 363 ASP A O 1
ATOM 2813 N N . ALA A 1 364 ? -7.090 -13.022 15.363 1.00 97.44 364 ALA A N 1
ATOM 2814 C CA . ALA A 1 364 ? -7.546 -13.368 14.017 1.00 97.44 364 ALA A CA 1
ATOM 2815 C C . ALA A 1 364 ? -9.005 -13.855 13.960 1.00 97.44 364 ALA A C 1
ATOM 2817 O O . ALA A 1 364 ? -9.548 -14.097 12.881 1.00 97.44 364 ALA A O 1
ATOM 2818 N N . LYS A 1 365 ? -9.652 -14.017 15.114 1.00 98.50 365 LYS A N 1
ATOM 2819 C CA . LYS A 1 365 ? -11.081 -14.311 15.238 1.00 98.50 365 LYS A CA 1
ATOM 2820 C C . LYS A 1 365 ? -11.922 -13.215 14.573 1.00 98.50 365 LYS A C 1
ATOM 2822 O O . LYS A 1 365 ? -11.749 -12.041 14.875 1.00 98.50 365 LYS A O 1
ATOM 2827 N N . PHE A 1 366 ? -12.868 -13.592 13.709 1.00 98.19 366 PHE A N 1
ATOM 2828 C CA . PHE A 1 366 ? -13.790 -12.654 13.055 1.00 98.19 366 PHE A CA 1
ATOM 2829 C C . PHE A 1 366 ? -14.557 -11.794 14.073 1.00 98.19 366 PHE A C 1
ATOM 2831 O O . PHE A 1 366 ? -15.220 -12.347 14.951 1.00 98.19 366 PHE A O 1
ATOM 2838 N N . ARG A 1 367 ? -14.512 -10.467 13.958 1.00 98.44 367 ARG A N 1
ATOM 2839 C CA . ARG A 1 367 ? -15.306 -9.555 14.792 1.00 98.44 367 ARG A CA 1
ATOM 2840 C C . ARG A 1 367 ? -16.054 -8.565 13.917 1.00 98.44 367 ARG A C 1
ATOM 2842 O O . ARG A 1 367 ? -15.549 -8.184 12.866 1.00 98.44 367 ARG A O 1
ATOM 2849 N N . TRP A 1 368 ? -17.246 -8.176 14.354 1.00 97.81 368 TRP A N 1
ATOM 2850 C CA . TRP A 1 368 ? -18.133 -7.314 13.580 1.00 97.81 368 TRP A CA 1
ATOM 2851 C C . TRP A 1 368 ? -18.828 -6.279 14.457 1.00 97.81 368 TRP A C 1
ATOM 2853 O O . TRP A 1 368 ? -19.386 -6.612 15.504 1.00 97.81 368 TRP A O 1
ATOM 2863 N N . THR A 1 369 ? -18.846 -5.031 14.007 1.00 98.12 369 THR A N 1
ATOM 2864 C CA . THR A 1 369 ? -19.610 -3.957 14.636 1.00 98.12 369 THR A CA 1
ATOM 2865 C C . THR A 1 369 ? -20.836 -3.654 13.780 1.00 98.12 369 THR A C 1
ATOM 2867 O O . THR A 1 369 ? -20.735 -3.242 12.626 1.00 98.12 369 THR A O 1
ATOM 2870 N N . CYS A 1 370 ? -22.023 -3.841 14.353 1.00 97.75 370 CYS A N 1
ATOM 2871 C CA . CYS A 1 370 ? -23.257 -3.329 13.773 1.00 97.75 370 CYS A CA 1
ATOM 2872 C C . CYS A 1 370 ? -23.256 -1.805 13.933 1.00 97.75 370 CYS A C 1
ATOM 2874 O O . CYS A 1 370 ? -23.492 -1.321 15.038 1.00 97.75 370 CYS A O 1
ATOM 2876 N N . GLU A 1 371 ? -22.981 -1.073 12.848 1.00 96.62 371 GLU A N 1
ATOM 2877 C CA . GLU A 1 371 ? -22.877 0.398 12.832 1.00 96.62 371 GLU A CA 1
ATOM 2878 C C . GLU A 1 371 ? -24.137 1.093 13.354 1.00 96.62 371 GLU A C 1
ATOM 2880 O O . GLU A 1 371 ? -24.037 2.157 13.967 1.00 96.62 371 GLU A O 1
ATOM 2885 N N . THR A 1 372 ? -25.309 0.493 13.130 1.00 96.31 372 THR A N 1
ATOM 2886 C CA . THR A 1 372 ? -26.600 1.066 13.498 1.00 96.31 372 THR A CA 1
ATOM 2887 C C . THR A 1 372 ? -27.473 0.084 14.282 1.00 96.31 372 THR A C 1
ATOM 2889 O O . THR A 1 372 ? -27.461 -1.135 14.076 1.00 96.31 372 THR A O 1
ATOM 2892 N N . SER A 1 373 ? -28.289 0.626 15.185 1.00 97.12 373 SER A N 1
ATOM 2893 C CA . SER A 1 373 ? -29.258 -0.120 15.989 1.00 97.12 373 SER A CA 1
ATOM 2894 C C . SER A 1 373 ? -30.522 -0.496 15.217 1.00 97.12 373 SER A C 1
ATOM 2896 O O . SER A 1 373 ? -31.227 -1.408 15.649 1.00 97.12 373 SER A O 1
ATOM 2898 N N . TRP A 1 374 ? -30.814 0.149 14.078 1.00 96.56 374 TRP A N 1
ATOM 2899 C CA . TRP A 1 374 ? -31.994 -0.156 13.260 1.00 96.56 374 TRP A CA 1
ATOM 2900 C C . TRP A 1 374 ? -32.019 -1.624 12.826 1.00 96.56 374 TRP A C 1
ATOM 2902 O O . TRP A 1 374 ? -32.938 -2.354 13.198 1.00 96.56 374 TRP A O 1
ATOM 2912 N N . ALA A 1 375 ? -30.971 -2.085 12.139 1.00 95.38 375 ALA A N 1
ATOM 2913 C CA . ALA A 1 375 ? -30.874 -3.463 11.663 1.00 95.38 375 ALA A CA 1
ATOM 2914 C C . ALA A 1 375 ? -30.999 -4.482 12.806 1.00 95.38 375 ALA A C 1
ATOM 2916 O O . ALA A 1 375 ? -31.720 -5.473 12.691 1.00 95.38 375 ALA A O 1
ATOM 2917 N N . VAL A 1 376 ? -30.345 -4.213 13.941 1.00 97.88 376 VAL A N 1
ATOM 2918 C CA . VAL A 1 376 ? -30.366 -5.103 15.110 1.00 97.88 376 VAL A CA 1
ATOM 2919 C C . VAL A 1 376 ? -31.749 -5.141 15.759 1.00 97.88 376 VAL A C 1
ATOM 2921 O O . VAL A 1 376 ? -32.238 -6.221 16.083 1.00 97.88 376 VAL A O 1
ATOM 2924 N N . ARG A 1 377 ? -32.422 -3.993 15.906 1.00 97.50 377 ARG A N 1
ATOM 2925 C CA . ARG A 1 377 ? -33.794 -3.923 16.431 1.00 97.50 377 ARG A CA 1
ATOM 2926 C C . ARG A 1 377 ? -34.735 -4.762 15.579 1.00 97.50 377 ARG A C 1
ATOM 2928 O O . ARG A 1 377 ? -35.466 -5.594 16.110 1.00 97.50 377 ARG A O 1
ATOM 2935 N N . GLU A 1 378 ? -34.700 -4.567 14.264 1.00 97.06 378 GLU A N 1
ATOM 2936 C CA . GLU A 1 378 ? -35.569 -5.309 13.355 1.00 97.06 378 GLU A CA 1
ATOM 2937 C C . GLU A 1 378 ? -35.230 -6.812 13.330 1.00 97.06 378 GLU A C 1
ATOM 2939 O O . GLU A 1 378 ? -36.146 -7.635 13.238 1.00 97.06 378 GLU A O 1
ATOM 2944 N N . TYR A 1 379 ? -33.946 -7.170 13.471 1.00 97.94 379 TYR A N 1
ATOM 2945 C CA . TYR A 1 379 ? -33.469 -8.555 13.540 1.00 97.94 379 TYR A CA 1
ATOM 2946 C C . TYR A 1 379 ? -34.028 -9.268 14.775 1.00 97.94 379 TYR A C 1
ATOM 2948 O O . TYR A 1 379 ? -34.591 -10.355 14.652 1.00 97.94 379 TYR A O 1
ATOM 2956 N N . LEU A 1 380 ? -33.941 -8.644 15.955 1.00 97.31 380 LEU A N 1
ATOM 2957 C CA . LEU A 1 380 ? -34.451 -9.212 17.209 1.00 97.31 380 LEU A CA 1
ATOM 2958 C C . LEU A 1 380 ? -35.970 -9.441 17.189 1.00 97.31 380 LEU A C 1
ATOM 2960 O O . LEU A 1 380 ? -36.448 -10.372 17.831 1.00 97.31 380 LEU A O 1
ATOM 2964 N N . LEU A 1 381 ? -36.720 -8.616 16.451 1.00 96.12 381 LEU A N 1
ATOM 2965 C CA . LEU A 1 381 ? -38.178 -8.726 16.340 1.00 96.12 381 LEU A CA 1
ATOM 2966 C C . LEU A 1 381 ? -38.646 -9.820 15.369 1.00 96.12 381 LEU A C 1
ATOM 2968 O O . LEU A 1 381 ? -39.761 -10.315 15.516 1.00 96.12 381 LEU A O 1
ATOM 2972 N N . ARG A 1 382 ? -37.847 -10.159 14.347 1.00 96.69 382 ARG A N 1
ATOM 2973 C CA . ARG A 1 382 ? -38.304 -10.995 13.215 1.00 96.69 382 ARG A CA 1
ATOM 2974 C C . ARG A 1 382 ? -37.530 -12.286 13.016 1.00 96.69 382 ARG A C 1
ATOM 2976 O O . ARG A 1 382 ? -38.044 -13.193 12.362 1.00 96.69 382 ARG A O 1
ATOM 2983 N N . ARG A 1 383 ? -36.296 -12.386 13.510 1.00 97.50 383 ARG A N 1
ATOM 2984 C CA . ARG A 1 383 ? -35.487 -13.593 13.314 1.00 97.50 383 ARG A CA 1
ATOM 2985 C C . ARG A 1 383 ? -35.857 -14.671 14.335 1.00 97.50 383 ARG A C 1
ATOM 2987 O O . ARG A 1 383 ? -36.205 -14.342 15.467 1.00 97.50 383 ARG A O 1
ATOM 2994 N N . PRO A 1 384 ? -35.774 -15.963 13.962 1.00 97.88 384 PRO A N 1
ATOM 2995 C CA . PRO A 1 384 ? -36.085 -17.060 14.873 1.00 97.88 384 PRO A CA 1
ATOM 2996 C C . PRO A 1 384 ? -35.259 -17.013 16.164 1.00 97.88 384 PRO A C 1
ATOM 2998 O O . PRO A 1 384 ? -34.078 -16.663 16.133 1.00 97.88 384 PRO A O 1
ATOM 3001 N N . VAL A 1 385 ? -35.855 -17.460 17.277 1.00 97.50 385 VAL A N 1
ATOM 3002 C CA . VAL A 1 385 ? -35.217 -17.494 18.609 1.00 97.50 385 VAL A CA 1
ATOM 3003 C C . VAL A 1 385 ? -33.798 -18.093 18.585 1.00 97.50 385 VAL A C 1
ATOM 3005 O O . VAL A 1 385 ? -32.898 -17.441 19.112 1.00 97.50 385 VAL A O 1
ATOM 3008 N N . PRO A 1 386 ? -33.516 -19.223 17.895 1.00 97.75 386 PRO A N 1
ATOM 3009 C CA . PRO A 1 386 ? -32.153 -19.760 17.830 1.00 97.75 386 PRO A CA 1
ATO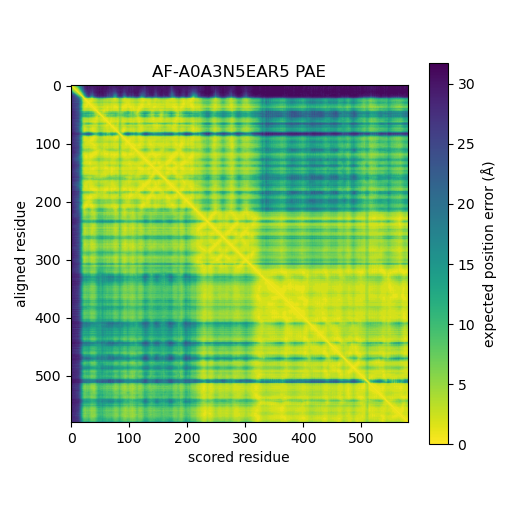M 3010 C C . PRO A 1 386 ? -31.120 -18.799 17.215 1.00 97.75 386 PRO A C 1
ATOM 3012 O O . PRO A 1 386 ? -29.981 -18.738 17.676 1.00 97.75 386 PRO A O 1
ATOM 3015 N N . GLN A 1 387 ? -31.506 -18.014 16.203 1.00 97.62 387 GLN A N 1
ATOM 3016 C CA . GLN A 1 387 ? -30.621 -17.023 15.579 1.00 97.62 387 GLN A CA 1
ATOM 3017 C C . GLN A 1 387 ? -30.402 -15.806 16.485 1.00 97.62 387 GLN A C 1
ATOM 3019 O O . GLN A 1 387 ? -29.297 -15.262 16.539 1.00 97.62 387 GLN A O 1
ATOM 3024 N N . VAL A 1 388 ? -31.434 -15.393 17.224 1.00 98.06 388 VAL A N 1
ATOM 3025 C CA . VAL A 1 388 ? -31.330 -14.327 18.231 1.00 98.06 388 VAL A CA 1
ATOM 3026 C C . VAL A 1 388 ? -30.417 -14.750 19.385 1.00 98.06 388 VAL A C 1
ATOM 3028 O O . VAL A 1 388 ? -29.575 -13.966 19.826 1.00 98.06 388 VAL A O 1
ATOM 3031 N N . ASP A 1 389 ? -30.509 -15.998 19.839 1.00 97.69 389 ASP A N 1
ATOM 3032 C CA . ASP A 1 389 ? -29.653 -16.515 20.908 1.00 97.69 389 ASP A CA 1
ATOM 3033 C C . ASP A 1 389 ? -28.193 -16.674 20.461 1.00 97.69 389 ASP A C 1
ATOM 3035 O O . ASP A 1 389 ? -27.280 -16.359 21.235 1.00 97.69 389 ASP A O 1
ATOM 3039 N N . ARG A 1 390 ? -27.949 -17.060 19.197 1.00 97.94 390 ARG A N 1
ATOM 3040 C CA . ARG A 1 390 ? -26.605 -17.008 18.588 1.00 97.94 390 ARG A CA 1
ATOM 3041 C C . ARG A 1 390 ? -26.043 -15.588 18.612 1.00 97.94 390 ARG A C 1
ATOM 3043 O O . ARG A 1 390 ? -24.920 -15.399 19.077 1.00 97.94 390 ARG A O 1
ATOM 3050 N N . LEU A 1 391 ? -26.825 -14.587 18.199 1.00 98.56 391 LEU A N 1
ATOM 3051 C CA . LEU A 1 391 ? -26.413 -13.181 18.260 1.00 98.56 391 LEU A CA 1
ATOM 3052 C C . LEU A 1 391 ? -26.068 -12.747 19.690 1.00 98.56 391 LEU A C 1
ATOM 3054 O O . LEU A 1 391 ? -24.976 -12.235 19.932 1.00 98.56 391 LEU A O 1
ATOM 3058 N N . ARG A 1 392 ? -26.937 -13.031 20.666 1.00 98.06 392 ARG A N 1
ATOM 3059 C CA . ARG A 1 392 ? -26.680 -12.727 22.085 1.00 98.06 392 ARG A CA 1
ATOM 3060 C C . ARG A 1 392 ? -25.426 -13.414 22.621 1.00 98.06 392 ARG A C 1
ATOM 3062 O O . ARG A 1 392 ? -24.721 -12.839 23.449 1.00 98.06 392 ARG A O 1
ATOM 3069 N N . LYS A 1 393 ? -25.138 -14.646 22.191 1.00 98.12 393 LYS A N 1
ATOM 3070 C CA . LYS A 1 393 ? -23.893 -15.345 22.535 1.00 98.12 393 LYS A CA 1
ATOM 3071 C C . LYS A 1 393 ? -22.679 -14.591 21.983 1.00 98.12 393 LYS A C 1
ATOM 3073 O O . LYS A 1 393 ? -21.798 -14.249 22.766 1.00 98.12 393 LYS A O 1
ATOM 3078 N N . ARG A 1 394 ? -22.659 -14.273 20.683 1.00 98.44 394 ARG A N 1
ATOM 3079 C CA . ARG A 1 394 ? -21.522 -13.580 20.047 1.00 98.44 394 ARG A CA 1
ATOM 3080 C C . ARG A 1 394 ? -21.319 -12.154 20.573 1.00 98.44 394 ARG A C 1
ATOM 3082 O O . ARG A 1 394 ? -20.179 -11.708 20.673 1.00 98.44 394 ARG A O 1
ATOM 3089 N N . ILE A 1 395 ? -22.386 -11.482 21.012 1.00 98.38 395 ILE A N 1
ATOM 3090 C CA . ILE A 1 395 ? -22.293 -10.200 21.728 1.00 98.38 395 ILE A CA 1
ATOM 3091 C C . ILE A 1 395 ? -21.604 -10.361 23.090 1.00 98.38 395 ILE A C 1
ATOM 3093 O O . ILE A 1 395 ? -20.688 -9.608 23.409 1.00 98.38 395 ILE A O 1
ATOM 3097 N N . ARG A 1 396 ? -21.995 -11.360 23.894 1.00 97.25 396 ARG A N 1
ATOM 3098 C CA . ARG A 1 396 ? -21.370 -11.612 25.210 1.00 97.25 396 ARG A CA 1
ATOM 3099 C C . ARG A 1 396 ? -19.891 -11.979 25.112 1.00 97.25 396 ARG A C 1
ATOM 3101 O O . ARG A 1 396 ? -19.131 -11.659 26.016 1.00 97.25 396 ARG A O 1
ATOM 3108 N N . GLU A 1 397 ? -19.489 -12.632 24.027 1.00 97.12 397 GLU A N 1
ATOM 3109 C CA . GLU A 1 397 ? -18.089 -12.964 23.740 1.00 97.12 397 GLU A CA 1
ATOM 3110 C C . GLU A 1 397 ? -17.258 -11.758 23.264 1.00 97.12 397 GLU A C 1
ATOM 3112 O O . GLU A 1 397 ? -16.049 -11.892 23.091 1.00 97.12 397 GLU A O 1
ATOM 3117 N N . GLY A 1 398 ? -17.885 -10.605 22.995 1.00 97.25 398 GLY A N 1
ATOM 3118 C CA . GLY A 1 398 ? -17.218 -9.453 22.379 1.00 97.25 398 GLY A CA 1
ATOM 3119 C C . GLY A 1 398 ? -16.861 -9.670 20.904 1.00 97.25 398 GLY A C 1
ATOM 3120 O O . GLY A 1 398 ? -16.023 -8.959 20.357 1.00 97.25 398 GLY A O 1
ATOM 3121 N N . ARG A 1 399 ? -17.469 -10.670 20.250 1.00 98.19 399 ARG A N 1
ATOM 3122 C CA . ARG A 1 399 ? -17.276 -10.962 18.821 1.00 98.19 399 ARG A CA 1
ATOM 3123 C C . ARG A 1 399 ? -18.178 -10.105 17.936 1.00 98.19 399 ARG A C 1
ATOM 3125 O O . ARG A 1 399 ? -17.815 -9.815 16.802 1.00 98.19 399 ARG A O 1
ATOM 3132 N N . ILE A 1 400 ? -19.335 -9.699 18.456 1.00 98.56 400 ILE A N 1
ATOM 3133 C CA . ILE A 1 400 ? -20.245 -8.755 17.805 1.00 98.56 400 ILE A CA 1
ATOM 3134 C C . ILE A 1 400 ? -20.523 -7.586 18.747 1.00 98.56 400 ILE A C 1
ATOM 3136 O O . ILE A 1 400 ? -20.811 -7.791 19.924 1.00 98.56 400 ILE A O 1
ATOM 3140 N N . GLU A 1 401 ? -20.482 -6.366 18.228 1.00 98.50 401 GLU A N 1
ATOM 3141 C CA . GLU A 1 401 ? -20.896 -5.163 18.951 1.00 98.50 401 GLU A CA 1
ATOM 3142 C C . GLU A 1 401 ? -22.138 -4.538 18.312 1.00 98.50 401 GLU A C 1
ATOM 3144 O O . GLU A 1 401 ? -22.266 -4.501 17.091 1.00 98.50 401 GLU A O 1
ATOM 3149 N N . VAL A 1 402 ? -23.037 -4.016 19.150 1.00 98.31 402 VAL A N 1
ATOM 3150 C CA . VAL A 1 402 ? -24.203 -3.226 18.737 1.00 98.31 402 VAL A CA 1
ATOM 3151 C C . VAL A 1 402 ? -23.999 -1.785 19.190 1.00 98.31 402 VAL A C 1
ATOM 3153 O O . VAL A 1 402 ? -23.841 -1.534 20.387 1.00 98.31 402 VAL A O 1
ATOM 3156 N N . THR A 1 403 ? -24.016 -0.839 18.253 1.00 97.88 403 THR A N 1
ATOM 3157 C CA . THR A 1 403 ? -23.847 0.588 18.556 1.00 97.88 403 THR A CA 1
ATOM 3158 C C . THR A 1 403 ? -25.197 1.299 18.746 1.00 97.88 403 THR A C 1
ATOM 3160 O O . THR A 1 403 ? -26.270 0.761 18.460 1.00 97.88 403 THR A O 1
ATOM 3163 N N . GLY A 1 404 ? -25.151 2.518 19.290 1.00 96.12 404 GLY A N 1
ATOM 3164 C CA . GLY A 1 404 ? -26.334 3.241 19.762 1.00 96.12 404 GLY A CA 1
ATOM 3165 C C . GLY A 1 404 ? -27.105 4.068 18.733 1.00 96.12 404 GLY A C 1
ATOM 3166 O O . GLY A 1 404 ? -28.275 4.358 18.974 1.00 96.12 404 GLY A O 1
ATOM 3167 N N . MET A 1 405 ? -26.506 4.451 17.603 1.00 95.50 405 MET A N 1
ATOM 3168 C CA . MET A 1 405 ? -27.193 5.294 16.613 1.00 95.50 405 MET A CA 1
ATOM 3169 C C . MET A 1 405 ? -28.291 4.496 15.908 1.00 95.50 405 MET A C 1
ATOM 3171 O O . MET A 1 405 ? -28.066 3.347 15.542 1.00 95.50 405 MET A O 1
ATOM 3175 N N . LEU A 1 406 ? -29.494 5.053 15.715 1.00 95.12 406 LEU A N 1
ATOM 3176 C CA . LEU A 1 406 ? -30.524 4.378 14.902 1.00 95.12 406 LEU A CA 1
ATOM 3177 C C . LEU A 1 406 ? -30.092 4.270 13.448 1.00 95.12 406 LEU A C 1
ATOM 3179 O O . LEU A 1 406 ? -30.205 3.203 12.861 1.00 95.12 406 LEU A O 1
ATOM 3183 N N . LEU A 1 407 ? -29.616 5.391 12.920 1.00 93.50 407 LEU A N 1
ATOM 3184 C CA . LEU A 1 407 ? -29.020 5.617 11.612 1.00 93.50 407 LEU A CA 1
ATOM 3185 C C . LEU A 1 407 ? -28.010 6.761 11.785 1.00 93.50 407 LEU A C 1
ATOM 3187 O O . LEU A 1 407 ? -28.067 7.483 12.789 1.00 93.50 407 LEU A O 1
ATOM 3191 N N . ASN A 1 408 ? -27.120 6.957 10.817 1.00 91.62 408 ASN A N 1
ATOM 3192 C CA . ASN A 1 408 ? -26.266 8.142 10.785 1.00 91.62 408 ASN A CA 1
ATOM 3193 C C . ASN A 1 408 ? -27.147 9.382 10.522 1.00 91.62 408 ASN A C 1
ATOM 3195 O O . ASN A 1 408 ? -27.928 9.393 9.573 1.00 91.62 408 ASN A O 1
ATOM 3199 N N . MET A 1 409 ? -27.083 10.405 11.384 1.00 87.06 409 MET A N 1
ATOM 3200 C CA . MET A 1 409 ? -27.979 11.571 11.312 1.00 87.06 409 MET A CA 1
ATOM 3201 C C . MET A 1 409 ? -27.209 12.885 11.248 1.00 87.06 409 MET A C 1
ATOM 3203 O O . MET A 1 409 ? -26.288 13.106 12.033 1.00 87.06 409 MET A O 1
ATOM 3207 N N . SER A 1 410 ? -27.627 13.774 10.346 1.00 84.56 410 SER A N 1
ATOM 3208 C CA . SER A 1 410 ? -27.129 15.150 10.278 1.00 84.56 410 SER A CA 1
ATOM 3209 C C . SER A 1 410 ? -27.750 16.036 11.359 1.00 84.56 410 SER A C 1
ATOM 3211 O O . SER A 1 410 ? -28.786 15.724 11.951 1.00 84.56 410 SER A O 1
ATOM 3213 N N . GLU A 1 411 ? -27.138 17.196 11.569 1.00 80.00 411 GLU A N 1
ATOM 3214 C CA . GLU A 1 411 ? -27.604 18.270 12.446 1.00 80.00 411 GLU A CA 1
ATOM 3215 C C . GLU A 1 411 ? -28.939 18.906 12.021 1.00 80.00 411 GLU A C 1
ATOM 3217 O O . GLU A 1 411 ? -29.487 19.721 12.758 1.00 80.00 411 GLU A O 1
ATOM 3222 N N . LEU A 1 412 ? -29.492 18.525 10.862 1.00 86.38 412 LEU A N 1
ATOM 3223 C CA . LEU A 1 412 ? -30.839 18.925 10.446 1.00 86.38 412 LEU A CA 1
ATOM 3224 C C . LEU A 1 412 ? -31.939 18.206 11.243 1.00 86.38 412 LEU A C 1
ATOM 3226 O O . LEU A 1 412 ? -33.079 18.674 11.276 1.00 86.38 412 LEU A O 1
ATOM 3230 N N . ALA A 1 413 ? -31.628 17.066 11.867 1.00 87.62 413 ALA A N 1
ATOM 3231 C CA . ALA A 1 413 ? -32.572 16.368 12.727 1.00 87.62 413 ALA A CA 1
ATOM 3232 C C . ALA A 1 413 ? -32.887 17.213 13.972 1.00 87.62 413 ALA A C 1
ATOM 3234 O O . ALA A 1 413 ? -31.989 17.699 14.657 1.00 87.62 413 ALA A O 1
ATOM 3235 N N . SER A 1 414 ? -34.175 17.360 14.295 1.00 90.12 414 SER A N 1
ATOM 3236 C CA . SER A 1 414 ? -34.585 18.061 15.513 1.00 90.12 414 SER A CA 1
ATOM 3237 C C . SER A 1 414 ? -34.154 17.300 16.769 1.00 90.12 414 SER A C 1
ATOM 3239 O O . SER A 1 414 ? -34.020 16.075 16.753 1.00 90.12 414 SER A O 1
ATOM 3241 N N . GLU A 1 415 ? -34.020 18.004 17.893 1.00 88.38 415 GLU A N 1
ATOM 3242 C CA . GLU A 1 415 ? -33.713 17.396 19.197 1.00 88.38 415 GLU A CA 1
ATOM 3243 C C . GLU A 1 415 ? -34.655 16.233 19.544 1.00 88.38 415 GLU A C 1
ATOM 3245 O O . GLU A 1 415 ? -34.208 15.159 19.945 1.00 88.38 415 GLU A O 1
ATOM 3250 N N . ASN A 1 416 ? -35.958 16.404 19.292 1.00 90.06 416 ASN A N 1
ATOM 3251 C CA . ASN A 1 416 ? -36.957 15.356 19.504 1.00 90.06 416 ASN A CA 1
ATOM 3252 C C . ASN A 1 416 ? -36.730 14.138 18.596 1.00 90.06 416 ASN A C 1
ATOM 3254 O O . ASN A 1 416 ? -36.912 13.006 19.045 1.00 90.06 416 ASN A O 1
ATOM 3258 N N . ALA A 1 417 ? -36.321 14.349 17.340 1.00 91.38 417 ALA A N 1
ATOM 3259 C CA . ALA A 1 417 ? -35.999 13.259 16.423 1.00 91.38 417 ALA A CA 1
ATOM 3260 C C . ALA A 1 417 ? -34.742 12.501 16.877 1.00 91.38 417 ALA A C 1
ATOM 3262 O O . ALA A 1 417 ? -34.750 11.270 16.904 1.00 91.38 417 ALA A O 1
ATOM 3263 N N . ILE A 1 418 ? -33.699 13.216 17.315 1.00 89.19 418 ILE A N 1
ATOM 3264 C CA . ILE A 1 418 ? -32.483 12.614 17.877 1.00 89.19 418 ILE A CA 1
ATOM 3265 C C . ILE A 1 418 ? -32.825 11.797 19.126 1.00 89.19 418 ILE A C 1
ATOM 3267 O O . ILE A 1 418 ? -32.506 10.609 19.182 1.00 89.19 418 ILE A O 1
ATOM 3271 N N . ALA A 1 419 ? -33.545 12.371 20.090 1.00 89.88 419 ALA A N 1
ATOM 3272 C CA . ALA A 1 419 ? -33.939 11.673 21.312 1.00 89.88 419 ALA A CA 1
ATOM 3273 C C . ALA A 1 419 ? -34.806 10.429 21.030 1.00 89.88 419 ALA A C 1
ATOM 3275 O O . ALA A 1 419 ? -34.587 9.369 21.623 1.00 89.88 419 ALA A O 1
ATOM 3276 N N . ALA A 1 420 ? -35.765 10.527 20.102 1.00 91.94 420 ALA A N 1
ATOM 3277 C CA . ALA A 1 420 ? -36.596 9.396 19.691 1.00 91.94 420 ALA A CA 1
ATOM 3278 C C . ALA A 1 420 ? -35.778 8.297 18.997 1.00 91.94 420 ALA A C 1
ATOM 3280 O O . ALA A 1 420 ? -36.027 7.111 19.223 1.00 91.94 420 ALA A O 1
ATOM 3281 N N . SER A 1 421 ? -34.772 8.672 18.203 1.00 92.25 421 SER A N 1
ATOM 3282 C CA . SER A 1 421 ? -33.917 7.712 17.502 1.00 92.25 421 SER A CA 1
ATOM 3283 C C . SER A 1 421 ? -33.156 6.792 18.463 1.00 92.25 421 SER A C 1
ATOM 3285 O O . SER A 1 421 ? -32.974 5.618 18.165 1.00 92.25 421 SER A O 1
ATOM 3287 N N . LEU A 1 422 ? -32.798 7.266 19.661 1.00 92.56 422 LEU A N 1
ATOM 3288 C CA . LEU A 1 422 ? -32.033 6.493 20.647 1.00 92.56 422 LEU A CA 1
ATOM 3289 C C . LEU A 1 422 ? -32.893 5.534 21.491 1.00 92.56 422 LEU A C 1
ATOM 3291 O O . LEU A 1 422 ? -32.364 4.793 22.324 1.00 92.56 422 LEU A O 1
ATOM 3295 N N . GLN A 1 423 ? -34.216 5.492 21.290 1.00 92.69 423 GLN A N 1
ATOM 3296 C CA . GLN A 1 423 ? -35.105 4.580 22.022 1.00 92.69 423 GLN A CA 1
ATOM 3297 C C . GLN A 1 423 ? -34.714 3.087 21.968 1.00 92.69 423 GLN A C 1
ATOM 3299 O O . GLN A 1 423 ? -34.858 2.434 23.009 1.00 92.69 423 GLN A O 1
ATOM 3304 N N . PRO A 1 424 ? -34.184 2.523 20.857 1.00 95.81 424 PRO A N 1
ATOM 3305 C CA . PRO A 1 424 ? -33.767 1.119 20.807 1.00 95.81 424 PRO A CA 1
ATOM 3306 C C . PRO A 1 424 ? -32.740 0.744 21.880 1.00 95.81 424 PRO A C 1
ATOM 3308 O O . PRO A 1 424 ? -32.760 -0.384 22.367 1.00 95.81 424 PRO A O 1
ATOM 3311 N N . ILE A 1 425 ? -31.903 1.691 22.327 1.00 96.38 425 ILE A N 1
ATOM 3312 C CA . ILE A 1 425 ? -30.907 1.461 23.385 1.00 96.38 425 ILE A CA 1
ATOM 3313 C C . ILE A 1 425 ? -31.573 0.963 24.674 1.00 96.38 425 ILE A C 1
ATOM 3315 O O . ILE A 1 425 ? -31.047 0.078 25.351 1.00 96.38 425 ILE A O 1
ATOM 3319 N N . ARG A 1 426 ? -32.750 1.503 25.022 1.00 92.81 426 ARG A N 1
ATOM 3320 C CA . ARG A 1 426 ? -33.491 1.086 26.224 1.00 92.81 426 ARG A CA 1
ATOM 3321 C C . ARG A 1 426 ? -33.934 -0.369 26.130 1.00 92.81 426 ARG A C 1
ATOM 3323 O O . ARG A 1 426 ? -33.843 -1.092 27.120 1.00 92.81 426 ARG A O 1
ATOM 3330 N N . GLU A 1 427 ? -34.386 -0.789 24.955 1.00 92.38 427 GLU A N 1
ATOM 3331 C CA . GLU A 1 427 ? -34.812 -2.167 24.729 1.00 92.38 427 GLU A CA 1
ATOM 3332 C C . GLU A 1 427 ? -33.617 -3.122 24.723 1.00 92.38 427 GLU A C 1
ATOM 3334 O O . GLU A 1 427 ? -33.636 -4.140 25.407 1.00 92.38 427 GLU A O 1
ATOM 3339 N N . PHE A 1 428 ? -32.518 -2.753 24.066 1.00 97.19 428 PHE A N 1
ATOM 3340 C CA . PHE A 1 428 ? -31.287 -3.546 24.090 1.00 97.19 428 PHE A CA 1
ATOM 3341 C C . PHE A 1 428 ? -30.780 -3.766 25.518 1.00 97.19 428 PHE A C 1
ATOM 3343 O O . PHE A 1 428 ? -30.480 -4.901 25.888 1.00 97.19 428 PHE A O 1
ATOM 3350 N N . LYS A 1 429 ? -30.812 -2.729 26.364 1.00 94.00 429 LYS A N 1
ATOM 3351 C CA . LYS A 1 429 ? -30.490 -2.853 27.793 1.00 94.00 429 LYS A CA 1
ATOM 3352 C C . LYS A 1 429 ? -31.401 -3.839 28.527 1.00 94.00 429 LYS A C 1
ATOM 3354 O O . LYS A 1 429 ? -30.897 -4.651 29.299 1.00 94.00 429 LYS A O 1
ATOM 3359 N N . ARG A 1 430 ? -32.718 -3.809 28.283 1.00 93.31 430 ARG A N 1
ATOM 3360 C CA . ARG A 1 430 ? -33.671 -4.775 28.871 1.00 93.31 430 ARG A CA 1
ATOM 3361 C C . ARG A 1 430 ? -33.379 -6.211 28.444 1.00 93.31 430 ARG A C 1
ATOM 3363 O O . ARG A 1 430 ? -33.547 -7.128 29.239 1.00 93.31 430 ARG A O 1
ATOM 3370 N N . LEU A 1 431 ? -32.896 -6.390 27.219 1.00 93.50 431 LEU A N 1
ATOM 3371 C CA . LEU A 1 431 ? -32.498 -7.683 26.662 1.00 93.50 431 LEU A CA 1
ATOM 3372 C C . LEU A 1 431 ? -31.062 -8.097 27.034 1.00 93.50 431 LEU A C 1
ATOM 3374 O O . LEU A 1 431 ? -30.574 -9.107 26.524 1.00 93.50 431 LEU A O 1
ATOM 3378 N N . GLY A 1 432 ? -30.378 -7.338 27.897 1.00 94.50 432 GLY A N 1
ATOM 3379 C CA . GLY A 1 432 ? -29.007 -7.620 28.328 1.00 94.50 432 GLY A CA 1
ATOM 3380 C C . GLY A 1 432 ? -27.940 -7.381 27.253 1.00 94.50 432 GLY A C 1
ATOM 3381 O O . GLY A 1 432 ? -26.823 -7.876 27.386 1.00 94.50 432 GLY A O 1
ATOM 3382 N N . ILE A 1 433 ? -28.266 -6.645 26.187 1.00 97.19 433 ILE A N 1
ATOM 3383 C CA . ILE A 1 433 ? -27.331 -6.248 25.131 1.00 97.19 433 ILE A CA 1
ATOM 3384 C C . ILE A 1 433 ? -26.681 -4.917 25.543 1.00 97.19 433 ILE A C 1
ATOM 3386 O O . ILE A 1 433 ? -27.377 -3.900 25.637 1.00 97.19 433 ILE A O 1
ATOM 3390 N N . PRO A 1 434 ? -25.362 -4.887 25.811 1.00 95.81 434 PRO A N 1
ATOM 3391 C CA . PRO A 1 434 ? -24.679 -3.658 26.184 1.00 95.81 434 PRO A CA 1
ATOM 3392 C C . PRO A 1 434 ? -24.513 -2.751 24.963 1.00 95.81 434 PRO A C 1
ATOM 3394 O O . PRO A 1 434 ? -23.991 -3.172 23.936 1.00 95.81 434 PRO A O 1
ATOM 3397 N N . VAL A 1 435 ? -24.897 -1.485 25.113 1.00 97.62 435 VAL A N 1
ATOM 3398 C CA . VAL A 1 435 ? -24.705 -0.438 24.103 1.00 97.62 435 VAL A CA 1
ATOM 3399 C C . VAL A 1 435 ? -23.929 0.689 24.761 1.00 97.62 435 VAL A C 1
ATOM 3401 O O . VAL A 1 435 ? -24.494 1.499 25.494 1.00 97.62 435 VAL A O 1
ATOM 3404 N N . VAL A 1 436 ? -22.613 0.682 24.565 1.00 97.38 436 VAL A N 1
ATOM 3405 C CA . VAL A 1 436 ? -21.692 1.657 25.177 1.00 97.38 436 VAL A CA 1
ATOM 3406 C C . VAL A 1 436 ? -20.984 2.530 24.145 1.00 97.38 436 VAL A C 1
ATOM 3408 O O . VAL A 1 436 ? -20.311 3.480 24.535 1.00 97.38 436 VAL A O 1
ATOM 3411 N N . THR A 1 437 ? -21.175 2.243 22.859 1.00 98.06 437 THR A N 1
ATOM 3412 C CA . THR A 1 437 ? -20.563 2.950 21.732 1.00 98.06 437 THR A CA 1
ATOM 3413 C C . THR A 1 437 ? -21.655 3.437 20.790 1.00 98.06 437 THR A C 1
ATOM 3415 O O . THR A 1 437 ? -22.593 2.702 20.488 1.00 98.06 437 THR A O 1
ATOM 3418 N N . ALA A 1 438 ? -21.539 4.663 20.303 1.00 96.94 438 ALA A N 1
ATOM 3419 C CA . ALA A 1 438 ? -22.229 5.161 19.123 1.00 96.94 438 ALA A CA 1
ATOM 3420 C C . ALA A 1 438 ? -21.231 5.220 17.960 1.00 96.94 438 ALA A C 1
ATOM 3422 O O . ALA A 1 438 ? -20.063 5.546 18.169 1.00 96.94 438 ALA A O 1
ATOM 3423 N N . MET A 1 439 ? -21.682 4.904 16.749 1.00 96.50 439 MET A N 1
ATOM 3424 C CA . MET A 1 439 ? -20.890 5.034 15.527 1.00 96.50 439 MET A CA 1
ATOM 3425 C C . MET A 1 439 ? -21.625 5.981 14.584 1.00 96.50 439 MET A C 1
ATOM 3427 O O . MET A 1 439 ? -22.823 5.809 14.375 1.00 96.50 439 MET A O 1
ATOM 3431 N N . GLN A 1 440 ? -20.921 7.001 14.094 1.00 93.31 440 GLN A N 1
ATOM 3432 C CA . GLN A 1 440 ? -21.456 8.014 13.188 1.00 93.31 440 GLN A CA 1
ATOM 3433 C C . GLN A 1 440 ? -20.471 8.241 12.042 1.00 93.31 440 GLN A C 1
ATOM 3435 O O . GLN A 1 440 ? -19.524 9.022 12.160 1.00 93.31 440 GLN A O 1
ATOM 3440 N N . ASN A 1 441 ? -20.684 7.514 10.953 1.00 93.81 441 ASN A N 1
ATOM 3441 C CA . ASN A 1 441 ? -19.845 7.552 9.760 1.00 93.81 441 ASN A CA 1
ATOM 3442 C C . ASN A 1 441 ? -20.519 8.347 8.637 1.00 93.81 441 ASN A C 1
ATOM 3444 O O . ASN A 1 441 ? -21.730 8.564 8.672 1.00 93.81 441 ASN A O 1
ATOM 3448 N N . ASP A 1 442 ? -19.711 8.783 7.667 1.00 92.31 442 ASP A N 1
ATOM 3449 C CA . ASP A 1 442 ? -20.066 9.500 6.428 1.00 92.31 442 ASP A CA 1
ATOM 3450 C C . ASP A 1 442 ? -20.661 10.906 6.603 1.00 92.31 442 ASP A C 1
ATOM 3452 O O . ASP A 1 442 ? -20.402 11.800 5.802 1.00 92.31 442 ASP A O 1
ATOM 3456 N N . VAL A 1 443 ? -21.344 11.161 7.717 1.00 87.94 443 VAL A N 1
ATOM 3457 C CA . VAL A 1 443 ? -21.921 12.463 8.049 1.00 87.94 443 VAL A CA 1
ATOM 3458 C C . VAL A 1 443 ? -20.839 13.451 8.501 1.00 87.94 443 VAL A C 1
ATOM 3460 O O . VAL A 1 443 ? -19.936 13.131 9.274 1.00 87.94 443 VAL A O 1
ATOM 3463 N N . ASN A 1 444 ? -20.967 14.700 8.050 1.00 79.75 444 ASN A N 1
ATOM 3464 C CA . ASN A 1 444 ? -19.966 15.764 8.203 1.00 79.75 444 ASN A CA 1
ATOM 3465 C C . ASN A 1 444 ? -19.806 16.325 9.632 1.00 79.75 444 ASN A C 1
ATOM 3467 O O . ASN A 1 444 ? -19.020 17.250 9.840 1.00 79.75 444 ASN A O 1
ATOM 3471 N N . GLY A 1 445 ? -20.534 15.795 10.614 1.00 78.62 445 GLY A N 1
ATOM 3472 C CA . GLY A 1 445 ? -20.505 16.265 11.994 1.00 78.62 445 GLY A CA 1
ATOM 3473 C C . GLY A 1 445 ? -21.498 15.527 12.886 1.00 78.62 445 GLY A C 1
ATOM 3474 O O . GLY A 1 445 ? -22.254 14.675 12.423 1.00 78.62 445 GLY A O 1
ATOM 3475 N N . ALA A 1 446 ? -21.481 15.868 14.173 1.00 86.44 446 ALA A N 1
ATOM 3476 C CA . ALA A 1 446 ? -22.417 15.383 15.181 1.00 86.44 446 ALA A CA 1
ATOM 3477 C C . ALA A 1 446 ? -22.995 16.580 15.953 1.00 86.44 446 ALA A C 1
ATOM 3479 O O . ALA A 1 446 ? -22.257 17.488 16.342 1.00 86.44 446 ALA A O 1
ATOM 3480 N N . ALA A 1 447 ? -24.313 16.592 16.170 1.00 86.69 447 ALA A N 1
ATOM 3481 C CA . ALA A 1 447 ? -24.990 17.674 16.886 1.00 86.69 447 ALA A CA 1
ATOM 3482 C C . ALA A 1 447 ? -24.502 17.769 18.342 1.00 86.69 447 ALA A C 1
ATOM 3484 O O . ALA A 1 447 ? -24.375 16.750 19.011 1.00 86.69 447 ALA A O 1
ATOM 3485 N N . TRP A 1 448 ? -24.289 18.978 18.874 1.00 86.69 448 TRP A N 1
ATOM 3486 C CA . TRP A 1 448 ? -23.703 19.166 20.216 1.00 86.69 448 TRP A CA 1
ATOM 3487 C C . TRP A 1 448 ? -24.511 18.488 21.338 1.00 86.69 448 TRP A C 1
ATOM 3489 O O . TRP A 1 448 ? -23.940 17.890 22.249 1.00 86.69 448 TRP A O 1
ATOM 3499 N N . ALA A 1 449 ? -25.844 18.499 21.233 1.00 87.88 449 ALA A N 1
ATOM 3500 C CA . ALA A 1 449 ? -26.736 17.836 22.187 1.00 87.88 449 ALA A CA 1
ATOM 3501 C C . ALA A 1 449 ? -26.574 16.301 22.219 1.00 87.88 449 ALA A C 1
ATOM 3503 O O . ALA A 1 449 ? -26.996 15.650 23.175 1.00 87.88 449 ALA A O 1
ATOM 3504 N N . LEU A 1 450 ? -25.941 15.703 21.202 1.00 91.19 450 LEU A N 1
ATOM 3505 C CA . LEU A 1 450 ? -25.748 14.258 21.122 1.00 91.19 450 LEU A CA 1
ATOM 3506 C C . LEU A 1 450 ? -24.901 13.737 22.290 1.00 91.19 450 LEU A C 1
ATOM 3508 O O . LEU A 1 450 ? -25.191 12.658 22.796 1.00 91.19 450 LEU A O 1
ATOM 3512 N N . THR A 1 451 ? -23.929 14.511 22.782 1.00 93.62 451 THR A N 1
ATOM 3513 C CA . THR A 1 451 ? -23.159 14.167 23.990 1.00 93.62 451 THR A CA 1
ATOM 3514 C C . THR A 1 451 ? -24.061 13.936 25.201 1.00 93.62 451 THR A C 1
ATOM 3516 O O . THR A 1 451 ? -23.874 12.956 25.924 1.00 93.62 451 THR A O 1
ATOM 3519 N N . ASP A 1 452 ? -25.059 14.801 25.407 1.00 93.69 452 ASP A N 1
ATOM 3520 C CA . ASP A 1 452 ? -25.994 14.684 26.528 1.00 93.69 452 ASP A CA 1
ATOM 3521 C C . ASP A 1 452 ? -26.884 13.454 26.365 1.00 93.69 452 ASP A C 1
ATOM 3523 O O . ASP A 1 452 ? -26.983 12.631 27.276 1.00 93.69 452 ASP A O 1
ATOM 3527 N N . TYR A 1 453 ? -27.490 13.294 25.186 1.00 93.31 453 TYR A N 1
ATOM 3528 C CA . TYR A 1 453 ? -28.420 12.197 24.931 1.00 93.31 453 TYR A CA 1
ATOM 3529 C C . TYR A 1 453 ? -27.741 10.826 24.929 1.00 93.31 453 TYR A C 1
ATOM 3531 O O . TYR A 1 453 ? -28.287 9.874 25.490 1.00 93.31 453 TYR A O 1
ATOM 3539 N N . LEU A 1 454 ? -26.549 10.713 24.339 1.00 94.56 454 LEU A N 1
ATOM 3540 C CA . LEU A 1 454 ? -25.753 9.488 24.378 1.00 94.56 454 LEU A CA 1
ATOM 3541 C C . LEU A 1 454 ? -25.328 9.167 25.812 1.00 94.56 454 LEU A C 1
ATOM 3543 O O . LEU A 1 454 ? -25.533 8.038 26.265 1.00 94.56 454 LEU A O 1
ATOM 3547 N N . GLY A 1 455 ? -24.811 10.159 26.544 1.00 94.44 455 GLY A N 1
ATOM 3548 C CA . GLY A 1 455 ? -24.413 9.998 27.941 1.00 94.44 455 GLY A CA 1
ATOM 3549 C C . GLY A 1 455 ? -25.567 9.512 28.824 1.00 94.44 455 GLY A C 1
ATOM 3550 O O . GLY A 1 455 ? -25.423 8.514 29.532 1.00 94.44 455 GLY A O 1
ATOM 3551 N N . ASP A 1 456 ? -26.744 10.135 28.715 1.00 93.62 456 ASP A N 1
ATOM 3552 C CA . ASP A 1 456 ? -27.952 9.739 29.457 1.00 93.62 456 ASP A CA 1
ATOM 3553 C C . ASP A 1 456 ? -28.480 8.363 29.033 1.00 93.62 456 ASP A C 1
ATOM 3555 O O . ASP A 1 456 ? -29.009 7.597 29.845 1.00 93.62 456 ASP A O 1
ATOM 3559 N N . ALA A 1 457 ? -28.287 7.998 27.764 1.00 94.06 457 ALA A N 1
ATOM 3560 C CA . ALA A 1 457 ? -28.561 6.658 27.266 1.00 94.06 457 ALA A CA 1
ATOM 3561 C C . ALA A 1 457 ? -27.505 5.626 27.703 1.00 94.06 457 ALA A C 1
ATOM 3563 O O . ALA A 1 457 ? -27.686 4.438 27.435 1.00 94.06 457 ALA A O 1
ATOM 3564 N N . GLY A 1 458 ? -26.457 6.020 28.437 1.00 93.81 458 GLY A N 1
ATOM 3565 C CA . GLY A 1 458 ? -25.377 5.165 28.940 1.00 93.81 458 GLY A CA 1
ATOM 3566 C C . GLY A 1 458 ? -24.320 4.789 27.899 1.00 93.81 458 GLY A C 1
ATOM 3567 O O . GLY A 1 458 ? -23.561 3.846 28.125 1.00 93.81 458 GLY A O 1
ATOM 3568 N N . VAL A 1 459 ? -24.276 5.505 26.776 1.00 96.81 459 VAL A N 1
ATOM 3569 C CA . VAL A 1 459 ? -23.196 5.420 25.793 1.00 96.81 459 VAL A CA 1
ATOM 3570 C C . VAL A 1 459 ? -22.000 6.215 26.318 1.00 96.81 459 VAL A C 1
ATOM 3572 O O . VAL A 1 459 ? -22.135 7.351 26.763 1.00 96.81 459 VAL A O 1
ATOM 3575 N N . ARG A 1 460 ? -20.819 5.596 26.290 1.00 97.50 460 ARG A N 1
ATOM 3576 C CA . ARG A 1 460 ? -19.553 6.159 26.789 1.00 97.50 460 ARG A CA 1
ATOM 3577 C C . ARG A 1 460 ? -18.650 6.648 25.661 1.00 97.50 460 ARG A C 1
ATOM 3579 O O . ARG A 1 460 ? -17.832 7.540 25.883 1.00 97.50 460 ARG A O 1
ATOM 3586 N N . TYR A 1 461 ? -18.808 6.058 24.479 1.00 98.06 461 TYR A N 1
ATOM 3587 C CA . TYR A 1 461 ? -17.934 6.261 23.337 1.00 98.06 461 TYR A CA 1
ATOM 3588 C C . TYR A 1 461 ? -18.703 6.724 22.104 1.00 98.06 461 TYR A C 1
ATOM 3590 O O . TYR A 1 461 ? -19.785 6.216 21.822 1.00 98.06 461 TYR A O 1
ATOM 3598 N N . LEU A 1 462 ? -18.114 7.632 21.333 1.00 96.69 462 LEU A N 1
ATOM 3599 C CA . LEU A 1 462 ? -18.539 7.964 19.976 1.00 96.69 462 LEU A CA 1
ATOM 3600 C C . LEU A 1 462 ? -17.367 7.712 19.028 1.00 96.69 462 LEU A C 1
ATOM 3602 O O . LEU A 1 462 ? -16.311 8.307 19.208 1.00 96.69 462 LEU A O 1
ATOM 3606 N N . THR A 1 463 ? -17.533 6.870 18.013 1.00 96.12 463 THR A N 1
ATOM 3607 C CA . THR A 1 463 ? -16.550 6.721 16.931 1.00 96.12 463 THR A CA 1
ATOM 3608 C C . THR A 1 463 ? -17.100 7.278 15.623 1.00 96.12 463 THR A C 1
ATOM 3610 O O . THR A 1 463 ? -18.288 7.143 15.338 1.00 96.12 463 THR A O 1
ATOM 3613 N N . MET A 1 464 ? -16.243 7.946 14.852 1.00 93.12 464 MET A N 1
ATOM 3614 C CA . MET A 1 464 ? -16.619 8.618 13.610 1.00 93.12 464 MET A CA 1
ATOM 3615 C C . MET A 1 464 ? -15.596 8.354 12.509 1.00 93.12 464 MET A C 1
ATOM 3617 O O . MET A 1 464 ? -14.393 8.455 12.759 1.00 93.12 464 MET A O 1
ATOM 3621 N N . GLY A 1 465 ? -16.075 8.132 11.291 1.00 92.19 465 GLY A N 1
ATOM 3622 C CA . GLY A 1 465 ? -15.314 8.140 10.047 1.00 92.19 465 GLY A CA 1
ATOM 3623 C C . GLY A 1 465 ? -15.963 9.117 9.071 1.00 92.19 465 GLY A C 1
ATOM 3624 O O . GLY A 1 465 ? -17.018 8.837 8.520 1.00 92.19 465 GLY A O 1
ATOM 3625 N N . ILE A 1 466 ? -15.369 10.294 8.882 1.00 88.06 466 ILE A N 1
ATOM 3626 C CA . ILE A 1 466 ? -15.979 11.381 8.097 1.00 88.06 466 ILE A CA 1
ATOM 3627 C C . ILE A 1 466 ? -15.659 11.210 6.608 1.00 88.06 466 ILE A C 1
ATOM 3629 O O . ILE A 1 466 ? -14.493 11.021 6.242 1.00 88.06 466 ILE A O 1
ATOM 3633 N N . ASN A 1 467 ? -16.664 11.381 5.748 1.00 88.12 467 ASN A N 1
ATOM 3634 C CA . ASN A 1 467 ? -16.466 11.506 4.307 1.00 88.12 467 ASN A CA 1
ATOM 3635 C C . ASN A 1 467 ? -16.130 12.950 3.928 1.00 88.12 467 ASN A C 1
ATOM 3637 O O . ASN A 1 467 ? -16.803 13.906 4.310 1.00 88.12 467 ASN A O 1
ATOM 3641 N N . ARG A 1 468 ? -15.046 13.119 3.167 1.00 85.81 468 ARG A N 1
ATOM 3642 C CA . ARG A 1 468 ? -14.468 14.430 2.825 1.00 85.81 468 ARG A CA 1
ATOM 3643 C C . ARG A 1 468 ? -15.011 15.040 1.546 1.00 85.81 468 ARG A C 1
ATOM 3645 O O . ARG A 1 468 ? -14.623 16.153 1.209 1.00 85.81 468 ARG A O 1
ATOM 3652 N N . THR A 1 469 ? -15.900 14.348 0.835 1.00 82.38 469 THR A N 1
ATOM 3653 C CA . THR A 1 469 ? -16.394 14.795 -0.477 1.00 82.38 469 THR A CA 1
ATOM 3654 C C . THR A 1 469 ? -16.987 16.208 -0.416 1.00 82.38 469 THR A C 1
ATOM 3656 O O . THR A 1 469 ? -16.850 16.973 -1.370 1.00 82.38 469 THR A O 1
ATOM 3659 N N . ARG A 1 470 ? -17.605 16.587 0.715 1.00 79.38 470 ARG A N 1
ATOM 3660 C CA . ARG A 1 470 ? -18.187 17.923 0.948 1.00 79.38 470 ARG A CA 1
ATOM 3661 C C . ARG A 1 470 ? -17.881 18.498 2.338 1.00 79.38 470 ARG A C 1
ATOM 3663 O O . ARG A 1 470 ? -18.597 19.387 2.789 1.00 79.38 470 ARG A O 1
ATOM 3670 N N . SER A 1 471 ? -16.847 18.009 3.022 1.00 77.19 471 SER A N 1
ATOM 3671 C CA . SER A 1 471 ? -16.540 18.411 4.401 1.00 77.19 471 SER A CA 1
ATOM 3672 C C . SER A 1 471 ? -15.091 18.824 4.602 1.00 77.19 471 SER A C 1
ATOM 3674 O O . SER A 1 471 ? -14.191 18.439 3.854 1.00 77.19 471 SER A O 1
ATOM 3676 N N . ILE A 1 472 ? -14.871 19.623 5.644 1.00 82.25 472 ILE A N 1
ATOM 3677 C CA . ILE A 1 472 ? -13.538 19.983 6.120 1.00 82.25 472 ILE A CA 1
ATOM 3678 C C . ILE A 1 472 ? -13.189 19.036 7.265 1.00 82.25 472 ILE A C 1
ATOM 3680 O O . ILE A 1 472 ? -13.970 18.854 8.198 1.00 82.25 472 ILE A O 1
ATOM 3684 N N . LEU A 1 473 ? -11.997 18.445 7.215 1.00 84.62 473 LEU A N 1
ATOM 3685 C CA . LEU A 1 473 ? -11.511 17.616 8.309 1.00 84.62 473 LEU A CA 1
ATOM 3686 C C . LEU A 1 473 ? -11.171 18.477 9.537 1.00 84.62 473 LEU A C 1
ATOM 3688 O O . LEU A 1 473 ? -10.321 19.359 9.423 1.00 84.62 473 LEU A O 1
ATOM 3692 N N . PRO A 1 474 ? -11.710 18.169 10.731 1.00 83.88 474 PRO A N 1
ATOM 3693 C CA . PRO A 1 474 ? -11.424 18.951 11.940 1.00 83.88 474 PRO A CA 1
ATOM 3694 C C . PRO A 1 474 ? -10.017 18.720 12.520 1.00 83.88 474 PRO A C 1
ATOM 3696 O O . PRO A 1 474 ? -9.550 19.497 13.343 1.00 83.88 474 PRO A O 1
ATOM 3699 N N . PHE A 1 475 ? -9.337 17.650 12.098 1.00 89.75 475 PHE A N 1
ATOM 3700 C CA . PHE A 1 475 ? -8.021 17.231 12.589 1.00 89.75 475 PHE A CA 1
ATOM 3701 C C . PHE A 1 475 ? -7.171 16.746 11.40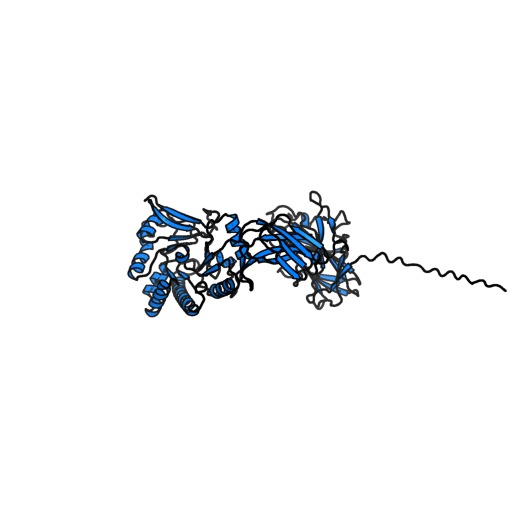3 1.00 89.75 475 PHE A C 1
ATOM 3703 O O . PHE A 1 475 ? -7.693 16.293 10.385 1.00 89.75 475 PHE A O 1
ATOM 3710 N N . ASP A 1 476 ? -5.855 16.782 11.496 1.00 90.62 476 ASP A N 1
ATOM 3711 C CA . ASP A 1 476 ? -4.973 16.260 10.444 1.00 90.62 476 ASP A CA 1
ATOM 3712 C C . ASP A 1 476 ? -4.658 14.759 10.612 1.00 90.62 476 ASP A C 1
ATOM 3714 O O . ASP A 1 476 ? -4.112 14.137 9.697 1.00 90.62 476 ASP A O 1
ATOM 3718 N N . ARG A 1 477 ? -5.051 14.160 11.745 1.00 94.88 477 ARG A N 1
ATOM 3719 C CA . ARG A 1 477 ? -4.806 12.761 12.139 1.00 94.88 477 ARG A CA 1
ATOM 3720 C C . ARG A 1 477 ? -5.975 12.166 12.944 1.00 94.88 477 ARG A C 1
ATOM 3722 O O . ARG A 1 477 ? -6.772 12.937 13.495 1.00 94.88 477 ARG A O 1
ATOM 3729 N N . PRO A 1 478 ? -6.067 10.829 13.078 1.00 96.00 478 PRO A N 1
ATOM 3730 C CA . PRO A 1 478 ? -6.981 10.200 14.027 1.00 96.00 478 PRO A CA 1
ATOM 3731 C C . PRO A 1 478 ? -6.784 10.759 15.434 1.00 96.00 478 PRO A C 1
ATOM 3733 O O . PRO A 1 478 ? -5.652 10.887 15.905 1.00 96.00 478 PRO A O 1
ATOM 3736 N N . THR A 1 479 ? -7.875 11.129 16.097 1.00 96.19 479 THR A N 1
ATOM 3737 C CA . THR A 1 479 ? -7.822 11.898 17.345 1.00 96.19 479 THR A CA 1
ATOM 3738 C C . THR A 1 479 ? -8.885 11.405 18.317 1.00 96.19 479 THR A C 1
ATOM 3740 O O . THR A 1 479 ? -10.072 11.377 17.992 1.00 96.19 479 THR A O 1
ATOM 3743 N N . VAL A 1 480 ? -8.442 11.028 19.518 1.00 96.12 480 VAL A N 1
ATOM 3744 C CA . VAL A 1 480 ? -9.299 10.718 20.669 1.00 96.12 480 VAL A CA 1
ATOM 3745 C C . VAL A 1 480 ? -9.360 11.953 21.562 1.00 96.12 480 VAL A C 1
ATOM 3747 O O . VAL A 1 480 ? -8.320 12.538 21.869 1.00 96.12 480 VAL A O 1
ATOM 3750 N N . PHE A 1 481 ? -10.557 12.360 21.974 1.00 95.44 481 PHE A N 1
ATOM 3751 C CA . PHE A 1 481 ? -10.768 13.525 22.828 1.00 95.44 481 PHE A CA 1
ATOM 3752 C C . PHE A 1 481 ? -12.010 13.353 23.705 1.00 95.44 481 PHE A C 1
ATOM 3754 O O . PHE A 1 481 ? -12.935 12.612 23.375 1.00 95.44 481 PHE A O 1
ATOM 3761 N N . TRP A 1 482 ? -12.041 14.053 24.838 1.00 96.44 482 TRP A N 1
ATOM 3762 C CA . TRP A 1 482 ? -13.273 14.217 25.603 1.00 96.44 482 TRP A CA 1
ATOM 3763 C C . TRP A 1 482 ? -14.151 15.239 24.890 1.00 96.44 482 TRP A C 1
ATOM 3765 O O . TRP A 1 482 ? -13.741 16.386 24.719 1.00 96.44 482 TRP A O 1
ATOM 3775 N N . TRP A 1 483 ? -15.339 14.822 24.463 1.00 95.06 483 TRP A N 1
ATOM 3776 C CA . TRP A 1 483 ? -16.326 15.729 23.899 1.00 95.06 483 TRP A CA 1
ATOM 3777 C C . TRP A 1 483 ? -17.291 16.154 24.998 1.00 95.06 483 TRP A C 1
ATOM 3779 O O . TRP A 1 483 ? -18.041 15.327 25.514 1.00 95.06 483 TRP A O 1
ATOM 3789 N N . GLU A 1 484 ? -17.224 17.427 25.378 1.00 95.25 484 GLU A N 1
ATOM 3790 C CA . GLU A 1 484 ? -18.025 18.022 26.447 1.00 95.25 484 GLU A CA 1
ATOM 3791 C C . GLU A 1 484 ? -19.169 18.867 25.863 1.00 95.25 484 GLU A C 1
ATOM 3793 O O . GLU A 1 484 ? -18.979 19.653 24.928 1.00 95.25 484 GLU A O 1
ATOM 3798 N N . SER A 1 485 ? -20.378 18.677 26.387 1.00 93.44 485 SER A N 1
ATOM 3799 C CA . SER A 1 485 ? -21.550 19.492 26.057 1.00 93.44 485 SER A CA 1
ATOM 3800 C C . SER A 1 485 ? -21.604 20.772 26.903 1.00 93.44 485 SER A C 1
ATOM 3802 O O . SER A 1 485 ? -20.941 20.850 27.937 1.00 93.44 485 SER A O 1
ATOM 3804 N N . PRO A 1 486 ? -22.451 21.765 26.563 1.00 91.50 486 PRO A N 1
ATOM 3805 C CA . PRO A 1 486 ? -22.655 22.938 27.416 1.00 91.50 486 PRO A CA 1
ATOM 3806 C C . PRO A 1 486 ? -23.239 22.593 28.796 1.00 91.50 486 PRO A C 1
ATOM 3808 O O . PRO A 1 486 ? -23.183 23.419 29.703 1.00 91.50 486 PRO A O 1
ATOM 3811 N N . SER A 1 487 ? -23.795 21.386 28.972 1.00 93.00 487 SER A N 1
ATOM 3812 C CA . SER A 1 487 ? -24.264 20.895 30.272 1.00 93.00 487 SER A CA 1
ATOM 3813 C C . SER A 1 487 ? -23.122 20.399 31.179 1.00 93.00 487 SER A C 1
ATOM 3815 O O . SER A 1 487 ? -23.356 20.082 32.345 1.00 93.00 487 SER A O 1
ATOM 3817 N N . GLY A 1 488 ? -21.891 20.314 30.656 1.00 92.62 488 GLY A N 1
ATOM 3818 C CA . GLY A 1 488 ? -20.718 19.763 31.339 1.00 92.62 488 GLY A CA 1
ATOM 3819 C C . GLY A 1 488 ? -20.634 18.233 31.297 1.00 92.62 488 GLY A C 1
ATOM 3820 O O . GLY A 1 488 ? -19.692 17.649 31.840 1.00 92.62 488 GLY A O 1
ATOM 3821 N N . LYS A 1 489 ? -21.597 17.545 30.665 1.00 93.75 489 LYS A N 1
ATOM 3822 C CA . LYS A 1 489 ? -21.494 16.100 30.424 1.00 93.75 489 LYS A CA 1
ATOM 3823 C C . LYS A 1 489 ? -20.464 15.830 29.339 1.00 93.75 489 LYS A C 1
ATOM 3825 O O . LYS A 1 489 ? -20.313 16.602 28.396 1.00 93.75 489 LYS A O 1
ATOM 3830 N N . ARG A 1 490 ? -19.786 14.689 29.454 1.00 95.69 490 ARG A N 1
ATOM 3831 C CA . ARG A 1 490 ? -18.748 14.280 28.508 1.00 95.69 490 ARG A CA 1
ATOM 3832 C C . ARG A 1 490 ? -18.869 12.821 28.107 1.00 95.69 490 ARG A C 1
ATOM 3834 O O . ARG A 1 490 ? -19.137 11.964 28.950 1.00 95.69 490 ARG A O 1
ATOM 3841 N N . ILE A 1 491 ? -18.566 12.551 26.845 1.00 96.81 491 ILE A N 1
ATOM 3842 C CA . ILE A 1 491 ? -18.283 11.210 26.322 1.00 96.81 491 ILE A CA 1
ATOM 3843 C C . ILE A 1 491 ? -16.902 11.214 25.664 1.00 96.81 491 ILE A C 1
ATOM 3845 O O . ILE A 1 491 ? -16.369 12.273 25.325 1.00 96.81 491 ILE A O 1
ATOM 3849 N N . MET A 1 492 ? -16.297 10.043 25.492 1.00 97.56 492 MET A N 1
ATOM 3850 C CA . MET A 1 492 ? -15.040 9.942 24.757 1.00 97.56 492 MET A CA 1
ATOM 3851 C C . MET A 1 492 ? -15.340 9.795 23.266 1.00 97.56 492 MET A C 1
ATOM 3853 O O . MET A 1 492 ? -15.991 8.843 22.845 1.00 97.56 492 MET A O 1
ATOM 3857 N N . ALA A 1 493 ? -14.871 10.747 22.469 1.00 96.12 493 ALA A N 1
ATOM 3858 C CA . ALA A 1 493 ? -15.022 10.731 21.027 1.00 96.12 493 ALA A CA 1
ATOM 3859 C C . ALA A 1 493 ? -13.708 10.306 20.367 1.00 96.12 493 ALA A C 1
ATOM 3861 O O . ALA A 1 493 ? -12.633 10.803 20.704 1.00 96.12 493 ALA A O 1
ATOM 3862 N N . PHE A 1 494 ? -13.800 9.405 19.396 1.00 96.56 494 PHE A N 1
ATOM 3863 C CA . PHE A 1 494 ? -12.712 9.022 18.518 1.00 96.56 494 PHE A CA 1
ATOM 3864 C C . PHE A 1 494 ? -13.072 9.376 17.084 1.00 96.56 494 PHE A C 1
ATOM 3866 O O . PHE A 1 494 ? -13.896 8.725 16.437 1.00 96.56 494 PHE A O 1
ATOM 3873 N N . ARG A 1 495 ? -12.410 10.410 16.574 1.00 94.12 495 ARG A N 1
ATOM 3874 C CA . ARG A 1 495 ? -12.422 10.718 15.154 1.00 94.12 495 ARG A CA 1
ATOM 3875 C C . ARG A 1 495 ? -11.341 9.865 14.497 1.00 94.12 495 ARG A C 1
ATOM 3877 O O . ARG A 1 495 ? -10.158 10.181 14.636 1.00 94.12 495 ARG A O 1
ATOM 3884 N N . ALA A 1 496 ? -11.744 8.802 13.814 1.00 94.12 496 ALA A N 1
ATOM 3885 C CA . ALA A 1 496 ? -10.847 7.911 13.090 1.00 94.12 496 ALA A CA 1
ATOM 3886 C C . ALA A 1 496 ? -10.392 8.533 11.752 1.00 94.12 496 ALA A C 1
ATOM 3888 O O . ALA A 1 496 ? -10.620 9.719 11.466 1.00 94.12 496 ALA A O 1
ATOM 3889 N N . ASP A 1 497 ? -9.710 7.737 10.932 1.00 94.19 497 ASP A N 1
ATOM 3890 C CA . ASP A 1 497 ? -9.595 8.010 9.499 1.00 94.19 497 ASP A CA 1
ATOM 3891 C C . ASP A 1 497 ? -10.951 7.783 8.791 1.00 94.19 497 ASP A C 1
ATOM 3893 O O . ASP A 1 497 ? -12.003 7.728 9.430 1.00 94.19 497 ASP A O 1
ATOM 3897 N N . HIS A 1 498 ? -10.955 7.685 7.461 1.00 93.69 498 HIS A N 1
ATOM 3898 C CA . HIS A 1 498 ? -12.164 7.331 6.717 1.00 93.69 498 HIS A CA 1
ATOM 3899 C C . HIS A 1 498 ? -12.651 5.932 7.129 1.00 93.69 498 HIS A C 1
ATOM 3901 O O . HIS A 1 498 ? -11.839 5.049 7.406 1.00 93.69 498 HIS A O 1
ATOM 3907 N N . TYR A 1 499 ? -13.961 5.683 7.085 1.00 93.62 499 TYR A N 1
ATOM 3908 C CA . TYR A 1 499 ? -14.560 4.388 7.460 1.00 93.62 499 TYR A CA 1
ATOM 3909 C C . TYR A 1 499 ? -14.183 3.211 6.530 1.00 93.62 499 TYR A C 1
ATOM 3911 O O . TYR A 1 499 ? -14.535 2.067 6.787 1.00 93.62 499 TYR A O 1
ATOM 3919 N N . MET A 1 500 ? -13.412 3.484 5.471 1.00 92.56 500 MET A N 1
ATOM 3920 C CA . MET A 1 500 ? -12.864 2.498 4.525 1.00 92.56 500 MET A CA 1
ATOM 3921 C C . MET A 1 500 ? -11.325 2.486 4.512 1.00 92.56 500 MET A C 1
ATOM 3923 O O . MET A 1 500 ? -10.703 1.928 3.612 1.00 92.56 500 MET A O 1
ATOM 3927 N N . THR A 1 501 ? -10.656 3.163 5.453 1.00 94.25 501 THR A N 1
ATOM 3928 C CA . THR A 1 501 ? -9.199 3.362 5.371 1.00 94.25 501 THR A CA 1
ATOM 3929 C C . THR A 1 501 ? -8.419 2.052 5.366 1.00 94.25 501 THR A C 1
ATOM 3931 O O . THR A 1 501 ? -7.430 1.954 4.639 1.00 94.25 501 THR A O 1
ATOM 3934 N N . ALA A 1 502 ? -8.851 1.038 6.121 1.00 94.38 502 ALA A N 1
ATOM 3935 C CA . ALA A 1 502 ? -8.122 -0.225 6.159 1.00 94.38 502 ALA A CA 1
ATOM 3936 C C . ALA A 1 502 ? -8.290 -1.064 4.877 1.00 94.38 502 ALA A C 1
ATOM 3938 O O . ALA A 1 502 ? -7.417 -1.881 4.591 1.00 94.38 502 ALA A O 1
ATOM 3939 N N . ASP A 1 503 ? -9.312 -0.812 4.048 1.00 91.62 503 ASP A N 1
ATOM 3940 C CA . ASP A 1 503 ? -9.488 -1.500 2.757 1.00 91.62 503 ASP A CA 1
ATOM 3941 C C . ASP A 1 503 ? -8.311 -1.234 1.791 1.00 91.62 503 ASP A C 1
ATOM 3943 O O . ASP A 1 503 ? -8.007 -2.064 0.936 1.00 91.62 503 ASP A O 1
ATOM 3947 N N . ALA A 1 504 ? -7.574 -0.128 1.974 1.00 89.69 504 ALA A N 1
ATOM 3948 C CA . ALA A 1 504 ? -6.377 0.195 1.188 1.00 89.69 504 ALA A CA 1
ATOM 3949 C C . ALA A 1 504 ? -5.214 -0.795 1.394 1.00 89.69 504 ALA A C 1
ATOM 3951 O O . ALA A 1 504 ? -4.391 -0.971 0.498 1.00 89.69 504 ALA A O 1
ATOM 3952 N N . PHE A 1 505 ? -5.132 -1.441 2.561 1.00 91.31 505 PHE A N 1
ATOM 3953 C CA . PHE A 1 505 ? -4.125 -2.466 2.867 1.00 91.31 505 PHE A CA 1
ATOM 3954 C C . PHE A 1 505 ? -4.740 -3.835 3.204 1.00 91.31 505 PHE A C 1
ATOM 3956 O O . PHE A 1 505 ? -4.005 -4.777 3.505 1.00 91.31 505 PHE A O 1
ATOM 3963 N N . LEU A 1 506 ? -6.068 -3.961 3.097 1.00 88.62 506 LEU A N 1
ATOM 3964 C CA . LEU A 1 506 ? -6.854 -5.197 3.140 1.00 88.62 506 LEU A CA 1
ATOM 3965 C C . LEU A 1 506 ? -7.670 -5.335 1.842 1.00 88.62 506 LEU A C 1
ATOM 3967 O O . LEU A 1 506 ? -8.897 -5.222 1.871 1.00 88.62 506 LEU A O 1
ATOM 3971 N N . PRO A 1 507 ? -7.018 -5.560 0.688 1.00 71.19 507 PRO A N 1
ATOM 3972 C CA . PRO A 1 507 ? -7.705 -5.553 -0.595 1.00 71.19 507 PRO A CA 1
ATOM 3973 C C . PRO A 1 507 ? -8.814 -6.611 -0.656 1.00 71.19 507 PRO A C 1
ATOM 3975 O O . PRO A 1 507 ? -8.598 -7.806 -0.414 1.00 71.19 507 PRO A O 1
ATOM 3978 N N . ALA A 1 508 ? -10.012 -6.159 -1.027 1.00 68.88 508 ALA A N 1
ATOM 3979 C CA . ALA A 1 508 ? -11.174 -7.014 -1.215 1.00 68.88 508 ALA A CA 1
ATOM 3980 C C . ALA A 1 508 ? -10.876 -8.141 -2.219 1.00 68.88 508 ALA A C 1
ATOM 3982 O O . ALA A 1 508 ? -10.226 -7.936 -3.245 1.00 68.88 508 ALA A O 1
ATOM 3983 N N . GLY A 1 509 ? -11.349 -9.354 -1.928 1.00 60.34 509 GLY A N 1
ATOM 3984 C CA . GLY A 1 509 ? -11.211 -10.493 -2.843 1.00 60.34 509 GLY A CA 1
ATOM 3985 C C . GLY A 1 509 ? -9.790 -11.043 -3.020 1.00 60.34 509 GLY A C 1
ATOM 3986 O O . GLY A 1 509 ? -9.611 -11.927 -3.852 1.00 60.34 509 GLY A O 1
ATOM 3987 N N . SER A 1 510 ? -8.802 -10.581 -2.241 1.00 61.09 510 SER A N 1
ATOM 3988 C CA . SER A 1 510 ? -7.439 -11.135 -2.209 1.00 61.09 510 SER A CA 1
ATOM 3989 C C . SER A 1 510 ? -7.195 -11.875 -0.885 1.00 61.09 510 SER A C 1
ATOM 3991 O O . SER A 1 510 ? -6.785 -11.260 0.101 1.00 61.09 510 SER A O 1
ATOM 3993 N N . PRO A 1 511 ? -7.479 -13.191 -0.804 1.00 59.75 511 PRO A N 1
ATOM 3994 C CA . PRO A 1 511 ? -7.348 -13.943 0.440 1.00 59.75 511 PRO A CA 1
ATOM 3995 C C . PRO A 1 511 ? -5.914 -13.912 0.989 1.00 59.75 511 PRO A C 1
ATOM 3997 O O . PRO A 1 511 ? -4.961 -14.256 0.290 1.00 59.75 511 PRO A O 1
ATOM 4000 N N . GLY A 1 512 ? -5.764 -13.557 2.269 1.00 62.62 512 GLY A N 1
ATOM 4001 C CA . GLY A 1 512 ? -4.529 -13.785 3.026 1.00 62.62 512 GLY A CA 1
ATOM 4002 C C . GLY A 1 512 ? -3.353 -12.842 2.738 1.00 62.62 512 GLY A C 1
ATOM 4003 O O . GLY A 1 512 ? -2.215 -13.213 3.048 1.00 62.62 512 GLY A O 1
ATOM 4004 N N . ALA A 1 513 ? -3.583 -11.654 2.168 1.00 78.19 513 ALA A N 1
ATOM 4005 C CA . ALA A 1 513 ? -2.533 -10.657 1.949 1.00 78.19 513 ALA A CA 1
ATOM 4006 C C . ALA A 1 513 ? -2.863 -9.313 2.620 1.00 78.19 513 ALA A C 1
ATOM 4008 O O . ALA A 1 513 ? -3.917 -8.732 2.381 1.00 78.19 513 ALA A O 1
ATOM 4009 N N . ILE A 1 514 ? -1.930 -8.825 3.441 1.00 91.12 514 ILE A N 1
ATOM 4010 C CA . ILE A 1 514 ? -1.868 -7.428 3.881 1.00 91.12 514 ILE A CA 1
ATOM 4011 C C . ILE A 1 514 ? -0.966 -6.687 2.895 1.00 91.12 514 ILE A C 1
ATOM 4013 O O . ILE A 1 514 ? 0.130 -7.168 2.597 1.00 91.12 514 ILE A O 1
ATOM 4017 N N . GLY A 1 515 ? -1.399 -5.525 2.412 1.00 92.12 515 GLY A N 1
ATOM 4018 C CA . GLY A 1 515 ? -0.550 -4.628 1.629 1.00 92.12 515 GLY A CA 1
ATOM 4019 C C . GLY A 1 515 ? 0.567 -4.050 2.500 1.00 92.12 515 GLY A C 1
ATOM 4020 O O . GLY A 1 515 ? 0.349 -3.066 3.203 1.00 92.12 515 GLY A O 1
ATOM 4021 N N . GLU A 1 516 ? 1.751 -4.676 2.496 1.00 92.44 516 GLU A N 1
ATOM 4022 C CA . GLU A 1 516 ? 2.896 -4.277 3.334 1.00 92.44 516 GLU A CA 1
ATOM 4023 C C . GLU A 1 516 ? 3.311 -2.821 3.108 1.00 92.44 516 GLU A C 1
ATOM 4025 O O . GLU A 1 516 ? 3.593 -2.103 4.063 1.00 92.44 516 GLU A O 1
ATOM 4030 N N . GLU A 1 517 ? 3.323 -2.372 1.857 1.00 90.69 517 GLU A N 1
ATOM 4031 C CA . GLU A 1 517 ? 3.654 -0.994 1.505 1.00 90.69 517 GLU A CA 1
ATOM 4032 C C . GLU A 1 517 ? 2.604 -0.009 2.023 1.00 90.69 517 GLU A C 1
ATOM 4034 O O . GLU A 1 517 ? 2.940 0.922 2.749 1.00 90.69 517 GLU A O 1
ATOM 4039 N N . GLN A 1 518 ? 1.325 -0.265 1.748 1.00 94.00 518 GLN A N 1
ATOM 4040 C CA . GLN A 1 518 ? 0.232 0.609 2.168 1.00 94.00 518 GLN A CA 1
ATOM 4041 C C . GLN A 1 518 ? 0.136 0.694 3.699 1.00 94.00 518 GLN A C 1
ATOM 4043 O O . GLN A 1 518 ? -0.076 1.775 4.250 1.00 94.00 518 GLN A O 1
ATOM 4048 N N . LEU A 1 519 ? 0.349 -0.422 4.407 1.00 96.50 519 LEU A N 1
ATOM 4049 C CA . LEU A 1 519 ? 0.392 -0.441 5.869 1.00 96.50 519 LEU A CA 1
ATOM 4050 C C . LEU A 1 519 ? 1.627 0.291 6.422 1.00 96.50 519 LEU A C 1
ATOM 4052 O O . LEU A 1 519 ? 1.512 1.032 7.401 1.00 96.50 519 LEU A O 1
ATOM 4056 N N . ARG A 1 520 ? 2.807 0.100 5.814 1.00 95.69 520 ARG A N 1
ATOM 4057 C CA . ARG A 1 520 ? 4.035 0.822 6.186 1.00 95.69 520 ARG A CA 1
ATOM 4058 C C . ARG A 1 520 ? 3.803 2.324 6.079 1.00 95.69 520 ARG A C 1
ATOM 4060 O O . ARG A 1 520 ? 4.063 3.044 7.041 1.00 95.69 520 ARG A O 1
ATOM 4067 N N . ASP A 1 521 ? 3.295 2.769 4.937 1.00 95.25 521 ASP A N 1
ATOM 4068 C CA . ASP A 1 521 ? 3.112 4.182 4.629 1.00 95.25 521 ASP A CA 1
ATOM 4069 C C . ASP A 1 521 ? 2.044 4.807 5.537 1.00 95.25 521 ASP A C 1
ATOM 4071 O O . ASP A 1 521 ? 2.246 5.903 6.061 1.00 95.25 521 ASP A O 1
ATOM 4075 N N . TYR A 1 522 ? 0.958 4.077 5.829 1.00 97.62 522 TYR A N 1
ATOM 4076 C CA . TYR A 1 522 ? -0.053 4.490 6.806 1.00 97.62 522 TYR A CA 1
ATOM 4077 C C . TYR A 1 522 ? 0.555 4.774 8.189 1.00 97.62 522 TYR A C 1
ATOM 4079 O O . TYR A 1 522 ? 0.357 5.855 8.751 1.00 97.62 522 TYR A O 1
ATOM 4087 N N . LEU A 1 523 ? 1.333 3.830 8.727 1.00 97.81 523 LEU A N 1
ATOM 4088 C CA . LEU A 1 523 ? 1.945 3.958 10.052 1.00 97.81 523 LEU A CA 1
ATOM 4089 C C . LEU A 1 523 ? 3.047 5.022 10.089 1.00 97.81 523 LEU A C 1
ATOM 4091 O O . LEU A 1 523 ? 3.117 5.788 11.048 1.00 97.81 523 LEU A O 1
ATOM 4095 N N . MET A 1 524 ? 3.869 5.122 9.042 1.00 95.88 524 MET A N 1
ATOM 4096 C CA . MET A 1 524 ? 4.884 6.175 8.933 1.00 95.88 524 MET A CA 1
ATOM 4097 C C . MET A 1 524 ? 4.249 7.570 8.888 1.00 95.88 524 MET A C 1
ATOM 4099 O O . MET A 1 524 ? 4.717 8.473 9.578 1.00 95.88 524 MET A O 1
ATOM 4103 N N . ASN A 1 525 ? 3.139 7.738 8.166 1.00 96.38 525 ASN A N 1
ATOM 4104 C CA . ASN A 1 525 ? 2.379 8.988 8.143 1.00 96.38 525 ASN A CA 1
ATOM 4105 C C . ASN A 1 525 ? 1.771 9.329 9.520 1.00 96.38 525 ASN A C 1
ATOM 4107 O O . ASN A 1 525 ? 1.735 10.498 9.904 1.00 96.38 525 ASN A O 1
ATOM 4111 N N . LEU A 1 526 ? 1.341 8.340 10.313 1.00 97.62 526 LEU A N 1
ATOM 4112 C CA . LEU A 1 526 ? 0.931 8.587 11.703 1.00 97.62 526 LEU A CA 1
ATOM 4113 C C . LEU A 1 526 ? 2.100 9.053 12.583 1.00 97.62 526 LEU A C 1
ATOM 4115 O O . LEU A 1 526 ? 1.916 9.945 13.415 1.00 97.62 526 LEU A O 1
ATOM 4119 N N . GLU A 1 527 ? 3.294 8.482 12.410 1.00 95.44 527 GLU A N 1
ATOM 4120 C CA . GLU A 1 527 ? 4.501 8.924 13.122 1.00 95.44 527 GLU A CA 1
ATOM 4121 C C . GLU A 1 527 ? 4.912 10.347 12.726 1.00 95.44 527 GLU A C 1
ATOM 4123 O O . GLU A 1 527 ? 5.193 11.165 13.605 1.00 95.44 527 GLU A O 1
ATOM 4128 N N . GLU A 1 528 ? 4.884 10.675 11.432 1.00 95.75 528 GLU A N 1
ATOM 4129 C CA . GLU A 1 528 ? 5.159 12.022 10.914 1.00 95.75 528 GLU A CA 1
ATOM 4130 C C . GLU A 1 528 ? 4.192 13.054 11.506 1.00 95.75 528 GLU A C 1
ATOM 4132 O O . GLU A 1 528 ? 4.605 14.103 12.009 1.00 95.75 528 GLU A O 1
ATOM 4137 N N . LYS A 1 529 ? 2.906 12.697 11.567 1.00 96.31 529 LYS A N 1
ATOM 4138 C CA . LYS A 1 529 ? 1.857 13.485 12.223 1.00 96.31 529 LYS A CA 1
ATOM 4139 C C . LYS A 1 529 ? 1.915 13.427 13.748 1.00 96.31 529 LYS A C 1
ATOM 4141 O O . LYS A 1 529 ? 1.025 13.965 14.404 1.00 96.31 529 LYS A O 1
ATOM 4146 N N . LYS A 1 530 ? 2.935 12.799 14.342 1.00 96.19 530 LYS A N 1
ATOM 4147 C CA . LYS A 1 530 ? 3.175 12.694 15.792 1.00 96.19 530 LYS A CA 1
ATOM 4148 C C . LYS A 1 530 ? 2.017 12.055 16.567 1.00 96.19 530 LYS A C 1
ATOM 4150 O O . LYS A 1 530 ? 1.698 12.508 17.671 1.00 96.19 530 LYS A O 1
ATOM 4155 N N . TYR A 1 531 ? 1.341 11.062 15.987 1.00 97.62 531 TYR A N 1
ATOM 4156 C CA . TYR A 1 531 ? 0.227 10.369 16.636 1.00 97.62 531 TYR A CA 1
ATOM 4157 C C . TYR A 1 531 ? 0.660 9.798 18.004 1.00 97.62 531 TYR A C 1
ATOM 4159 O O . TYR A 1 531 ? 1.654 9.065 18.071 1.00 97.62 531 TYR A O 1
ATOM 4167 N N . PRO A 1 532 ? -0.043 10.124 19.104 1.00 96.19 532 PRO A N 1
ATOM 4168 C CA . PRO A 1 532 ? 0.508 9.958 20.448 1.00 96.19 532 PRO A CA 1
ATOM 4169 C C . PRO A 1 532 ? 0.452 8.525 20.996 1.00 96.19 532 PRO A C 1
ATOM 4171 O O . PRO A 1 532 ? 1.175 8.233 21.942 1.00 96.19 532 PRO A O 1
ATOM 4174 N N . PHE A 1 533 ? -0.337 7.617 20.410 1.00 96.50 533 PHE A N 1
ATOM 4175 C CA . PHE A 1 533 ? -0.559 6.270 20.961 1.00 96.50 533 PHE A CA 1
ATOM 4176 C C . PHE A 1 533 ? 0.112 5.164 20.149 1.00 96.50 533 PHE A C 1
ATOM 4178 O O . PHE A 1 533 ? 0.177 5.234 18.925 1.00 96.50 533 PHE A O 1
ATOM 4185 N N . ASP A 1 534 ? 0.609 4.132 20.831 1.00 96.38 534 ASP A N 1
ATOM 4186 C CA . ASP A 1 534 ? 1.192 2.948 20.182 1.00 96.38 534 ASP A CA 1
ATOM 4187 C C . ASP A 1 534 ? 0.109 2.023 19.593 1.00 96.38 534 ASP A C 1
ATOM 4189 O O . ASP A 1 534 ? 0.429 1.033 18.935 1.00 96.38 534 ASP A O 1
ATOM 4193 N N . CYS A 1 535 ? -1.173 2.343 19.805 1.00 97.00 535 CYS A N 1
ATOM 4194 C CA . CYS A 1 535 ? -2.315 1.618 19.267 1.00 97.00 535 CYS A CA 1
ATOM 4195 C C . CYS A 1 535 ? -3.191 2.475 18.336 1.00 97.00 535 CYS A C 1
ATOM 4197 O O . CYS A 1 535 ? -3.452 3.645 18.588 1.00 97.00 535 CYS A O 1
ATOM 4199 N N . ILE A 1 536 ? -3.599 1.840 17.243 1.00 98.00 536 ILE A N 1
ATOM 4200 C CA . ILE A 1 536 ? -4.466 2.239 16.136 1.00 98.00 536 ILE A CA 1
ATOM 4201 C C . ILE A 1 536 ? -5.892 1.684 16.140 1.00 98.00 536 ILE A C 1
ATOM 4203 O O . ILE A 1 536 ? -5.957 0.465 16.239 1.00 98.00 536 ILE A O 1
ATOM 4207 N N . SER A 1 537 ? -6.991 2.409 15.930 1.00 97.81 537 SER A N 1
ATOM 4208 C CA . SER A 1 537 ? -8.188 1.780 15.338 1.00 97.81 537 SER A CA 1
ATOM 4209 C C . SER A 1 537 ? -8.406 2.272 13.917 1.00 97.81 537 SER A C 1
ATOM 4211 O O . SER A 1 537 ? -8.386 3.478 13.666 1.00 97.81 537 SER A O 1
ATOM 4213 N N . VAL A 1 538 ? -8.578 1.325 12.994 1.00 97.75 538 VAL A N 1
ATOM 4214 C CA . VAL A 1 538 ? -8.797 1.586 11.570 1.00 97.75 538 VAL A CA 1
ATOM 4215 C C . VAL A 1 538 ? -10.038 0.825 11.126 1.00 97.75 538 VAL A C 1
ATOM 4217 O O . VAL A 1 538 ? -10.124 -0.395 11.281 1.00 97.75 538 VAL A O 1
ATOM 4220 N N . GLN A 1 539 ? -11.007 1.562 10.597 1.00 96.44 539 GLN A N 1
ATOM 4221 C CA . GLN A 1 539 ? -12.269 1.012 10.119 1.00 96.44 539 GLN A CA 1
ATOM 4222 C C . GLN A 1 539 ? -12.133 0.501 8.679 1.00 96.44 539 GLN A C 1
ATOM 4224 O O . GLN A 1 539 ? -11.337 1.035 7.894 1.00 96.44 539 GLN A O 1
ATOM 4229 N N . TYR A 1 540 ? -12.884 -0.551 8.357 1.00 94.31 540 TYR A N 1
ATOM 4230 C CA . TYR A 1 540 ? -12.967 -1.112 7.011 1.00 94.31 540 TYR A CA 1
ATOM 4231 C C . TYR A 1 540 ? -14.286 -1.841 6.782 1.00 94.31 540 TYR A C 1
ATOM 4233 O O . TYR A 1 540 ? -14.955 -2.276 7.724 1.00 94.31 540 TYR A O 1
ATOM 4241 N N . MET A 1 541 ? -14.621 -2.024 5.511 1.00 90.12 541 MET A N 1
ATOM 4242 C CA . MET A 1 541 ? -15.869 -2.658 5.095 1.00 90.12 541 MET A CA 1
ATOM 4243 C C . MET A 1 541 ? -15.641 -4.064 4.523 1.00 90.12 541 MET A C 1
ATOM 4245 O O . MET A 1 541 ? -16.492 -4.949 4.636 1.00 90.12 541 MET A O 1
ATOM 4249 N N . GLY A 1 542 ? -14.456 -4.319 3.960 1.00 86.75 542 GLY A N 1
ATOM 4250 C CA . GLY A 1 542 ? -14.071 -5.581 3.323 1.00 86.75 542 GLY A CA 1
ATOM 4251 C C . GLY A 1 542 ? -14.448 -5.667 1.841 1.00 86.75 542 GLY A C 1
ATOM 4252 O O . GLY A 1 542 ? -13.854 -6.456 1.106 1.00 86.75 542 GLY A O 1
ATOM 4253 N N . TYR A 1 543 ? -15.387 -4.829 1.397 1.00 88.00 543 TYR A N 1
ATOM 4254 C CA . TYR A 1 543 ? -15.661 -4.513 -0.002 1.00 88.00 543 TYR A CA 1
ATOM 4255 C C . TYR A 1 543 ? -15.805 -2.990 -0.113 1.00 88.00 543 TYR A C 1
ATOM 4257 O O . TYR A 1 543 ? -16.513 -2.417 0.712 1.00 88.00 543 TYR A O 1
ATOM 4265 N N . PRO A 1 544 ? -15.172 -2.327 -1.098 1.00 81.31 544 PRO A N 1
ATOM 4266 C CA . PRO A 1 544 ? -15.132 -0.866 -1.187 1.00 81.31 544 PRO A CA 1
ATOM 4267 C C . PRO A 1 544 ? -16.444 -0.298 -1.762 1.00 81.31 544 PRO A C 1
ATOM 4269 O O . PRO A 1 544 ? -16.465 0.263 -2.855 1.00 81.31 544 PRO A O 1
ATOM 4272 N N . THR A 1 545 ? -17.559 -0.518 -1.067 1.00 87.25 545 THR A N 1
ATOM 4273 C CA . THR A 1 545 ? -18.900 -0.037 -1.427 1.00 87.25 545 THR A CA 1
ATOM 4274 C C . THR A 1 545 ? -19.747 0.134 -0.176 1.00 87.25 545 THR A C 1
ATOM 4276 O O . THR A 1 545 ? -19.674 -0.702 0.719 1.00 87.25 545 THR A O 1
ATOM 4279 N N . ASP A 1 546 ? -20.621 1.139 -0.152 1.00 90.38 546 ASP A N 1
ATOM 4280 C CA . ASP A 1 546 ? -21.597 1.305 0.928 1.00 90.38 546 ASP A CA 1
ATOM 4281 C C . ASP A 1 546 ? -22.554 0.111 0.997 1.00 90.38 546 ASP A C 1
ATOM 4283 O O . ASP A 1 546 ? -22.785 -0.584 -0.001 1.00 90.38 546 ASP A O 1
ATOM 4287 N N . ASN A 1 547 ? -23.117 -0.136 2.184 1.00 93.81 547 ASN A N 1
ATOM 4288 C CA . ASN A 1 547 ? -23.984 -1.280 2.468 1.00 93.81 547 ASN A CA 1
ATOM 4289 C C . ASN A 1 547 ? -23.358 -2.649 2.118 1.00 93.81 547 ASN A C 1
ATOM 4291 O O . ASN A 1 547 ? -24.061 -3.599 1.746 1.00 93.81 547 ASN A O 1
ATOM 4295 N N . SER A 1 548 ? -22.030 -2.774 2.221 1.00 92.25 548 SER A N 1
ATOM 4296 C CA . SER A 1 548 ? -21.333 -4.025 1.921 1.00 92.25 548 SER A CA 1
ATOM 4297 C C . SER A 1 548 ? -21.709 -5.155 2.891 1.00 92.25 548 SER A C 1
ATOM 4299 O O . SER A 1 548 ? -21.945 -4.906 4.082 1.00 92.25 548 SER A O 1
ATOM 4301 N N . PRO A 1 549 ? -21.704 -6.420 2.428 1.00 93.88 549 PRO A N 1
ATOM 4302 C CA . PRO A 1 549 ? -21.751 -7.571 3.320 1.00 93.88 549 PRO A CA 1
ATOM 4303 C C . PRO A 1 549 ? -20.471 -7.673 4.167 1.00 93.88 549 PRO A C 1
ATOM 4305 O O . PRO A 1 549 ? -19.424 -7.154 3.768 1.00 93.88 549 PRO A O 1
ATOM 4308 N N . PRO A 1 550 ? -20.505 -8.414 5.292 1.00 94.56 550 PRO A N 1
ATOM 4309 C CA . PRO A 1 550 ? -19.289 -8.769 6.010 1.00 94.56 550 PRO A CA 1
ATOM 4310 C C . PRO A 1 550 ? -18.350 -9.600 5.127 1.00 94.56 550 PRO A C 1
ATOM 4312 O O . PRO A 1 550 ? -18.789 -10.451 4.347 1.00 94.56 550 PRO A O 1
ATOM 4315 N N . ALA A 1 551 ? -17.044 -9.400 5.298 1.00 92.00 551 ALA A N 1
ATOM 4316 C CA . ALA A 1 551 ? -16.001 -10.127 4.577 1.00 92.00 551 ALA A CA 1
ATOM 4317 C C . ALA A 1 551 ? -15.103 -10.916 5.536 1.00 92.00 551 ALA A C 1
ATOM 4319 O O . ALA A 1 551 ? -14.596 -10.367 6.508 1.00 92.00 551 ALA A O 1
ATOM 4320 N N . LEU A 1 552 ? -14.850 -12.189 5.224 1.00 91.00 552 LEU A N 1
ATOM 4321 C CA . LEU A 1 552 ? -14.007 -13.063 6.047 1.00 91.00 552 LEU A CA 1
ATOM 4322 C C . LEU A 1 552 ? -12.500 -12.910 5.762 1.00 91.00 552 LEU A C 1
ATOM 4324 O O . LEU A 1 552 ? -11.677 -13.335 6.562 1.00 91.00 552 LEU A O 1
ATOM 4328 N N . SER A 1 553 ? -12.112 -12.311 4.633 1.00 87.06 553 SER A N 1
ATOM 4329 C CA . SER A 1 553 ? -10.728 -12.316 4.118 1.00 87.06 553 SER A CA 1
ATOM 4330 C C . SER A 1 553 ? -9.668 -11.817 5.110 1.00 87.06 553 SER A C 1
ATOM 4332 O O . SER A 1 553 ? -8.532 -12.297 5.084 1.00 87.06 553 SER A O 1
ATOM 4334 N N . ALA A 1 554 ? -10.027 -10.892 6.003 1.00 92.56 554 ALA A N 1
ATOM 4335 C CA . ALA A 1 554 ? -9.102 -10.317 6.971 1.00 92.56 554 ALA A CA 1
ATOM 4336 C C . ALA A 1 554 ? -8.650 -11.313 8.059 1.00 92.56 554 ALA A C 1
ATOM 4338 O O . ALA A 1 554 ? -7.557 -11.154 8.600 1.00 92.56 554 ALA A O 1
ATOM 4339 N N . THR A 1 555 ? -9.428 -12.362 8.364 1.00 94.19 555 THR A N 1
ATOM 4340 C CA . THR A 1 555 ? -9.098 -13.321 9.440 1.00 94.19 555 THR A CA 1
ATOM 4341 C C . THR A 1 555 ? -7.822 -14.093 9.130 1.00 94.19 555 THR A C 1
ATOM 4343 O O . THR A 1 555 ? -6.914 -14.175 9.957 1.00 94.19 555 THR A O 1
ATOM 4346 N N . ASP A 1 556 ? -7.711 -14.613 7.906 1.00 92.31 556 ASP A N 1
ATOM 4347 C CA . ASP A 1 556 ? -6.530 -15.359 7.466 1.00 92.31 556 ASP A CA 1
ATOM 4348 C C . ASP A 1 556 ? -5.326 -14.428 7.262 1.00 92.31 556 ASP A C 1
ATOM 4350 O O . ASP A 1 556 ? -4.192 -14.800 7.570 1.00 92.31 556 ASP A O 1
ATOM 4354 N N . ALA A 1 557 ? -5.570 -13.195 6.799 1.00 92.94 557 ALA A N 1
ATOM 4355 C CA . ALA A 1 557 ? -4.531 -12.186 6.618 1.00 92.94 557 ALA A CA 1
ATOM 4356 C C . ALA A 1 557 ? -3.888 -11.782 7.957 1.00 92.94 557 ALA A C 1
ATOM 4358 O O . ALA A 1 557 ? -2.662 -11.799 8.070 1.00 92.94 557 ALA A O 1
ATOM 4359 N N . VAL A 1 558 ? -4.694 -11.497 8.989 1.00 95.88 558 VAL A N 1
ATOM 4360 C CA . VAL A 1 558 ? -4.207 -11.159 10.339 1.00 95.88 558 VAL A CA 1
ATOM 4361 C C . VAL A 1 558 ? -3.445 -12.326 10.960 1.00 95.88 558 VAL A C 1
ATOM 4363 O O . VAL A 1 558 ? -2.354 -12.124 11.495 1.00 95.88 558 VAL A O 1
ATOM 4366 N N . LYS A 1 559 ? -3.966 -13.554 10.836 1.00 94.56 559 LYS A N 1
ATOM 4367 C CA . LYS A 1 559 ? -3.288 -14.758 11.332 1.00 94.56 559 LYS A CA 1
ATOM 4368 C C . LYS A 1 559 ? -1.886 -14.901 10.728 1.00 94.56 559 LYS A C 1
ATOM 4370 O O . LYS A 1 559 ? -0.898 -14.933 11.459 1.00 94.56 559 LYS A O 1
ATOM 4375 N N . LYS A 1 560 ? -1.794 -14.914 9.394 1.00 93.88 560 LYS A N 1
ATOM 4376 C CA . LYS A 1 560 ? -0.524 -15.051 8.661 1.00 93.88 560 LYS A CA 1
ATOM 4377 C C . LYS A 1 560 ? 0.440 -13.897 8.951 1.00 93.88 560 LYS A C 1
ATOM 4379 O O . LYS A 1 560 ? 1.651 -14.103 9.078 1.00 93.88 560 LYS A O 1
ATOM 4384 N N . TRP A 1 561 ? -0.091 -12.679 9.069 1.00 95.62 561 TRP A N 1
ATOM 4385 C CA . TRP A 1 561 ? 0.696 -11.508 9.433 1.00 95.62 561 TRP A CA 1
ATOM 4386 C C . TRP A 1 561 ? 1.340 -11.680 10.806 1.00 95.62 561 TRP A C 1
ATOM 4388 O O . TRP A 1 561 ? 2.554 -11.552 10.923 1.00 95.62 561 TRP A O 1
ATOM 4398 N N . ASN A 1 562 ? 0.560 -12.016 11.835 1.00 96.25 562 ASN A N 1
ATOM 4399 C CA . ASN A 1 562 ? 1.049 -12.089 13.212 1.00 96.25 562 ASN A CA 1
ATOM 4400 C C . ASN A 1 562 ? 1.976 -13.284 13.484 1.00 96.25 562 ASN A C 1
ATOM 4402 O O . ASN A 1 562 ? 2.758 -13.223 14.438 1.00 96.25 562 ASN A O 1
ATOM 4406 N N . GLU A 1 563 ? 1.923 -14.333 12.656 1.00 94.25 563 GLU A N 1
ATOM 4407 C CA . GLU A 1 563 ? 2.930 -15.405 12.616 1.00 94.25 563 GLU A CA 1
ATOM 4408 C C . GLU A 1 563 ? 4.288 -14.868 12.118 1.00 94.25 563 GLU A C 1
ATOM 4410 O O . GLU A 1 563 ? 5.341 -15.167 12.687 1.00 94.25 563 GLU A O 1
ATOM 4415 N N . THR A 1 564 ? 4.265 -14.003 11.101 1.00 94.12 564 THR A N 1
ATOM 4416 C CA . THR A 1 564 ? 5.463 -13.451 10.446 1.00 94.12 564 THR A CA 1
ATOM 4417 C C . THR A 1 564 ? 6.057 -12.253 11.196 1.00 94.12 564 THR A C 1
ATOM 4419 O O . THR A 1 564 ? 7.279 -12.119 11.319 1.00 94.12 564 THR A O 1
ATOM 4422 N N . TYR A 1 565 ? 5.200 -11.365 11.692 1.00 96.50 565 TYR A N 1
ATOM 4423 C CA . TYR A 1 565 ? 5.557 -10.074 12.263 1.00 96.50 565 TYR A CA 1
ATOM 4424 C C . TYR A 1 565 ? 5.312 -10.039 13.775 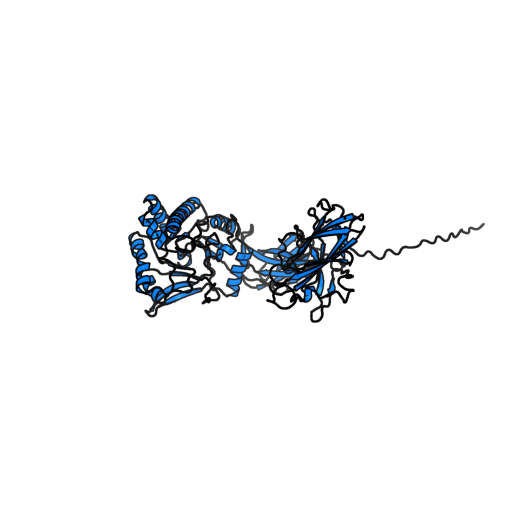1.00 96.50 565 TYR A C 1
ATOM 4426 O O . TYR A 1 565 ? 4.264 -10.429 14.302 1.00 96.50 565 TYR A O 1
ATOM 4434 N N . LEU A 1 566 ? 6.311 -9.528 14.492 1.00 96.69 566 LEU A N 1
ATOM 4435 C CA . LEU A 1 566 ? 6.177 -9.125 15.883 1.00 96.69 566 LEU A CA 1
ATOM 4436 C C . LEU A 1 566 ? 5.464 -7.775 15.987 1.00 96.69 566 LEU A C 1
ATOM 4438 O O . LEU A 1 566 ? 4.571 -7.661 16.818 1.00 96.69 566 LEU A O 1
ATOM 4442 N N . TRP A 1 567 ? 5.832 -6.797 15.150 1.00 97.62 567 TRP A N 1
ATOM 4443 C CA . TRP A 1 567 ? 5.149 -5.503 15.036 1.00 97.62 567 TRP A CA 1
ATOM 4444 C C . TRP A 1 567 ? 5.021 -5.056 13.571 1.00 97.62 567 TRP A C 1
ATOM 4446 O O . TRP A 1 567 ? 5.921 -5.354 12.780 1.00 97.62 567 TRP A O 1
ATOM 4456 N N . PRO A 1 568 ? 3.956 -4.310 13.228 1.00 97.81 568 PRO A N 1
ATOM 4457 C CA . PRO A 1 568 ? 2.754 -4.095 14.034 1.00 97.81 568 PRO A CA 1
ATOM 4458 C C . PRO A 1 568 ? 2.032 -5.412 14.350 1.00 97.81 568 PRO A C 1
ATOM 4460 O O . PRO A 1 568 ? 2.047 -6.335 13.538 1.00 97.81 568 PRO A O 1
ATOM 4463 N N . LYS A 1 569 ? 1.403 -5.504 15.526 1.00 98.00 569 LYS A N 1
ATOM 4464 C CA . LYS A 1 569 ? 0.425 -6.562 15.804 1.00 98.00 569 LYS A CA 1
ATOM 4465 C C . LYS A 1 569 ? -0.927 -6.135 15.267 1.00 98.00 569 LYS A C 1
ATOM 4467 O O . LYS A 1 569 ? -1.406 -5.063 15.621 1.00 98.00 569 LYS A O 1
ATOM 4472 N N . LEU A 1 570 ? -1.533 -6.968 14.432 1.00 98.19 570 LEU A N 1
ATOM 4473 C CA . LEU A 1 570 ? -2.872 -6.718 13.904 1.00 98.19 570 LEU A CA 1
ATOM 4474 C C . LEU A 1 570 ? -3.904 -7.473 14.736 1.00 98.19 570 LEU A C 1
ATOM 4476 O O . LEU A 1 570 ? -3.625 -8.556 15.240 1.00 98.19 570 LEU A O 1
ATOM 4480 N N . ARG A 1 571 ? -5.099 -6.919 14.880 1.00 97.94 571 ARG A N 1
ATOM 4481 C CA . ARG A 1 571 ? -6.192 -7.549 15.610 1.00 97.94 571 ARG A CA 1
ATOM 4482 C C . ARG A 1 571 ? -7.510 -7.174 14.968 1.00 97.94 571 ARG A C 1
ATOM 4484 O O . ARG A 1 571 ? -7.802 -5.993 14.835 1.00 97.94 571 ARG A O 1
ATOM 4491 N N . LEU A 1 572 ? -8.323 -8.164 14.629 1.00 98.19 572 LEU A N 1
ATOM 4492 C CA . LEU A 1 572 ? -9.733 -7.927 14.346 1.00 98.19 572 LEU A CA 1
ATOM 4493 C C . LEU A 1 572 ? -10.433 -7.594 15.659 1.00 98.19 572 LEU A C 1
ATOM 4495 O O . LEU A 1 572 ? -10.308 -8.356 16.619 1.00 98.19 572 LEU A O 1
ATOM 4499 N N . ALA A 1 573 ? -11.134 -6.467 15.696 1.00 98.12 573 ALA A N 1
ATOM 4500 C CA . ALA A 1 573 ? -11.672 -5.863 16.909 1.00 98.12 573 ALA A CA 1
ATOM 4501 C C . ALA A 1 573 ? -13.105 -5.366 16.700 1.00 98.12 573 ALA A C 1
ATOM 4503 O O . ALA A 1 573 ? -13.524 -5.089 15.576 1.00 98.12 573 ALA A O 1
ATOM 4504 N N . THR A 1 574 ? -13.844 -5.218 17.796 1.00 98.25 574 THR A N 1
ATOM 4505 C CA . THR A 1 574 ? -15.029 -4.343 17.810 1.00 98.25 574 THR A CA 1
ATOM 4506 C C . THR A 1 574 ? -14.604 -2.894 18.082 1.00 98.25 574 THR A C 1
ATOM 4508 O O . THR A 1 574 ? -13.500 -2.657 18.577 1.00 98.25 574 THR A O 1
ATOM 4511 N N . ALA A 1 575 ? -15.446 -1.906 17.770 1.00 97.25 575 ALA A N 1
ATOM 4512 C CA . ALA A 1 575 ? -15.142 -0.498 18.033 1.00 97.25 575 ALA A CA 1
ATOM 4513 C C . ALA A 1 575 ? -14.905 -0.232 19.528 1.00 97.25 575 ALA A C 1
ATOM 4515 O O . ALA A 1 575 ? -13.935 0.436 19.888 1.00 97.25 575 ALA A O 1
ATOM 4516 N N . ARG A 1 576 ? -15.742 -0.809 20.398 1.00 96.56 576 ARG A N 1
ATOM 4517 C CA . ARG A 1 576 ? -15.576 -0.741 21.856 1.00 96.56 576 ARG A CA 1
ATOM 4518 C C . ARG A 1 576 ? -14.232 -1.279 22.321 1.00 96.56 576 ARG A C 1
ATOM 4520 O O . ARG A 1 576 ? -13.655 -0.710 23.232 1.00 96.56 576 ARG A O 1
ATOM 4527 N N . GLU A 1 577 ? -13.748 -2.368 21.738 1.00 96.44 577 GLU A N 1
ATOM 4528 C CA . GLU A 1 577 ? -12.540 -3.048 22.215 1.00 96.44 577 GLU A CA 1
ATOM 4529 C C . GLU A 1 577 ? -11.271 -2.189 22.122 1.00 96.44 577 GLU A C 1
ATOM 4531 O O . GLU A 1 577 ? -10.347 -2.386 22.900 1.00 96.44 577 GLU A O 1
ATOM 4536 N N . PHE A 1 578 ? -11.220 -1.235 21.191 1.00 95.56 578 PHE A N 1
ATOM 4537 C CA . PHE A 1 578 ? -10.141 -0.246 21.131 1.00 95.56 578 PHE A CA 1
ATOM 4538 C C . PHE A 1 578 ? -10.326 0.916 22.125 1.00 95.56 578 PHE A C 1
ATOM 4540 O O . PHE A 1 578 ? -9.348 1.551 22.510 1.00 95.56 578 PHE A O 1
ATOM 4547 N N . LEU A 1 579 ? -11.576 1.244 22.465 1.00 94.44 579 LEU A N 1
ATOM 4548 C CA . LEU A 1 579 ? -11.945 2.422 23.263 1.00 94.44 579 LEU A CA 1
ATOM 4549 C C . LEU A 1 579 ? -12.038 2.130 24.771 1.00 94.44 579 LEU A C 1
ATOM 4551 O O . LEU A 1 579 ? -11.964 3.062 25.577 1.00 94.44 579 LEU A O 1
ATOM 4555 N N . ASP A 1 580 ? -12.250 0.865 25.142 1.00 92.06 580 ASP A N 1
ATOM 4556 C CA . ASP A 1 580 ? -12.038 0.337 26.497 1.00 92.06 580 ASP A CA 1
ATOM 4557 C C . ASP A 1 580 ? -10.533 0.311 26.824 1.00 92.06 580 ASP A C 1
ATOM 4559 O O . ASP A 1 580 ? -10.187 0.757 27.945 1.00 92.06 580 ASP A O 1
#

Secondary structure (DSSP, 8-state):
-----------------PPP--EEEEEPPTT-B--EEEEEEEEE-S-TTPPTTTT-HHHH--TTGGGT-TTT----TT-EE--TTSPPEE-EEEE--TTSEEEHHHHHT--SSS-EEEEEEEEEEESS-EEEEEEEEESS-EEEEETTEEEEEE-----TTSPPEEEEEEEPSEEEEEEEEEE-SSS--EEEEEEE-TTS-B-TT-EEEEE--GGGTT-EEEEEEEEEEEEE--TTS-EEEEEEEEEES-EEEEEEEEE-TT-SS-EEEEEEEE-SEEEEEEEEEEPP-S-EEEEEEEE-SS-EEEEEEEEEPPPP--EEEEEEB----TTTSS-HHHHHHHHHHHHHHHHHHHHHTTTS-TTTS--EEES-HHHHHHHHHHS-HHHHHHHHHHHHTTSEEE-S-SS---TTS-HHHHHHHTHHHHHHHHTT----EEEEESSS---TTHHHHHHHTT--EEEEE---TT---S-SS-EEEEEE-TTS-EEEEEE-S-TTGGGGTS-TT-TT---HHHHHHHHHHHHHTT---SEEEEEE-SSSSTTPPP--HHHHHHHHHHHHEEESEEEEE-HHHHH-

Solvent-accessible surface area (backbone atoms only — not comparable to full-atom values): 30890 Å² total; per-residue (Å²): 136,88,89,84,87,85,84,79,88,77,86,75,82,76,76,78,75,70,81,76,81,55,62,50,72,44,65,35,41,92,85,12,19,49,39,48,34,33,34,36,58,80,36,70,11,55,62,64,88,54,69,74,54,92,54,36,50,30,71,77,50,65,75,41,48,95,55,64,16,77,48,56,60,78,78,36,38,68,40,76,44,73,45,93,96,52,78,69,36,50,26,38,51,31,45,29,48,97,89,14,45,35,53,48,36,71,62,62,70,52,71,48,53,57,19,26,23,35,40,40,35,31,22,47,30,27,88,56,62,45,68,30,32,40,34,42,26,33,13,24,18,39,35,34,22,51,73,40,42,78,78,44,81,47,85,44,85,46,58,52,87,50,87,57,48,77,42,82,43,78,44,52,52,38,75,33,42,38,39,37,39,37,29,35,46,61,58,68,39,33,42,29,47,28,47,19,34,87,88,68,45,46,51,86,77,24,24,19,32,41,42,50,43,80,95,49,55,31,30,73,75,44,76,49,78,42,86,46,58,38,24,31,61,44,98,93,44,56,23,31,36,30,44,31,42,38,28,23,51,25,39,48,66,24,33,41,37,40,37,43,89,92,52,96,63,60,46,74,43,79,66,42,66,44,66,37,16,66,41,82,44,79,46,78,36,75,62,52,87,57,69,44,63,23,42,37,37,40,37,33,84,70,33,73,51,73,46,79,79,40,76,46,60,45,64,61,73,34,34,37,31,39,25,33,37,39,53,80,58,81,56,74,90,45,50,56,71,60,44,52,60,46,46,48,50,33,53,51,48,50,50,52,43,34,64,75,24,66,88,43,60,78,42,25,22,48,30,35,25,41,42,34,32,45,58,53,54,56,39,66,76,69,50,57,69,73,60,46,50,51,50,55,48,37,39,75,71,58,34,34,40,52,21,41,26,39,57,66,62,59,70,83,56,49,72,67,54,54,59,57,44,41,50,61,48,59,54,35,50,74,72,71,43,75,44,43,31,29,39,44,50,56,44,80,56,74,50,67,67,49,34,50,56,38,42,76,66,53,25,49,33,38,39,30,13,53,42,61,91,88,39,81,76,95,60,98,59,66,43,77,44,80,43,68,28,99,86,70,40,62,26,42,31,33,41,42,52,41,53,51,55,40,33,74,26,38,48,56,96,47,77,54,48,64,38,64,66,51,48,42,52,54,52,51,51,38,55,75,69,58,56,90,60,59,62,46,69,40,29,18,28,46,41,104,51,79,63,33,57,78,56,71,50,61,28,54,17,34,44,56,44,49,71,45,22,64,20,49,33,55,26,44,22,22,68,58,70,76,73,108

Radius of gyration: 31.87 Å; Cα contacts (8 Å, |Δi|>4): 1351; chains: 1; bounding box: 121×48×80 Å

Mean predicted aligned error: 8.52 Å

Sequence (580 aa):
MRKLIMLFLVLTGAFALAAGEEWRSTSLRLNGTVPDWLVVGPLPNGNPGSPHGYNCIGYFMDYLSAKGGESQAVPADGDSLSAAGSKPLIWDYTTSDSAGFLDFLTNFGADDRTPYVAYAFSRVNVPSAREAILKVRSDDGVRIWLNGQLIHDKHKGRTVTEEADQIRIDLRAGDNRILAKVDQGAGGWGLAIVVVGRDGKPFPDAASRVRILASREGKIKSFQLQLTPFVRNGPEGPRQILAGLVRSSGLQNVVCKISRPGWPQPASISLGNVPAGPQHITLAVPLVLSDSPARVMLESDSDSKEIKSFLLKRPRKWQLFLVQHTHTDIGYTKSQEEMLAEYFRYIDYALDYCDRTDAYPDDAKFRWTCETSWAVREYLLRRPVPQVDRLRKRIREGRIEVTGMLLNMSELASENAIAASLQPIREFKRLGIPVVTAMQNDVNGAAWALTDYLGDAGVRYLTMGINRTRSILPFDRPTVFWWESPSGKRIMAFRADHYMTADAFLPAGSPGAIGEEQLRDYLMNLEEKKYPFDCISVQYMGYPTDNSPPALSATDAVKKWNETYLWPKLRLATAREFLD

Foldseek 3Di:
DDDDDDDDDDPDPDPPPDDDQDKDKDFQAQQQWAWKKWKKDFAAQAFFPDPQDPRRVVLVDFQCVVVVTPLHDADAFQDWGDGPPDDTITGHMFTAPNQQKDFPCLQVVDAFGGKGKMKIKKKKAAQAKAKKKKWKFWQAWKWKDKNSRTQDGGGGHDHSPDGTDIGIDIDHHTIIMIMMMHIHHGDTGIMIIGIGHPVSGHDRRMIMIHRYDPLAAQDWPDKDKDFFLFWWADPVGIWGKIKMKTAGCKFAFKWKWKDWPPDPGTDIDTPGIDHHGIDMDMDTHPQDPAWTFMWIWIDGPNDIDIDRGDTDGHRQQAEEAEAAEFADDAPPPDHNVVLLVLLLVLLVVLLVQQVVCVVPDQQLRAAYEHQACQSVLVNCVPPDPVSVVSSVVCQVVQRYAYEQANHQDEPVQDPVRRLVRRVSLVVCVVVVRDHQEHEHEQYQDDDLCNLVSCVVSNHQEYEYAYDPPPYDDPDPAWDWDWRAHPVRRTHIYTYHYHLALQCQQLPAPDAQGGNSVSVRVVVVVCVVVVPPDSYYYHHRHSDPDHSHRHDSRSSNNLRNCVNTTSPPRGGHHHPVVRVD

Nearest PDB structures (foldseek):
  6qe7-assembly3_C  TM=4.067E-01  e=2.548E-07  Acetivibrio thermocellus
  6qe7-assembly1_A  TM=3.406E-01  e=1.924E-07  Acetivibrio thermocellus
  6qe7-assembly2_B  TM=3.970E-01  e=7.842E-06  Acetivibrio thermocellus
  6qdi-assembly1_A  TM=3.266E-01  e=1.161E-06  Acetivibrio clariflavus
  6az2-assembly1_B  TM=6.163E-01  e=9.841E-02  Saccharomyces cerevisiae S288C

pLDDT: mean 91.08, std 12.88, range [26.14, 98.69]